Protein AF-0000000072436513 (afdb_homodimer)

Nearest PDB structures (foldseek):
  5olk-assembly1_D  TM=9.685E-01  e=1.931E-20  Leeuwenhoekiella blandensis MED217
  8dq4-assembly1_A  TM=9.607E-01  e=7.319E-20  Flavobacterium johnsoniae
  6cwo-assembly1_B  TM=9.598E-01  e=5.401E-19  Flavobacterium johnsoniae UW101
  6cwp-assembly1_A  TM=9.615E-01  e=1.096E-18  Flavobacterium johnsoniae UW101
  6sf4-assembly1_B  TM=9.256E-01  e=1.407E-18  Leeuwenhoekiella blandensis MED217

Sequence (646 aa):
MMFEEQIARKPNLYPWTQEFIDAIWSTHWTPNEFNFLSDKKQFHQDLTDEQRAVITRTLSAIGQIEIAVKTFWANLGDNLPHPGLKDLGYVMANNEVIHNQAYEKLLDVLRLTDAFEANLKEDVVAGRVNYLRKYNKRTYEDDRKQYIYAITLFTLFVENVSLFSQFLIVNHFNRFHNVLKDTAQQVEYTRVEEQLHANVGIRIINTLRQEYPELFDDELVARVKHEAQEALIAESNVIRWIMGGYSEKGLSDDILIAYITNRINVSMQDIGFDVKLPLDRGLLEYTYWMDEESTGTGNYDFFHKRDIAYGKSTQSFADDDLFMMFEEQIARKPNLYPWTQEFIDAIWSTHWTPNEFNFLSDKKQFHQDLTDEQRAVITRTLSAIGQIEIAVKTFWANLGDNLPHPGLKDLGYVMANNEVIHNQAYEKLLDVLRLTDAFEANLKEDVVAGRVNYLRKYNKRTYEDDRKQYIYAITLFTLFVENVSLFSQFLIVNHFNRFHNVLKDTAQQVEYTRVEEQLHANVGIRIINTLRQEYPELFDDELVARVKHEAQEALIAESNVIRWIMGGYSEKGLSDDILIAYITNRINVSMQDIGFDVKLPLDRGLLEYTYWMDEESTGTGNYDFFHKRDIAYGKSTQSFADDDLF

Solvent-accessible surface area (backbone atoms only — not comparable to full-atom values): 34724 Å² total; per-residue (Å²): 106,68,74,50,73,42,85,60,64,74,74,59,90,54,59,68,36,54,58,50,44,51,54,54,64,72,63,67,78,59,52,84,82,56,81,47,60,70,28,35,50,35,53,74,65,67,44,51,71,68,55,37,51,29,52,52,41,32,52,32,56,47,36,66,59,36,56,50,65,59,56,68,41,50,45,36,22,78,66,29,30,30,53,50,44,30,42,37,10,24,46,49,22,29,50,32,42,39,46,16,52,34,44,53,49,50,32,53,70,58,67,34,54,65,58,33,60,56,50,55,67,35,65,54,50,45,53,39,50,57,67,67,48,45,47,77,54,87,84,48,88,51,66,67,48,30,48,53,53,21,50,48,46,40,22,52,40,60,41,51,36,69,50,50,53,47,46,48,51,48,42,45,43,22,72,77,66,72,39,37,61,54,59,29,50,52,42,48,56,47,49,55,49,31,48,49,52,20,50,50,36,39,52,50,52,44,52,45,41,72,75,41,51,83,65,64,40,70,66,54,54,52,50,50,53,51,49,51,53,51,49,50,53,40,51,43,49,39,43,43,60,29,39,66,82,52,70,54,96,76,43,36,51,68,40,43,43,28,46,46,41,49,45,51,28,51,51,32,46,70,58,70,40,93,52,78,71,88,62,60,68,80,45,42,68,61,52,51,67,66,60,57,61,54,47,70,69,66,60,60,62,58,63,66,56,48,58,60,54,62,66,56,66,72,68,65,81,80,69,66,73,79,113,107,67,75,49,74,41,85,60,63,74,73,59,90,54,58,65,37,55,57,51,45,52,53,53,62,74,63,69,77,58,52,83,81,53,82,46,61,70,28,33,49,36,53,73,66,67,44,52,73,67,53,37,49,28,50,51,42,34,53,31,56,47,36,66,60,36,56,49,65,59,54,67,41,52,44,36,23,78,66,28,31,30,52,52,44,30,43,38,10,23,46,48,22,28,52,32,43,39,48,16,51,32,44,52,48,50,33,52,70,59,67,33,55,67,59,34,61,56,50,56,66,35,66,55,50,46,52,39,50,58,66,67,50,46,46,77,52,86,82,49,88,51,63,67,48,31,48,53,52,21,49,48,46,40,23,52,41,59,41,52,36,68,50,50,54,46,47,49,52,48,42,46,43,24,71,78,64,70,38,37,61,55,58,29,50,53,42,49,58,48,48,55,49,31,48,49,52,20,49,51,36,38,53,50,52,44,52,44,42,72,74,41,48,83,65,64,40,70,65,55,54,51,50,51,53,51,49,51,53,52,48,49,53,39,52,42,49,39,43,44,61,29,38,66,83,52,70,55,95,76,43,37,52,69,40,43,45,30,49,43,42,48,45,51,28,51,52,32,46,69,57,69,40,96,53,78,71,87,63,60,68,78,44,43,69,59,54,50,67,65,60,56,61,53,48,68,70,65,60,59,61,59,65,65,57,46,57,59,53,60,65,55,64,72,68,63,80,79,71,63,74,82,111

Structure (mmCIF, N/CA/C/O backbone):
data_AF-0000000072436513-model_v1
#
loop_
_entity.id
_entity.type
_entity.pdbx_description
1 polymer 'ribonucleoside-diphosphate reductase'
#
loop_
_atom_site.group_PDB
_atom_site.id
_atom_site.type_symbol
_atom_site.label_atom_id
_atom_site.label_alt_id
_atom_site.label_comp_id
_atom_site.label_asym_id
_atom_site.label_entity_id
_atom_site.label_seq_id
_atom_site.pdbx_PDB_ins_code
_atom_site.Cartn_x
_atom_site.Cartn_y
_atom_site.Cartn_z
_atom_site.occupancy
_atom_site.B_iso_or_equiv
_atom_site.auth_seq_id
_atom_site.auth_comp_id
_atom_site.auth_asym_id
_atom_site.auth_atom_id
_atom_site.pdbx_PDB_model_num
ATOM 1 N N . MET A 1 1 ? -23.219 0.268 -9.906 1 95.5 1 MET A N 1
ATOM 2 C CA . MET A 1 1 ? -22.531 -0.711 -10.75 1 95.5 1 MET A CA 1
ATOM 3 C C . MET A 1 1 ? -21.031 -0.486 -10.742 1 95.5 1 MET A C 1
ATOM 5 O O . MET A 1 1 ? -20.562 0.654 -10.664 1 95.5 1 MET A O 1
ATOM 9 N N . MET A 1 2 ? -20.312 -1.51 -10.891 1 97.81 2 MET A N 1
ATOM 10 C CA . MET A 1 2 ? -18.906 -1.514 -10.5 1 97.81 2 MET A CA 1
ATOM 11 C C . MET A 1 2 ? -18.062 -0.681 -11.469 1 97.81 2 MET A C 1
ATOM 13 O O . MET A 1 2 ? -17.047 -0.111 -11.078 1 97.81 2 MET A O 1
ATOM 17 N N . PHE A 1 3 ? -18.469 -0.573 -12.719 1 98.06 3 PHE A N 1
ATOM 18 C CA . PHE A 1 3 ? -17.703 0.22 -13.68 1 98.06 3 PHE A CA 1
ATOM 19 C C . PHE A 1 3 ? -18.078 1.695 -13.57 1 98.06 3 PHE A C 1
ATOM 21 O O . PHE A 1 3 ? -17.406 2.549 -14.156 1 98.06 3 PHE A O 1
ATOM 28 N N . GLU A 1 4 ? -19.172 2.004 -12.875 1 97.56 4 GLU A N 1
ATOM 29 C CA . GLU A 1 4 ? -19.609 3.387 -12.68 1 97.56 4 GLU A CA 1
ATOM 30 C C . GLU A 1 4 ? -18.906 4.02 -11.484 1 97.56 4 GLU A C 1
ATOM 32 O O . GLU A 1 4 ? -18.75 3.379 -10.438 1 97.56 4 GLU A O 1
ATOM 37 N N . GLU A 1 5 ? -18.547 5.227 -11.656 1 96.25 5 GLU A N 1
ATOM 38 C CA . GLU A 1 5 ? -17.75 5.902 -10.641 1 96.25 5 GLU A CA 1
ATOM 39 C C . GLU A 1 5 ? -18.594 6.246 -9.414 1 96.25 5 GLU A C 1
ATOM 41 O O . GLU A 1 5 ? -19.75 6.684 -9.555 1 96.25 5 GLU A O 1
ATOM 46 N N . GLN A 1 6 ? -18.062 5.949 -8.305 1 94.88 6 GLN A N 1
ATOM 47 C CA . GLN A 1 6 ? -18.578 6.512 -7.059 1 94.88 6 GLN A CA 1
ATOM 48 C C . GLN A 1 6 ? -17.609 7.551 -6.492 1 94.88 6 GLN A C 1
ATOM 50 O O . GLN A 1 6 ? -16.484 7.223 -6.117 1 94.88 6 GLN A O 1
ATOM 55 N N . ILE A 1 7 ? -18.078 8.727 -6.367 1 87.38 7 ILE A N 1
ATOM 56 C CA . ILE A 1 7 ? -17.219 9.812 -5.895 1 87.38 7 ILE A CA 1
ATOM 57 C C . ILE A 1 7 ? -17.203 9.828 -4.367 1 87.38 7 ILE A C 1
ATOM 59 O O . ILE A 1 7 ? -16.125 9.875 -3.762 1 87.38 7 ILE A O 1
ATOM 63 N N . ALA A 1 8 ? -18.422 9.719 -3.842 1 85.62 8 ALA A N 1
ATOM 64 C CA . ALA A 1 8 ? -18.531 9.742 -2.385 1 85.62 8 ALA A CA 1
ATOM 65 C C . ALA A 1 8 ? -17.984 8.461 -1.771 1 85.62 8 ALA A C 1
ATOM 67 O O . ALA A 1 8 ? -18.203 7.371 -2.301 1 85.62 8 ALA A O 1
ATOM 68 N N . ARG A 1 9 ? -17.406 8.562 -0.679 1 87.69 9 ARG A N 1
ATOM 69 C CA . ARG A 1 9 ? -16.781 7.402 -0.031 1 87.69 9 ARG A CA 1
ATOM 70 C C . ARG A 1 9 ? -17.844 6.543 0.664 1 87.69 9 ARG A C 1
ATOM 72 O O . ARG A 1 9 ? -17.672 5.328 0.786 1 87.69 9 ARG A O 1
ATOM 79 N N . LYS A 1 10 ? -18.812 7.223 1.225 1 86.88 10 LYS A N 1
ATOM 80 C CA . LYS A 1 10 ? -19.859 6.48 1.924 1 86.88 10 LYS A CA 1
ATOM 81 C C . LYS A 1 10 ? -21.188 6.574 1.18 1 86.88 10 LYS A C 1
ATOM 83 O O . LYS A 1 10 ? -21.516 7.617 0.612 1 86.88 10 LYS A O 1
ATOM 88 N N . PRO A 1 11 ? -21.953 5.52 1.107 1 92.81 11 PRO A N 1
ATOM 89 C CA . PRO A 1 11 ? -21.641 4.191 1.645 1 92.81 11 PRO A CA 1
ATOM 90 C C . PRO A 1 11 ? -20.688 3.402 0.745 1 92.81 11 PRO A C 1
ATOM 92 O O . PRO A 1 11 ? -20.578 3.703 -0.446 1 92.81 11 PRO A O 1
ATOM 95 N N . ASN A 1 12 ? -20.016 2.477 1.376 1 94.44 12 ASN A N 1
ATOM 96 C CA . ASN A 1 12 ? -19.25 1.524 0.575 1 94.44 12 ASN A CA 1
ATOM 97 C C . ASN A 1 12 ? -20.172 0.561 -0.172 1 94.44 12 ASN A C 1
ATOM 99 O O . ASN A 1 12 ? -20.75 -0.346 0.43 1 94.44 12 ASN A O 1
ATOM 103 N N . LEU A 1 13 ? -20.25 0.7 -1.421 1 97.06 13 LEU A N 1
ATOM 104 C CA . LEU A 1 13 ? -21.188 -0.082 -2.227 1 97.06 13 LEU A CA 1
ATOM 105 C C . LEU A 1 13 ? -20.688 -1.517 -2.389 1 97.06 13 LEU A C 1
ATOM 107 O O . LEU A 1 13 ? -21.453 -2.396 -2.799 1 97.06 13 LEU A O 1
ATOM 111 N N . TYR A 1 14 ? -19.469 -1.766 -2.053 1 98.06 14 TYR A N 1
ATOM 112 C CA . TYR A 1 14 ? -18.875 -3.096 -2.076 1 98.06 14 TYR A CA 1
ATOM 113 C C . TYR A 1 14 ? -18.156 -3.396 -0.767 1 98.06 14 TYR A C 1
ATOM 115 O O . TYR A 1 14 ? -16.938 -3.555 -0.744 1 98.06 14 TYR A O 1
ATOM 123 N N . PRO A 1 15 ? -18.906 -3.613 0.215 1 97.25 15 PRO A N 1
ATOM 124 C CA . PRO A 1 15 ? -18.359 -3.678 1.576 1 97.25 15 PRO A CA 1
ATOM 125 C C . PRO A 1 15 ? -17.422 -4.863 1.782 1 97.25 15 PRO A C 1
ATOM 127 O O . PRO A 1 15 ? -16.609 -4.855 2.711 1 97.25 15 PRO A O 1
ATOM 130 N N . TRP A 1 16 ? -17.547 -5.902 0.925 1 97.69 16 TRP A N 1
ATOM 131 C CA . TRP A 1 16 ? -16.641 -7.043 1.034 1 97.69 16 TRP A CA 1
ATOM 132 C C . TRP A 1 16 ? -15.188 -6.617 0.827 1 97.69 16 TRP A C 1
ATOM 134 O O . TRP A 1 16 ? -14.266 -7.34 1.203 1 97.69 16 TRP A O 1
ATOM 144 N N . THR A 1 17 ? -14.977 -5.418 0.197 1 98.31 17 THR A N 1
ATOM 145 C CA . THR A 1 17 ? -13.617 -4.91 0.043 1 98.31 17 THR A CA 1
ATOM 146 C C . THR A 1 17 ? -12.945 -4.742 1.402 1 98.31 17 THR A C 1
ATOM 148 O O . THR A 1 17 ? -11.758 -5.039 1.558 1 98.31 17 THR A O 1
ATOM 151 N N . GLN A 1 18 ? -13.688 -4.289 2.361 1 97.5 18 GLN A N 1
ATOM 152 C CA . GLN A 1 18 ? -13.125 -4.051 3.686 1 97.5 18 GLN A CA 1
ATOM 153 C C . GLN A 1 18 ? -12.742 -5.363 4.363 1 97.5 18 GLN A C 1
ATOM 155 O O . GLN A 1 18 ? -11.758 -5.418 5.105 1 97.5 18 GLN A O 1
ATOM 160 N N . GLU A 1 19 ? -13.516 -6.41 4.172 1 97.5 19 GLU A N 1
ATOM 161 C CA . GLU A 1 19 ? -13.172 -7.719 4.723 1 97.5 19 GLU A CA 1
ATOM 162 C C . GLU A 1 19 ? -11.812 -8.195 4.223 1 97.5 19 GLU A C 1
ATOM 164 O O . GLU A 1 19 ? -11.008 -8.711 4.996 1 97.5 19 GLU A O 1
ATOM 169 N N . PHE A 1 20 ? -11.578 -7.977 2.973 1 98.06 20 PHE A N 1
ATOM 170 C CA . PHE A 1 20 ? -10.305 -8.367 2.385 1 98.06 20 PHE A CA 1
ATOM 171 C C . PHE A 1 20 ? -9.172 -7.477 2.896 1 98.06 20 PHE A C 1
ATOM 173 O O . PHE A 1 20 ? -8.078 -7.957 3.178 1 98.06 20 PHE A O 1
ATOM 180 N N . ILE A 1 21 ? -9.453 -6.16 2.979 1 98.12 21 ILE A N 1
ATOM 181 C CA . ILE A 1 21 ? -8.445 -5.238 3.494 1 98.12 21 ILE A CA 1
ATOM 182 C C . ILE A 1 21 ? -8.047 -5.652 4.906 1 98.12 21 ILE A C 1
ATOM 184 O O . ILE A 1 21 ? -6.852 -5.754 5.215 1 98.12 21 ILE A O 1
ATOM 188 N N . ASP A 1 22 ? -9.016 -5.992 5.738 1 97.31 22 ASP A N 1
ATOM 189 C CA . ASP A 1 22 ? -8.758 -6.414 7.113 1 97.31 22 ASP A CA 1
ATOM 190 C C . ASP A 1 22 ? -7.938 -7.699 7.145 1 97.31 22 ASP A C 1
ATOM 192 O O . ASP A 1 22 ? -7.02 -7.84 7.957 1 97.31 22 ASP A O 1
ATOM 196 N N . ALA A 1 23 ? -8.273 -8.609 6.289 1 96.69 23 ALA A N 1
ATOM 197 C CA . ALA A 1 23 ? -7.543 -9.875 6.23 1 96.69 23 ALA A CA 1
ATOM 198 C C . ALA A 1 23 ? -6.086 -9.648 5.84 1 96.69 23 ALA A C 1
ATOM 200 O O . ALA A 1 23 ? -5.18 -10.227 6.445 1 96.69 23 ALA A O 1
ATOM 201 N N . ILE A 1 24 ? -5.848 -8.789 4.863 1 97.12 24 ILE A N 1
ATOM 202 C CA . ILE A 1 24 ? -4.5 -8.508 4.391 1 97.12 24 ILE A CA 1
ATOM 203 C C . ILE A 1 24 ? -3.703 -7.805 5.488 1 97.12 24 ILE A C 1
ATOM 205 O O . ILE A 1 24 ? -2.553 -8.164 5.754 1 97.12 24 ILE A O 1
ATOM 209 N N . TRP A 1 25 ? -4.332 -6.812 6.133 1 96.38 25 TRP A N 1
ATOM 210 C CA . TRP A 1 25 ? -3.66 -6.086 7.207 1 96.38 25 TRP A CA 1
ATOM 211 C C . TRP A 1 25 ? -3.324 -7.02 8.367 1 96.38 25 TRP A C 1
ATOM 213 O O . TRP A 1 25 ? -2.305 -6.844 9.039 1 96.38 25 TRP A O 1
ATOM 223 N N . SER A 1 26 ? -4.102 -8.07 8.609 1 94.5 26 SER A N 1
ATOM 224 C CA . SER A 1 26 ? -3.92 -8.961 9.742 1 94.5 26 SER A CA 1
ATOM 225 C C . SER A 1 26 ? -2.775 -9.945 9.5 1 94.5 26 SER A C 1
ATOM 227 O O . SER A 1 26 ? -2.268 -10.555 10.445 1 94.5 26 SER A O 1
ATOM 229 N N . THR A 1 27 ? -2.355 -10.047 8.273 1 92.88 27 THR A N 1
ATOM 230 C CA . THR A 1 27 ? -1.29 -10.984 7.934 1 92.88 27 THR A CA 1
ATOM 231 C C . THR A 1 27 ? -0.012 -10.242 7.559 1 92.88 27 THR A C 1
ATOM 233 O O . THR A 1 27 ? 0.845 -10.789 6.859 1 92.88 27 THR A O 1
ATOM 236 N N . HIS A 1 28 ? 0.085 -9.062 8.039 1 95.12 28 HIS A N 1
ATOM 237 C CA . HIS A 1 28 ? 1.219 -8.211 7.684 1 95.12 28 HIS A CA 1
ATOM 238 C C . HIS A 1 28 ? 2.539 -8.875 8.062 1 95.12 28 HIS A C 1
ATOM 240 O O . HIS A 1 28 ? 2.662 -9.453 9.141 1 95.12 28 HIS A O 1
ATOM 246 N N . TRP A 1 29 ? 3.463 -8.875 7.199 1 97.25 29 TRP A N 1
ATOM 247 C CA . TRP A 1 29 ? 4.852 -9.289 7.375 1 97.25 29 TRP A CA 1
ATOM 248 C C . TRP A 1 29 ? 5.777 -8.484 6.465 1 97.25 29 TRP A C 1
ATOM 250 O O . TRP A 1 29 ? 5.316 -7.742 5.598 1 97.25 29 TRP A O 1
ATOM 260 N N . THR A 1 30 ? 7.055 -8.477 6.734 1 97.56 30 THR A N 1
ATOM 261 C CA . THR A 1 30 ? 8.031 -7.836 5.863 1 97.56 30 THR A CA 1
ATOM 262 C C . THR A 1 30 ? 9.25 -8.734 5.664 1 97.56 30 THR A C 1
ATOM 264 O O . THR A 1 30 ? 9.477 -9.664 6.441 1 97.56 30 THR A O 1
ATOM 267 N N . PRO A 1 31 ? 10.031 -8.477 4.641 1 96.81 31 PRO A N 1
ATOM 268 C CA . PRO A 1 31 ? 11.258 -9.242 4.398 1 96.81 31 PRO A CA 1
ATOM 269 C C . PRO A 1 31 ? 12.234 -9.18 5.57 1 96.81 31 PRO A C 1
ATOM 271 O O . PRO A 1 31 ? 13.109 -10.039 5.695 1 96.81 31 PRO A O 1
ATOM 274 N N . ASN A 1 32 ? 12.07 -8.234 6.414 1 96.19 32 ASN A N 1
ATOM 275 C CA . ASN A 1 32 ? 13.031 -7.984 7.488 1 96.19 32 ASN A CA 1
ATOM 276 C C . ASN A 1 32 ? 12.891 -9.008 8.609 1 96.19 32 ASN A C 1
ATOM 278 O O . ASN A 1 32 ? 13.758 -9.109 9.477 1 96.19 32 ASN A O 1
ATOM 282 N N . GLU A 1 33 ? 11.906 -9.828 8.508 1 96.25 33 GLU A N 1
ATOM 283 C CA . GLU A 1 33 ? 11.664 -10.852 9.523 1 96.25 33 GLU A CA 1
ATOM 284 C C . GLU A 1 33 ? 12.602 -12.039 9.344 1 96.25 33 GLU A C 1
ATOM 286 O O . GLU A 1 33 ? 12.734 -12.883 10.234 1 96.25 33 GLU A O 1
ATOM 291 N N . PHE A 1 34 ? 13.266 -12.094 8.188 1 96.94 34 PHE A N 1
ATOM 292 C CA . PHE A 1 34 ? 14.078 -13.266 7.855 1 96.94 34 PHE A CA 1
ATOM 293 C C . PHE A 1 34 ? 15.508 -12.852 7.512 1 96.94 34 PHE A C 1
ATOM 295 O O . PHE A 1 34 ? 15.719 -11.859 6.809 1 96.94 34 PHE A O 1
ATOM 302 N N . ASN A 1 35 ? 16.438 -13.617 8.031 1 96.88 35 ASN A N 1
ATOM 303 C CA . ASN A 1 35 ? 17.812 -13.375 7.629 1 96.88 35 ASN A CA 1
ATOM 304 C C . ASN A 1 35 ? 18.359 -14.516 6.766 1 96.88 35 ASN A C 1
ATOM 306 O O . ASN A 1 35 ? 19.406 -14.375 6.129 1 96.88 35 ASN A O 1
ATOM 310 N N . PHE A 1 36 ? 17.766 -15.727 6.734 1 98.06 36 PHE A N 1
ATOM 311 C CA . PHE A 1 36 ? 17.969 -16.875 5.863 1 98.06 36 PHE A CA 1
ATOM 312 C C . PHE A 1 36 ? 19.344 -17.5 6.113 1 98.06 36 PHE A C 1
ATOM 314 O O . PHE A 1 36 ? 19.875 -18.219 5.266 1 98.06 36 PHE A O 1
ATOM 321 N N . LEU A 1 37 ? 19.984 -17.203 7.25 1 97.31 37 LEU A N 1
ATOM 322 C CA . LEU A 1 37 ? 21.359 -17.656 7.461 1 97.31 37 LEU A CA 1
ATOM 323 C C . LEU A 1 37 ? 21.406 -19.172 7.578 1 97.31 37 LEU A C 1
ATOM 325 O O . LEU A 1 37 ? 22.25 -19.828 6.965 1 97.31 37 LEU A O 1
ATOM 329 N N . SER A 1 38 ? 20.547 -19.734 8.383 1 98.06 38 SER A N 1
ATOM 330 C CA . SER A 1 38 ? 20.469 -21.188 8.484 1 98.06 38 SER A CA 1
ATOM 331 C C . SER A 1 38 ? 20.094 -21.812 7.141 1 98.06 38 SER A C 1
ATOM 333 O O . SER A 1 38 ? 20.641 -22.859 6.773 1 98.06 38 SER A O 1
ATOM 335 N N . ASP A 1 39 ? 19.188 -21.203 6.414 1 98.62 39 ASP A N 1
ATOM 336 C CA . ASP A 1 39 ? 18.781 -21.688 5.098 1 98.62 39 ASP A CA 1
ATOM 337 C C . ASP A 1 39 ? 19.969 -21.703 4.125 1 98.62 39 ASP A C 1
ATOM 339 O O . ASP A 1 39 ? 20.109 -22.625 3.322 1 98.62 39 ASP A O 1
ATOM 343 N N . LYS A 1 40 ? 20.672 -20.594 4.188 1 98.5 40 LYS A N 1
ATOM 344 C CA . LYS A 1 40 ? 21.859 -20.516 3.34 1 98.5 40 LYS A CA 1
ATOM 345 C C . LYS A 1 40 ? 22.797 -21.688 3.596 1 98.5 40 LYS A C 1
ATOM 347 O O . LYS A 1 40 ? 23.281 -22.328 2.652 1 98.5 40 LYS A O 1
ATOM 352 N N . LYS A 1 41 ? 23.062 -21.953 4.836 1 98.19 41 LYS A N 1
ATOM 353 C CA . LYS A 1 41 ? 23.922 -23.078 5.199 1 98.19 41 LYS A CA 1
ATOM 354 C C . LYS A 1 41 ? 23.344 -24.391 4.695 1 98.19 41 LYS A C 1
ATOM 356 O O . LYS A 1 41 ? 24.047 -25.188 4.074 1 98.19 41 LYS A O 1
ATOM 361 N N . GLN A 1 42 ? 22.078 -24.641 4.918 1 98.38 42 GLN A N 1
ATOM 362 C CA . GLN A 1 42 ? 21.438 -25.891 4.516 1 98.38 42 GLN A CA 1
ATOM 363 C C . GLN A 1 42 ? 21.422 -26.047 2.996 1 98.38 42 GLN A C 1
ATOM 365 O O . GLN A 1 42 ? 21.609 -27.141 2.473 1 98.38 42 GLN A O 1
ATOM 370 N N . PHE A 1 43 ? 21.219 -24.984 2.32 1 98.31 43 PHE A N 1
ATOM 371 C CA . PHE A 1 43 ? 21.172 -24.984 0.863 1 98.31 43 PHE A CA 1
ATOM 372 C C . PHE A 1 43 ? 22.516 -25.422 0.28 1 98.31 43 PHE A C 1
ATOM 374 O O . PHE A 1 43 ? 22.547 -26.25 -0.634 1 98.31 43 PHE A O 1
ATOM 381 N N . HIS A 1 44 ? 23.562 -24.969 0.855 1 97.12 44 HIS A N 1
ATOM 382 C CA . HIS A 1 44 ? 24.891 -25.188 0.268 1 97.12 44 HIS A CA 1
ATOM 383 C C . HIS A 1 44 ? 25.531 -26.453 0.833 1 97.12 44 HIS A C 1
ATOM 385 O O . HIS A 1 44 ? 26.375 -27.078 0.179 1 97.12 44 HIS A O 1
ATOM 391 N N . GLN A 1 45 ? 25.031 -26.891 1.983 1 97.12 45 GLN A N 1
ATOM 392 C CA . GLN A 1 45 ? 25.781 -27.969 2.627 1 97.12 45 GLN A CA 1
ATOM 393 C C . GLN A 1 45 ? 24.922 -29.219 2.793 1 97.12 45 GLN A C 1
ATOM 395 O O . GLN A 1 45 ? 25.406 -30.344 2.707 1 97.12 45 GLN A O 1
ATOM 400 N N . ASP A 1 46 ? 23.672 -29.062 3.018 1 96.94 46 ASP A N 1
ATOM 401 C CA . ASP A 1 46 ? 22.844 -30.219 3.412 1 96.94 46 ASP A CA 1
ATOM 402 C C . ASP A 1 46 ? 22.125 -30.812 2.207 1 96.94 46 ASP A C 1
ATOM 404 O O . ASP A 1 46 ? 21.859 -32 2.174 1 96.94 46 ASP A O 1
ATOM 408 N N . LEU A 1 47 ? 21.75 -30.016 1.234 1 97.94 47 LEU A N 1
ATOM 409 C CA . LEU A 1 47 ? 21.031 -30.5 0.057 1 97.94 47 LEU A CA 1
ATOM 410 C C . LEU A 1 47 ? 21.984 -31.219 -0.894 1 97.94 47 LEU A C 1
ATOM 412 O O . LEU A 1 47 ? 23.125 -30.797 -1.072 1 97.94 47 LEU A O 1
ATOM 416 N N . THR A 1 48 ? 21.5 -32.344 -1.446 1 97.81 48 THR A N 1
ATOM 417 C CA . THR A 1 48 ? 22.25 -32.969 -2.525 1 97.81 48 THR A CA 1
ATOM 418 C C . THR A 1 48 ? 22.312 -32.062 -3.75 1 97.81 48 THR A C 1
ATOM 420 O O . THR A 1 48 ? 21.547 -31.094 -3.848 1 97.81 48 THR A O 1
ATOM 423 N N . ASP A 1 49 ? 23.109 -32.406 -4.684 1 97.69 49 ASP A N 1
ATOM 424 C CA . ASP A 1 49 ? 23.234 -31.594 -5.902 1 97.69 49 ASP A CA 1
ATOM 425 C C . ASP A 1 49 ? 21.906 -31.547 -6.656 1 97.69 49 ASP A C 1
ATOM 427 O O . ASP A 1 49 ? 21.516 -30.5 -7.188 1 97.69 49 ASP A O 1
ATOM 431 N N . GLU A 1 50 ? 21.219 -32.656 -6.699 1 97.94 50 GLU A N 1
ATOM 432 C CA . GLU A 1 50 ? 19.938 -32.719 -7.395 1 97.94 50 GLU A CA 1
ATOM 433 C C . GLU A 1 50 ? 18.891 -31.875 -6.691 1 97.94 50 GLU A C 1
ATOM 435 O O . GLU A 1 50 ? 18.125 -31.141 -7.344 1 97.94 50 GLU A O 1
ATOM 440 N N . GLN A 1 51 ? 18.859 -31.969 -5.371 1 98.31 51 GLN A N 1
ATOM 441 C CA . GLN A 1 51 ? 17.906 -31.188 -4.586 1 98.31 51 GLN A CA 1
ATOM 442 C C . GLN A 1 51 ? 18.188 -29.688 -4.727 1 98.31 51 GLN A C 1
ATOM 444 O O . GLN A 1 51 ? 17.266 -28.891 -4.879 1 98.31 51 GLN A O 1
ATOM 449 N N . ARG A 1 52 ? 19.453 -29.344 -4.707 1 98.44 52 ARG A N 1
ATOM 450 C CA . ARG A 1 52 ? 19.859 -27.938 -4.848 1 98.44 52 ARG A CA 1
ATOM 451 C C . ARG A 1 52 ? 19.438 -27.391 -6.207 1 98.44 52 ARG A C 1
ATOM 453 O O . ARG A 1 52 ? 19.016 -26.234 -6.309 1 98.44 52 ARG A O 1
ATOM 460 N N . ALA A 1 53 ? 19.609 -28.203 -7.211 1 98.38 53 ALA A N 1
ATOM 461 C CA . ALA A 1 53 ? 19.203 -27.781 -8.547 1 98.38 53 ALA A CA 1
ATOM 462 C C . ALA A 1 53 ? 17.703 -27.531 -8.609 1 98.38 53 ALA A C 1
ATOM 464 O O . ALA A 1 53 ? 17.25 -26.547 -9.203 1 98.38 53 ALA A O 1
ATOM 465 N N . VAL A 1 54 ? 16.891 -28.391 -7.973 1 98.81 54 VAL A N 1
ATOM 466 C CA . VAL A 1 54 ? 15.43 -28.234 -7.938 1 98.81 54 VAL A CA 1
ATOM 467 C C . VAL A 1 54 ? 15.062 -26.938 -7.223 1 98.81 54 VAL A C 1
ATOM 469 O O . VAL A 1 54 ? 14.273 -26.141 -7.73 1 98.81 54 VAL A O 1
ATOM 472 N N . ILE A 1 55 ? 15.688 -26.719 -6.062 1 98.81 55 ILE A N 1
ATOM 473 C CA . ILE A 1 55 ? 15.375 -25.531 -5.273 1 98.81 55 ILE A CA 1
ATOM 474 C C . ILE A 1 55 ? 15.812 -24.281 -6.027 1 98.81 55 ILE A C 1
ATOM 476 O O . ILE A 1 55 ? 15.094 -23.266 -6.039 1 98.81 55 ILE A O 1
ATOM 480 N N . THR A 1 56 ? 16.969 -24.328 -6.68 1 98.75 56 THR A N 1
ATOM 481 C CA . THR A 1 56 ? 17.469 -23.203 -7.453 1 98.75 56 THR A CA 1
ATOM 482 C C . THR A 1 56 ? 16.484 -22.828 -8.562 1 98.75 56 THR A C 1
ATOM 484 O O . THR A 1 56 ? 16.141 -21.656 -8.727 1 98.75 56 THR A O 1
ATOM 487 N N . ARG A 1 57 ? 16.016 -23.797 -9.32 1 98.69 57 ARG A N 1
ATOM 488 C CA . ARG A 1 57 ? 15.078 -23.547 -10.406 1 98.69 57 ARG A CA 1
ATOM 489 C C . ARG A 1 57 ? 13.727 -23.109 -9.867 1 98.69 57 ARG A C 1
ATOM 491 O O . ARG A 1 57 ? 13.055 -22.266 -10.461 1 98.69 57 ARG A O 1
ATOM 498 N N . THR A 1 58 ? 13.32 -23.688 -8.719 1 98.75 58 THR A N 1
ATOM 499 C CA . THR A 1 58 ? 12.062 -23.328 -8.07 1 98.75 58 THR A CA 1
ATOM 500 C C . THR A 1 58 ? 12.078 -21.859 -7.672 1 98.75 58 THR A C 1
ATOM 502 O O . THR A 1 58 ? 11.164 -21.094 -8.031 1 98.75 58 THR A O 1
ATOM 505 N N . LEU A 1 59 ? 13.133 -21.484 -6.977 1 98.5 59 LEU A N 1
ATOM 506 C CA . LEU A 1 59 ? 13.227 -20.109 -6.496 1 98.5 59 LEU A CA 1
ATOM 507 C C . LEU A 1 59 ? 13.398 -19.141 -7.66 1 98.5 59 LEU A C 1
ATOM 509 O O . LEU A 1 59 ? 12.906 -18.016 -7.609 1 98.5 59 LEU A O 1
ATOM 513 N N . SER A 1 60 ? 14.047 -19.578 -8.719 1 97.06 60 SER A N 1
ATOM 514 C CA . SER A 1 60 ? 14.156 -18.75 -9.914 1 97.06 60 SER A CA 1
ATOM 515 C C . SER A 1 60 ? 12.789 -18.531 -10.555 1 97.06 60 SER A C 1
ATOM 517 O O . SER A 1 60 ? 12.469 -17.406 -10.953 1 97.06 60 SER A O 1
ATOM 519 N N . ALA A 1 61 ? 12.016 -19.578 -10.602 1 96.62 61 ALA A N 1
ATOM 520 C CA . ALA A 1 61 ? 10.688 -19.469 -11.188 1 96.62 61 ALA A CA 1
ATOM 521 C C . ALA A 1 61 ? 9.781 -18.578 -10.344 1 96.62 61 ALA A C 1
ATOM 523 O O . ALA A 1 61 ? 9 -17.797 -10.883 1 96.62 61 ALA A O 1
ATOM 524 N N . ILE A 1 62 ? 9.883 -18.703 -9.008 1 97 62 ILE A N 1
ATOM 525 C CA . ILE A 1 62 ? 9.133 -17.812 -8.125 1 97 62 ILE A CA 1
ATOM 526 C C . ILE A 1 62 ? 9.594 -16.375 -8.336 1 97 62 ILE A C 1
ATOM 528 O O . ILE A 1 62 ? 8.766 -15.477 -8.492 1 97 62 ILE A O 1
ATOM 532 N N . GLY A 1 63 ? 10.883 -16.203 -8.359 1 94.25 63 GLY A N 1
ATOM 533 C CA . GLY A 1 63 ? 11.445 -14.875 -8.531 1 94.25 63 GLY A CA 1
ATOM 534 C C . GLY A 1 63 ? 11.023 -14.211 -9.828 1 94.25 63 GLY A C 1
ATOM 535 O O . GLY A 1 63 ? 10.805 -12.992 -9.867 1 94.25 63 GLY A O 1
ATOM 536 N N . GLN A 1 64 ? 10.922 -14.945 -10.922 1 89.5 64 GLN A N 1
ATOM 537 C CA . GLN A 1 64 ? 10.484 -14.438 -12.219 1 89.5 64 GLN A CA 1
ATOM 538 C C . GLN A 1 64 ? 9.156 -13.695 -12.102 1 89.5 64 GLN A C 1
ATOM 540 O O . GLN A 1 64 ? 8.953 -12.664 -12.734 1 89.5 64 GLN A O 1
ATOM 545 N N . ILE A 1 65 ? 8.289 -14.266 -11.297 1 89.5 65 ILE A N 1
ATOM 546 C CA . ILE A 1 65 ? 6.938 -13.727 -11.164 1 89.5 65 ILE A CA 1
ATOM 547 C C . ILE A 1 65 ? 6.926 -12.633 -10.102 1 89.5 65 ILE A C 1
ATOM 549 O O . ILE A 1 65 ? 6.348 -11.562 -10.305 1 89.5 65 ILE A O 1
ATOM 553 N N . GLU A 1 66 ? 7.629 -12.797 -9.047 1 87.38 66 GLU A N 1
ATOM 554 C CA . GLU A 1 66 ? 7.484 -11.945 -7.871 1 87.38 66 GLU A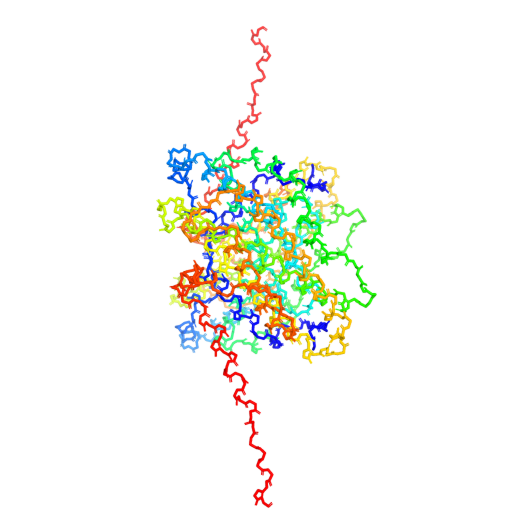 CA 1
ATOM 555 C C . GLU A 1 66 ? 8.383 -10.711 -7.973 1 87.38 66 GLU A C 1
ATOM 557 O O . GLU A 1 66 ? 8.125 -9.695 -7.324 1 87.38 66 GLU A O 1
ATOM 562 N N . ILE A 1 67 ? 9.477 -10.75 -8.734 1 79 67 ILE A N 1
ATOM 563 C CA . ILE A 1 67 ? 10.43 -9.641 -8.742 1 79 67 ILE A CA 1
ATOM 564 C C . ILE A 1 67 ? 9.938 -8.547 -9.688 1 79 67 ILE A C 1
ATOM 566 O O . ILE A 1 67 ? 10.273 -7.375 -9.523 1 79 67 ILE A O 1
ATOM 570 N N . ALA A 1 68 ? 9.031 -8.875 -10.555 1 72.19 68 ALA A N 1
ATOM 571 C CA . ALA A 1 68 ? 8.352 -7.77 -11.242 1 72.19 68 ALA A CA 1
ATOM 572 C C . ALA A 1 68 ? 7.09 -7.355 -10.492 1 72.19 68 ALA A C 1
ATOM 574 O O . ALA A 1 68 ? 6.168 -8.156 -10.32 1 72.19 68 ALA A O 1
ATOM 575 N N . VAL A 1 69 ? 7.18 -6.203 -9.875 1 70.94 69 VAL A N 1
ATOM 576 C CA . VAL A 1 69 ? 6.016 -5.77 -9.109 1 70.94 69 VAL A CA 1
ATOM 577 C C . VAL A 1 69 ? 4.793 -5.699 -10.016 1 70.94 69 VAL A C 1
ATOM 579 O O . VAL A 1 69 ? 4.797 -4.973 -11.016 1 70.94 69 VAL A O 1
ATOM 582 N N . LYS A 1 70 ? 3.906 -6.48 -9.555 1 78.81 70 LYS A N 1
ATOM 583 C CA . LYS A 1 70 ? 2.631 -6.496 -10.266 1 78.81 70 LYS A CA 1
ATOM 584 C C . LYS A 1 70 ? 1.828 -5.23 -9.984 1 78.81 70 LYS A C 1
ATOM 586 O O . LYS A 1 70 ? 1.45 -4.969 -8.836 1 78.81 70 LYS A O 1
ATOM 591 N N . THR A 1 71 ? 1.614 -4.5 -11.031 1 87.75 71 THR A N 1
ATOM 592 C CA . THR A 1 71 ? 0.954 -3.213 -10.844 1 87.75 71 THR A CA 1
ATOM 593 C C . THR A 1 71 ? -0.548 -3.336 -11.086 1 87.75 71 THR A C 1
ATOM 595 O O . THR A 1 71 ? -1.287 -2.361 -10.938 1 87.75 71 THR A O 1
ATOM 598 N N . PHE A 1 72 ? -0.957 -4.527 -11.43 1 92.56 72 PHE A N 1
ATOM 599 C CA . PHE A 1 72 ? -2.359 -4.723 -11.781 1 92.56 72 PHE A CA 1
ATOM 600 C C . PHE A 1 72 ? -3.268 -4.258 -10.648 1 92.56 72 PHE A C 1
ATOM 602 O O . PHE A 1 72 ? -4.203 -3.49 -10.867 1 92.56 72 PHE A O 1
ATOM 609 N N . TRP A 1 73 ? -2.934 -4.637 -9.453 1 95.56 73 TRP A N 1
ATOM 610 C CA . TRP A 1 73 ? -3.777 -4.328 -8.305 1 95.56 73 TRP A CA 1
ATOM 611 C C . TRP A 1 73 ? -3.695 -2.848 -7.949 1 95.56 73 TRP A C 1
ATOM 613 O O . TRP A 1 73 ? -4.695 -2.24 -7.559 1 95.56 73 TRP A O 1
ATOM 623 N N . ALA A 1 74 ? -2.494 -2.283 -8.094 1 94.94 74 ALA A N 1
ATOM 624 C CA . ALA A 1 74 ? -2.338 -0.858 -7.809 1 94.94 74 ALA A CA 1
ATOM 625 C C . ALA A 1 74 ? -3.299 -0.024 -8.648 1 94.94 74 ALA A C 1
ATOM 627 O O . ALA A 1 74 ? -3.748 1.04 -8.219 1 94.94 74 ALA A O 1
ATOM 628 N N . AS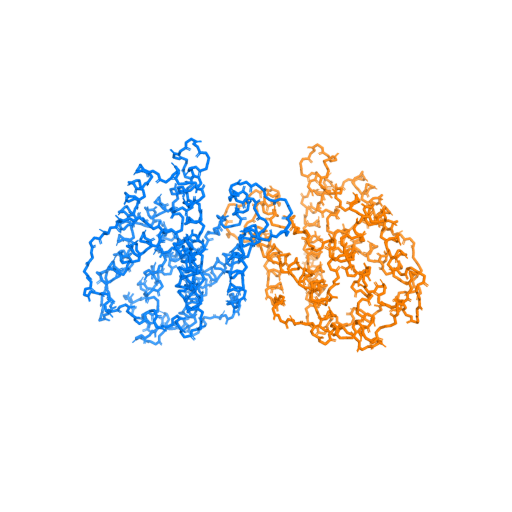N A 1 75 ? -3.684 -0.538 -9.844 1 94.94 75 ASN A N 1
ATOM 629 C CA . ASN A 1 75 ? -4.52 0.203 -10.781 1 94.94 75 ASN A CA 1
ATOM 630 C C . ASN A 1 75 ? -5.984 -0.22 -10.68 1 94.94 75 ASN A C 1
ATOM 632 O O . ASN A 1 75 ? -6.801 0.158 -11.523 1 94.94 75 ASN A O 1
ATOM 636 N N . LEU A 1 76 ? -6.305 -0.98 -9.703 1 97.19 76 LEU A N 1
ATOM 637 C CA . LEU A 1 76 ? -7.652 -1.519 -9.562 1 97.19 76 LEU A CA 1
ATOM 638 C C . LEU A 1 76 ? -8.688 -0.4 -9.586 1 97.19 76 LEU A C 1
ATOM 640 O O . LEU A 1 76 ? -9.664 -0.469 -10.336 1 97.19 76 LEU A O 1
ATOM 644 N N . GLY A 1 77 ? -8.477 0.665 -8.891 1 95.69 77 GLY A N 1
ATOM 645 C CA . GLY A 1 77 ? -9.414 1.769 -8.781 1 95.69 77 GLY A CA 1
ATOM 646 C C . GLY A 1 77 ? -9.539 2.586 -10.047 1 95.69 77 GLY A C 1
ATOM 647 O O . GLY A 1 77 ? -10.484 3.352 -10.211 1 95.69 77 GLY A O 1
ATOM 648 N N . ASP A 1 78 ? -8.57 2.49 -10.93 1 94.44 78 ASP A N 1
ATOM 649 C CA . ASP A 1 78 ? -8.641 3.191 -12.211 1 94.44 78 ASP A CA 1
ATOM 650 C C . ASP A 1 78 ? -9.695 2.564 -13.125 1 94.44 78 ASP A C 1
ATOM 652 O O . ASP A 1 78 ? -10.352 3.266 -13.891 1 94.44 78 ASP A O 1
ATOM 656 N N . ASN A 1 79 ? -9.828 1.289 -12.969 1 95.44 79 ASN A N 1
ATOM 657 C CA . ASN A 1 79 ? -10.766 0.559 -13.812 1 95.44 79 ASN A CA 1
ATOM 658 C C . ASN A 1 79 ? -12.117 0.37 -13.125 1 95.44 79 ASN A C 1
ATOM 660 O O . ASN A 1 79 ? -13.148 0.294 -13.789 1 95.44 79 ASN A O 1
ATOM 664 N N . LEU A 1 80 ? -12.039 0.231 -11.867 1 98.31 80 LEU A N 1
ATOM 665 C CA . LEU A 1 80 ? -13.227 0.12 -11.023 1 98.31 80 LEU A CA 1
ATOM 666 C C . LEU A 1 80 ? -13.266 1.24 -9.992 1 98.31 80 LEU A C 1
ATOM 668 O O . LEU A 1 80 ? -12.883 1.038 -8.836 1 98.31 80 LEU A O 1
ATOM 672 N N . PRO A 1 81 ? -13.859 2.391 -10.469 1 96.94 81 PRO A N 1
ATOM 673 C CA . PRO A 1 81 ? -13.625 3.637 -9.734 1 96.94 81 PRO A CA 1
ATOM 674 C C . PRO A 1 81 ? -14.547 3.787 -8.523 1 96.94 81 PRO A C 1
ATOM 676 O O . PRO A 1 81 ? -15.375 4.703 -8.484 1 96.94 81 PRO A O 1
ATOM 679 N N . HIS A 1 82 ? -14.391 2.949 -7.59 1 96.81 82 HIS A N 1
ATOM 680 C CA . HIS A 1 82 ? -15.016 3.004 -6.273 1 96.81 82 HIS A CA 1
ATOM 681 C C . HIS A 1 82 ? -13.977 3.176 -5.172 1 96.81 82 HIS A C 1
ATOM 683 O O . HIS A 1 82 ? -12.914 2.541 -5.211 1 96.81 82 HIS A O 1
ATOM 689 N N . PRO A 1 83 ? -14.258 4.027 -4.164 1 94.88 83 PRO A N 1
ATOM 690 C CA . PRO A 1 83 ? -13.273 4.262 -3.104 1 94.88 83 PRO A CA 1
ATOM 691 C C . PRO A 1 83 ? -12.812 2.973 -2.428 1 94.88 83 PRO A C 1
ATOM 693 O O . PRO A 1 83 ? -11.617 2.791 -2.18 1 94.88 83 PRO A O 1
ATOM 696 N N . GLY A 1 84 ? -13.758 2.094 -2.139 1 96.06 84 GLY A N 1
ATOM 697 C CA . GLY A 1 84 ? -13.398 0.837 -1.5 1 96.06 84 GLY A CA 1
ATOM 698 C C . GLY A 1 84 ? -12.477 -0.02 -2.346 1 96.06 84 GLY A C 1
ATOM 699 O O . GLY A 1 84 ? -11.57 -0.673 -1.819 1 96.06 84 GLY A O 1
ATOM 700 N N . LEU A 1 85 ? -12.711 -0.023 -3.633 1 98.06 85 LEU A N 1
ATOM 701 C CA . LEU A 1 85 ? -11.883 -0.801 -4.547 1 98.06 85 LEU A CA 1
ATOM 702 C C . LEU A 1 85 ? -10.516 -0.144 -4.738 1 98.06 85 LEU A C 1
ATOM 704 O O . LEU A 1 85 ? -9.508 -0.834 -4.863 1 98.06 85 LEU A O 1
ATOM 708 N N . LYS A 1 86 ? -10.539 1.167 -4.777 1 96.62 86 LYS A N 1
ATOM 709 C CA . LYS A 1 86 ? -9.266 1.891 -4.844 1 96.62 86 LYS A CA 1
ATOM 710 C C . LYS A 1 86 ? -8.406 1.601 -3.617 1 96.62 86 LYS A C 1
ATOM 712 O O . LYS A 1 86 ? -7.215 1.309 -3.744 1 96.62 86 LYS A O 1
ATOM 717 N N . ASP A 1 87 ? -9.008 1.646 -2.459 1 97.31 87 ASP A N 1
ATOM 718 C CA . ASP A 1 87 ? -8.305 1.328 -1.219 1 97.31 87 ASP A CA 1
ATOM 719 C C . ASP A 1 87 ? -7.715 -0.079 -1.268 1 97.31 87 ASP A C 1
ATOM 721 O O . ASP A 1 87 ? -6.539 -0.275 -0.957 1 97.31 87 ASP A O 1
ATOM 725 N N . LEU A 1 88 ? -8.555 -0.997 -1.617 1 98.31 88 LEU A N 1
ATOM 726 C CA . LEU A 1 88 ? -8.133 -2.391 -1.69 1 98.31 88 LEU A CA 1
ATOM 727 C C . LEU A 1 88 ? -6.953 -2.551 -2.643 1 98.31 88 LEU A C 1
ATOM 729 O O . LEU A 1 88 ? -6 -3.271 -2.34 1 98.31 88 LEU A O 1
ATOM 733 N N . GLY A 1 89 ? -7.027 -1.85 -3.773 1 98.06 89 GLY A N 1
ATOM 734 C CA . GLY A 1 89 ? -5.922 -1.88 -4.723 1 98.06 89 GLY A CA 1
ATOM 735 C C . GLY A 1 89 ? -4.609 -1.411 -4.121 1 98.06 89 GLY A C 1
ATOM 736 O O . GLY A 1 89 ? -3.57 -2.041 -4.324 1 98.06 89 GLY A O 1
ATOM 737 N N . TYR A 1 90 ? -4.66 -0.369 -3.393 1 97.62 90 TYR A N 1
ATOM 738 C CA . TYR A 1 90 ? -3.457 0.184 -2.777 1 97.62 90 TYR A CA 1
ATOM 739 C C . TYR A 1 90 ? -2.912 -0.752 -1.706 1 97.62 90 TYR A C 1
ATOM 741 O O . TYR A 1 90 ? -1.697 -0.911 -1.571 1 97.62 90 TYR A O 1
ATOM 749 N N . VAL A 1 91 ? -3.768 -1.35 -0.953 1 98.25 91 VAL A N 1
ATOM 750 C CA . VAL A 1 91 ? -3.363 -2.293 0.084 1 98.25 91 VAL A CA 1
ATOM 751 C C . VAL A 1 91 ? -2.664 -3.492 -0.552 1 98.25 91 VAL A C 1
ATOM 753 O O . VAL A 1 91 ? -1.604 -3.918 -0.089 1 98.25 91 VAL A O 1
ATOM 756 N N . MET A 1 92 ? -3.205 -3.986 -1.609 1 98.12 92 MET A N 1
ATOM 757 C CA . MET A 1 92 ? -2.617 -5.137 -2.289 1 98.12 92 MET A CA 1
ATOM 758 C C . MET A 1 92 ? -1.317 -4.75 -2.986 1 98.12 92 MET A C 1
ATOM 760 O O . MET A 1 92 ? -0.396 -5.562 -3.086 1 98.12 92 MET A O 1
ATOM 764 N N . ALA A 1 93 ? -1.234 -3.506 -3.461 1 97.31 93 ALA A N 1
ATOM 765 C CA . ALA A 1 93 ? 0.008 -3.023 -4.059 1 97.31 93 ALA A CA 1
ATOM 766 C C . ALA A 1 93 ? 1.157 -3.078 -3.055 1 97.31 93 ALA A C 1
ATOM 768 O O . ALA A 1 93 ? 2.285 -3.426 -3.412 1 97.31 93 ALA A O 1
ATOM 769 N N . ASN A 1 94 ? 0.891 -2.695 -1.856 1 97.81 94 ASN A N 1
ATOM 770 C CA . ASN A 1 94 ? 1.907 -2.809 -0.816 1 97.81 94 ASN A CA 1
ATOM 771 C C . ASN A 1 94 ? 2.361 -4.254 -0.63 1 97.81 94 ASN A C 1
ATOM 773 O O . ASN A 1 94 ? 3.549 -4.52 -0.443 1 97.81 94 ASN A O 1
ATOM 777 N N . ASN A 1 95 ? 1.432 -5.254 -0.646 1 97.44 95 ASN A N 1
ATOM 778 C CA . ASN A 1 95 ? 1.808 -6.66 -0.576 1 97.44 95 ASN A CA 1
ATOM 779 C C . ASN A 1 95 ? 2.785 -7.035 -1.687 1 97.44 95 ASN A C 1
ATOM 781 O O . ASN A 1 95 ? 3.752 -7.762 -1.448 1 97.44 95 ASN A O 1
ATOM 785 N N . GLU A 1 96 ? 2.434 -6.527 -2.854 1 97.19 96 GLU A N 1
ATOM 786 C CA . GLU A 1 96 ? 3.27 -6.879 -3.996 1 97.19 96 GLU A CA 1
ATOM 787 C C . GLU A 1 96 ? 4.691 -6.352 -3.82 1 97.19 96 GLU A C 1
ATOM 789 O O . GLU A 1 96 ? 5.652 -6.992 -4.254 1 97.19 96 GLU A O 1
ATOM 794 N N . VAL A 1 97 ? 4.82 -5.176 -3.209 1 97.38 97 VAL A N 1
ATOM 795 C CA . VAL A 1 97 ? 6.148 -4.637 -2.928 1 97.38 97 VAL A CA 1
ATOM 796 C C . VAL A 1 97 ? 6.875 -5.555 -1.945 1 97.38 97 VAL A C 1
ATOM 798 O O . VAL A 1 97 ? 8.062 -5.852 -2.125 1 97.38 97 VAL A O 1
ATOM 801 N N . ILE A 1 98 ? 6.18 -6 -0.974 1 97.69 98 ILE A N 1
ATOM 802 C CA . ILE A 1 98 ? 6.762 -6.895 0.021 1 97.69 98 ILE A CA 1
ATOM 803 C C . ILE A 1 98 ? 7.238 -8.18 -0.654 1 97.69 98 ILE A C 1
ATOM 805 O O . ILE A 1 98 ? 8.375 -8.609 -0.443 1 97.69 98 ILE A O 1
ATOM 809 N N . HIS A 1 99 ? 6.371 -8.766 -1.497 1 97.31 99 HIS A N 1
ATOM 810 C CA . HIS A 1 99 ? 6.746 -9.977 -2.215 1 97.31 99 HIS A CA 1
ATOM 811 C C . HIS A 1 99 ? 8.008 -9.766 -3.041 1 97.31 99 HIS A C 1
ATOM 813 O O . HIS A 1 99 ? 8.93 -10.578 -2.996 1 97.31 99 HIS A O 1
ATOM 819 N N . ASN A 1 100 ? 7.941 -8.695 -3.76 1 96.62 100 ASN A N 1
ATOM 820 C CA . ASN A 1 100 ? 9.062 -8.359 -4.629 1 96.62 100 ASN A CA 1
ATOM 821 C C . ASN A 1 100 ? 10.375 -8.289 -3.854 1 96.62 100 ASN A C 1
ATOM 823 O O . ASN A 1 100 ? 11.336 -8.992 -4.184 1 96.62 100 ASN A O 1
ATOM 827 N N . GLN A 1 101 ? 10.406 -7.594 -2.826 1 95.69 101 GLN A N 1
ATOM 828 C CA . GLN A 1 101 ? 11.633 -7.391 -2.059 1 95.69 101 GLN A CA 1
ATOM 829 C C . GLN A 1 101 ? 12.023 -8.656 -1.302 1 95.69 101 GLN A C 1
ATOM 831 O O . GLN A 1 101 ? 13.211 -8.938 -1.125 1 95.69 101 GLN A O 1
ATOM 836 N N . ALA A 1 102 ? 11.07 -9.422 -0.858 1 97.31 102 ALA A N 1
ATOM 837 C CA . ALA A 1 102 ? 11.328 -10.656 -0.127 1 97.31 102 ALA A CA 1
ATOM 838 C C . ALA A 1 102 ? 12.109 -11.648 -0.987 1 97.31 102 ALA A C 1
ATOM 840 O O . ALA A 1 102 ? 13.102 -12.227 -0.531 1 97.31 102 ALA A O 1
ATOM 841 N N . TYR A 1 103 ? 11.703 -11.766 -2.207 1 97.06 103 TYR A N 1
ATOM 842 C CA . TYR A 1 103 ? 12.336 -12.781 -3.035 1 97.06 103 TYR A CA 1
ATOM 843 C C . TYR A 1 103 ? 13.641 -12.273 -3.633 1 97.06 103 TYR A C 1
ATOM 845 O O . TYR A 1 103 ? 14.57 -13.047 -3.867 1 97.06 103 TYR A O 1
ATOM 853 N N . GLU A 1 104 ? 13.727 -10.945 -3.811 1 95.19 104 GLU A N 1
ATOM 854 C CA . GLU A 1 104 ? 15.031 -10.383 -4.141 1 95.19 104 GLU A CA 1
ATOM 855 C C . GLU A 1 104 ? 16.047 -10.664 -3.041 1 95.19 104 GLU A C 1
ATOM 857 O O . GLU A 1 104 ? 17.172 -11.086 -3.32 1 95.19 104 GLU A O 1
ATOM 862 N N . LYS A 1 105 ? 15.672 -10.438 -1.862 1 96.25 105 LYS A N 1
ATOM 863 C CA . LYS A 1 105 ? 16.547 -10.672 -0.713 1 96.25 105 LYS A CA 1
ATOM 864 C C . LYS A 1 105 ? 16.922 -12.141 -0.601 1 96.25 105 LYS A C 1
ATOM 866 O O . LYS A 1 105 ? 18.094 -12.469 -0.396 1 96.25 105 LYS A O 1
ATOM 871 N N . LEU A 1 106 ? 15.969 -12.984 -0.73 1 98.06 106 LEU A N 1
ATOM 872 C CA . LEU A 1 106 ? 16.203 -14.422 -0.609 1 98.06 106 LEU A CA 1
ATOM 873 C C . LEU A 1 106 ? 17.219 -14.898 -1.635 1 98.06 106 LEU A C 1
ATOM 875 O O . LEU A 1 106 ? 18.188 -15.586 -1.284 1 98.06 106 LEU A O 1
ATOM 879 N N . LEU A 1 107 ? 17.047 -14.484 -2.891 1 97.38 107 LEU A N 1
ATOM 880 C CA . LEU A 1 107 ? 17.969 -14.875 -3.951 1 97.38 107 LEU A CA 1
ATOM 881 C C . LEU A 1 107 ? 19.359 -14.344 -3.68 1 97.38 107 LEU A C 1
ATOM 883 O O . LEU A 1 107 ? 20.359 -15.039 -3.912 1 97.38 107 LEU A O 1
ATOM 887 N N . ASP A 1 108 ? 19.453 -13.18 -3.145 1 96.31 108 ASP A N 1
ATOM 888 C CA . ASP A 1 108 ? 20.75 -12.57 -2.836 1 96.31 108 ASP A CA 1
ATOM 889 C C . ASP A 1 108 ? 21.453 -13.32 -1.714 1 96.31 108 ASP A C 1
ATOM 891 O O . ASP A 1 108 ? 22.625 -13.688 -1.85 1 96.31 108 ASP A O 1
ATOM 895 N N . VAL A 1 109 ? 20.766 -13.586 -0.652 1 97.88 109 VAL A N 1
ATOM 896 C CA . VAL A 1 109 ? 21.359 -14.195 0.528 1 97.88 109 VAL A CA 1
ATOM 897 C C . VAL A 1 109 ? 21.828 -15.617 0.2 1 97.88 109 VAL A C 1
ATOM 899 O O . VAL A 1 109 ? 22.891 -16.047 0.639 1 97.88 109 VAL A O 1
ATOM 902 N N . LEU A 1 110 ? 21.078 -16.344 -0.621 1 98.19 110 LEU A N 1
ATOM 903 C CA . LEU A 1 110 ? 21.422 -17.719 -0.977 1 98.19 110 LEU A CA 1
ATOM 904 C C . LEU A 1 110 ? 22.453 -17.75 -2.113 1 98.19 110 LEU A C 1
ATOM 906 O O . LEU A 1 110 ? 22.859 -18.828 -2.555 1 98.19 110 LEU A O 1
ATOM 910 N N . ARG A 1 111 ? 22.844 -16.547 -2.641 1 97.62 111 ARG A N 1
ATOM 911 C CA . ARG A 1 111 ? 23.828 -16.391 -3.713 1 97.62 111 ARG A CA 1
ATOM 912 C C . ARG A 1 111 ? 23.328 -17.047 -5 1 97.62 111 ARG A C 1
ATOM 914 O O . ARG A 1 111 ? 24.094 -17.75 -5.668 1 97.62 111 ARG A O 1
ATOM 921 N N . LEU A 1 112 ? 22.062 -16.75 -5.312 1 97.81 112 LEU A N 1
ATOM 922 C CA . LEU A 1 112 ? 21.438 -17.391 -6.465 1 97.81 112 LEU A CA 1
ATOM 923 C C . LEU A 1 112 ? 21.156 -16.375 -7.562 1 97.81 112 LEU A C 1
ATOM 925 O O . LEU A 1 112 ? 20.516 -16.688 -8.562 1 97.81 112 LEU A O 1
ATOM 929 N N . THR A 1 113 ? 21.641 -15.133 -7.426 1 95.56 113 THR A N 1
ATOM 930 C CA . THR A 1 113 ? 21.312 -14.062 -8.359 1 95.56 113 THR A CA 1
ATOM 931 C C . THR A 1 113 ? 21.797 -14.406 -9.766 1 95.56 113 THR A C 1
ATOM 933 O O . THR A 1 113 ? 21.062 -14.203 -10.742 1 95.56 113 THR A O 1
ATOM 936 N N . ASP A 1 114 ? 22.953 -14.977 -9.891 1 96.75 114 ASP A N 1
ATOM 937 C CA . ASP A 1 114 ? 23.484 -15.352 -11.203 1 96.75 114 ASP A CA 1
ATOM 938 C C . ASP A 1 114 ? 22.672 -16.5 -11.805 1 96.75 114 ASP A C 1
ATOM 940 O O . ASP A 1 114 ? 22.344 -16.469 -12.992 1 96.75 114 ASP A O 1
ATOM 944 N N . ALA A 1 115 ? 22.438 -17.469 -11.008 1 97.38 115 ALA A N 1
ATOM 945 C CA . ALA A 1 115 ? 21.625 -18.594 -11.477 1 97.38 115 ALA A CA 1
ATOM 946 C C . ALA A 1 115 ? 20.234 -18.141 -11.891 1 97.38 115 ALA A C 1
ATOM 948 O O . ALA A 1 115 ? 19.688 -18.625 -12.883 1 97.38 115 ALA A O 1
ATOM 949 N N . PHE A 1 116 ? 19.688 -17.25 -11.125 1 96.81 116 PHE A N 1
ATOM 950 C CA . PHE A 1 116 ? 18.391 -16.656 -11.43 1 96.81 116 PHE A CA 1
ATOM 951 C C . PHE A 1 116 ? 18.406 -16.016 -12.812 1 96.81 116 PHE A C 1
ATOM 953 O O . PHE A 1 116 ? 17.547 -16.297 -13.648 1 96.81 116 PHE A O 1
ATOM 960 N N . GLU A 1 117 ? 19.328 -15.188 -13.109 1 94.12 117 GLU A N 1
ATOM 961 C CA . GLU A 1 117 ? 19.438 -14.5 -14.391 1 94.12 117 GLU A CA 1
ATOM 962 C C . GLU A 1 117 ? 19.609 -15.492 -15.539 1 94.12 117 GLU A C 1
ATOM 964 O O . GLU A 1 117 ? 19.016 -15.32 -16.609 1 94.12 117 GLU A O 1
ATOM 969 N N . ALA A 1 118 ? 20.422 -16.469 -15.328 1 96.69 118 ALA A N 1
ATOM 970 C CA . ALA A 1 118 ? 20.625 -17.5 -16.344 1 96.69 118 ALA A CA 1
ATOM 971 C C . ALA A 1 118 ? 19.359 -18.297 -16.609 1 96.69 118 ALA A C 1
ATOM 973 O O . ALA A 1 118 ? 19.016 -18.578 -17.766 1 96.69 118 ALA A O 1
ATOM 974 N N . ASN A 1 119 ? 18.625 -18.641 -15.562 1 96.19 119 ASN A N 1
ATOM 975 C CA . ASN A 1 119 ? 17.422 -19.453 -15.672 1 96.19 119 ASN A CA 1
ATOM 976 C C . ASN A 1 119 ? 16.297 -18.688 -16.391 1 96.19 119 ASN A C 1
ATOM 978 O O . ASN A 1 119 ? 15.477 -19.297 -17.078 1 96.19 119 ASN A O 1
ATOM 982 N N . LEU A 1 120 ? 16.25 -17.391 -16.25 1 92.19 120 LEU A N 1
ATOM 983 C CA . LEU A 1 120 ? 15.234 -16.578 -16.906 1 92.19 120 LEU A CA 1
ATOM 984 C C . LEU A 1 120 ? 15.375 -16.641 -18.422 1 92.19 120 LEU A C 1
ATOM 986 O O . LEU A 1 120 ? 14.422 -16.359 -19.141 1 92.19 120 LEU A O 1
ATOM 990 N N . LYS A 1 121 ? 16.531 -17.031 -18.891 1 93.38 121 LYS A N 1
ATOM 991 C CA . LYS A 1 121 ? 16.797 -17.062 -20.328 1 93.38 121 LYS A CA 1
ATOM 992 C C . LYS A 1 121 ? 16.422 -18.406 -20.922 1 93.38 121 LYS A C 1
ATOM 994 O O . LYS A 1 121 ? 16.391 -18.562 -22.156 1 93.38 121 LYS A O 1
ATOM 999 N N . GLU A 1 122 ? 16.141 -19.344 -20.031 1 95.5 122 GLU A N 1
ATOM 1000 C CA . GLU A 1 122 ? 15.695 -20.641 -20.516 1 95.5 122 GLU A CA 1
ATOM 1001 C C . GLU A 1 122 ? 14.383 -20.531 -21.297 1 95.5 122 GLU A C 1
ATOM 1003 O O . GLU A 1 122 ? 13.492 -19.781 -20.906 1 95.5 122 GLU A O 1
ATOM 1008 N N . ASP A 1 123 ? 14.234 -21.25 -22.391 1 94.25 123 ASP A N 1
ATOM 1009 C CA . ASP A 1 123 ? 13.086 -21.188 -23.281 1 94.25 123 ASP A CA 1
ATOM 1010 C C . ASP A 1 123 ? 11.789 -21.453 -22.531 1 94.25 123 ASP A C 1
ATOM 1012 O O . ASP A 1 123 ? 10.781 -20.766 -22.75 1 94.25 123 ASP A O 1
ATOM 1016 N N . VAL A 1 124 ? 11.805 -22.406 -21.688 1 95 124 VAL A N 1
ATOM 1017 C CA . VAL A 1 124 ? 10.602 -22.797 -20.953 1 95 124 VAL A CA 1
ATOM 1018 C C . VAL A 1 124 ? 10.156 -21.672 -20.047 1 95 124 VAL A C 1
ATOM 1020 O O . VAL A 1 124 ? 8.953 -21.422 -19.891 1 95 124 VAL A O 1
ATOM 1023 N N . VAL A 1 125 ? 11.078 -20.969 -19.438 1 92.38 125 VAL A N 1
ATOM 1024 C CA . VAL A 1 125 ? 10.789 -19.859 -18.531 1 92.38 125 VAL A CA 1
ATOM 1025 C C . VAL A 1 125 ? 10.328 -18.641 -19.328 1 92.38 125 VAL A C 1
ATOM 1027 O O . VAL A 1 125 ? 9.367 -17.969 -18.922 1 92.38 125 VAL A O 1
ATOM 1030 N N . ALA A 1 126 ? 10.953 -18.422 -20.391 1 85.69 126 ALA A N 1
ATOM 1031 C CA . ALA A 1 126 ? 10.539 -17.344 -21.281 1 85.69 126 ALA A CA 1
ATOM 1032 C C . ALA A 1 126 ? 9.141 -17.594 -21.844 1 85.69 126 ALA A C 1
ATOM 1034 O O . ALA A 1 126 ? 8.352 -16.656 -21.984 1 85.69 126 ALA A O 1
ATOM 1035 N N . GLY A 1 127 ? 8.891 -18.828 -22.203 1 86.62 127 GLY A N 1
ATOM 1036 C CA . GLY A 1 127 ? 7.574 -19.188 -22.703 1 86.62 127 GLY A CA 1
ATOM 1037 C C . GLY A 1 127 ? 6.465 -18.969 -21.688 1 86.62 127 GLY A C 1
ATOM 1038 O O . GLY A 1 127 ? 5.359 -18.562 -22.062 1 86.62 127 GLY A O 1
ATOM 1039 N N . ARG A 1 128 ? 6.758 -19.141 -20.484 1 91.12 128 ARG A N 1
ATOM 1040 C CA . ARG A 1 128 ? 5.816 -18.906 -19.391 1 91.12 128 ARG A CA 1
ATOM 1041 C C . ARG A 1 128 ? 5.383 -17.438 -19.344 1 91.12 128 ARG A C 1
ATOM 1043 O O . ARG A 1 128 ? 4.215 -17.141 -19.094 1 91.12 128 ARG A O 1
ATOM 1050 N N . VAL A 1 129 ? 6.277 -16.547 -19.625 1 83.56 129 VAL A N 1
ATOM 1051 C CA . VAL A 1 129 ? 6.023 -15.109 -19.594 1 83.56 129 VAL A CA 1
ATOM 1052 C C . VAL A 1 129 ? 5 -14.742 -20.672 1 83.56 129 VAL A C 1
ATOM 1054 O O . VAL A 1 129 ? 4.16 -13.867 -20.453 1 83.56 129 VAL A O 1
ATOM 1057 N N . ASN A 1 130 ? 5.027 -15.477 -21.75 1 82.62 130 ASN A N 1
ATOM 1058 C CA . ASN A 1 130 ? 4.141 -15.172 -22.859 1 82.62 130 ASN A CA 1
ATOM 1059 C C . ASN A 1 130 ? 2.674 -15.367 -22.484 1 82.62 130 ASN A C 1
ATOM 1061 O O . ASN A 1 130 ? 1.83 -14.531 -22.797 1 82.62 130 ASN A O 1
ATOM 1065 N N . TYR A 1 131 ? 2.43 -16.453 -21.812 1 84 131 TYR A N 1
ATOM 1066 C CA . TYR A 1 131 ? 1.018 -16.641 -21.5 1 84 131 TYR A CA 1
ATOM 1067 C C . TYR A 1 131 ? 0.605 -15.75 -20.328 1 84 131 TYR A C 1
ATOM 1069 O O . TYR A 1 131 ? -0.539 -15.297 -20.25 1 84 131 TYR A O 1
ATOM 1077 N N . LEU A 1 132 ? 1.567 -15.422 -19.469 1 84.94 132 LEU A N 1
ATOM 1078 C CA . LEU A 1 132 ? 1.274 -14.633 -18.281 1 84.94 132 LEU A CA 1
ATOM 1079 C C . LEU A 1 132 ? 1.026 -13.172 -18.625 1 84.94 132 LEU A C 1
ATOM 1081 O O . LEU A 1 132 ? 0.39 -12.445 -17.875 1 84.94 132 LEU A O 1
ATOM 1085 N N . ARG A 1 133 ? 1.473 -12.727 -19.734 1 84.44 133 ARG A N 1
ATOM 1086 C CA . ARG A 1 133 ? 1.339 -11.32 -20.109 1 84.44 133 ARG A CA 1
ATOM 1087 C C . ARG A 1 133 ? 0.131 -11.117 -21.016 1 84.44 133 ARG A C 1
ATOM 1089 O O . ARG A 1 133 ? -0.142 -9.992 -21.453 1 84.44 133 ARG A O 1
ATOM 1096 N N . LYS A 1 134 ? -0.586 -12.141 -21.266 1 85.19 134 LYS A N 1
ATOM 1097 C CA . LYS A 1 134 ? -1.717 -12.062 -22.188 1 85.19 134 LYS A CA 1
ATOM 1098 C C . LYS A 1 134 ? -2.773 -11.086 -21.688 1 85.19 134 LYS A C 1
ATOM 1100 O O . LYS A 1 134 ? -3.465 -10.445 -22.484 1 85.19 134 LYS A O 1
ATOM 1105 N N . TYR A 1 135 ? -2.891 -11 -20.391 1 83.94 135 TYR A N 1
ATOM 1106 C CA . TYR A 1 135 ? -3.898 -10.109 -19.844 1 83.94 135 TYR A CA 1
ATOM 1107 C C . TYR A 1 135 ? -3.617 -8.664 -20.219 1 83.94 135 TYR A C 1
ATOM 1109 O O . TYR A 1 135 ? -4.508 -7.812 -20.156 1 83.94 135 TYR A O 1
ATOM 1117 N N . ASN A 1 136 ? -2.41 -8.352 -20.641 1 84.94 136 ASN A N 1
ATOM 1118 C CA . ASN A 1 136 ? -2.021 -7 -21.031 1 84.94 136 ASN A CA 1
ATOM 1119 C C . ASN A 1 136 ? -2.365 -6.715 -22.484 1 84.94 136 ASN A C 1
ATOM 1121 O O . ASN A 1 136 ? -2.316 -5.562 -22.922 1 84.94 136 ASN A O 1
ATOM 1125 N N . LYS A 1 137 ? -2.699 -7.758 -23.266 1 88.5 137 LYS A N 1
ATOM 1126 C CA . LYS A 1 137 ? -2.965 -7.586 -24.688 1 88.5 137 LYS A CA 1
ATOM 1127 C C . LYS A 1 137 ? -4.434 -7.27 -24.938 1 88.5 137 LYS A C 1
ATOM 1129 O O . LYS A 1 137 ? -5.32 -7.949 -24.406 1 88.5 137 LYS A O 1
ATOM 1134 N N . ARG A 1 138 ? -4.672 -6.301 -25.688 1 92.31 138 ARG A N 1
ATOM 1135 C CA . ARG A 1 138 ? -6.051 -5.953 -26.031 1 92.31 138 ARG A CA 1
ATOM 1136 C C . ARG A 1 138 ? -6.668 -7.004 -26.953 1 92.31 138 ARG A C 1
ATOM 1138 O O . ARG A 1 138 ? -6.141 -7.277 -28.031 1 92.31 138 ARG A O 1
ATOM 1145 N N . THR A 1 139 ? -7.715 -7.5 -26.547 1 94.06 139 THR A N 1
ATOM 1146 C CA . THR A 1 139 ? -8.422 -8.562 -27.25 1 94.06 139 THR A CA 1
ATOM 1147 C C . THR A 1 139 ? -9.812 -8.102 -27.672 1 94.06 139 THR A C 1
ATOM 1149 O O . THR A 1 139 ? -10.328 -8.531 -28.703 1 94.06 139 THR A O 1
ATOM 1152 N N . TYR A 1 140 ? -10.359 -7.23 -26.859 1 96 140 TYR A N 1
ATOM 1153 C CA . TYR A 1 140 ? -11.719 -6.758 -27.109 1 96 140 TYR A CA 1
ATOM 1154 C C . TYR A 1 140 ? -11.734 -5.25 -27.344 1 96 140 TYR A C 1
ATOM 1156 O O . TYR A 1 140 ? -10.977 -4.512 -26.703 1 96 140 TYR A O 1
ATOM 1164 N N . GLU A 1 141 ? -12.664 -4.785 -28.172 1 95.12 141 GLU A N 1
ATOM 1165 C CA . GLU A 1 141 ? -12.844 -3.355 -28.406 1 95.12 141 GLU A CA 1
ATOM 1166 C C . GLU A 1 141 ? -13.562 -2.689 -27.234 1 95.12 141 GLU A C 1
ATOM 1168 O O . GLU A 1 141 ? -13.227 -1.562 -26.859 1 95.12 141 GLU A O 1
ATOM 1173 N N . ASP A 1 142 ? -14.508 -3.436 -26.734 1 96.56 142 ASP A N 1
ATOM 1174 C CA . ASP A 1 142 ? -15.219 -2.936 -25.562 1 96.56 142 ASP A CA 1
ATOM 1175 C C . ASP A 1 142 ? -14.312 -2.93 -24.328 1 96.56 142 ASP A C 1
ATOM 1177 O O . ASP A 1 142 ? -13.828 -3.98 -23.906 1 96.56 142 ASP A O 1
ATOM 1181 N N . ASP A 1 143 ? -14.125 -1.716 -23.75 1 96.62 143 ASP A N 1
ATOM 1182 C CA . ASP A 1 143 ? -13.195 -1.543 -22.641 1 96.62 143 ASP A CA 1
ATOM 1183 C C . ASP A 1 143 ? -13.625 -2.375 -21.422 1 96.62 143 ASP A C 1
ATOM 1185 O O . ASP A 1 143 ? -12.773 -2.902 -20.703 1 96.62 143 ASP A O 1
ATOM 1189 N N . ARG A 1 144 ? -14.906 -2.439 -21.203 1 97.38 144 ARG A N 1
ATOM 1190 C CA . ARG A 1 144 ? -15.398 -3.201 -20.062 1 97.38 144 ARG A CA 1
ATOM 1191 C C . ARG A 1 144 ? -15.156 -4.695 -20.25 1 97.38 144 ARG A C 1
ATOM 1193 O O . ARG A 1 144 ? -14.672 -5.371 -19.344 1 97.38 144 ARG A O 1
ATOM 1200 N N . LYS A 1 145 ? -15.43 -5.18 -21.406 1 97.62 145 LYS A N 1
ATOM 1201 C CA . LYS A 1 145 ? -15.188 -6.59 -21.719 1 97.62 145 LYS A CA 1
ATOM 1202 C C . LYS A 1 145 ? -13.703 -6.918 -21.656 1 97.62 145 LYS A C 1
ATOM 1204 O O . LYS A 1 145 ? -13.305 -7.969 -21.156 1 97.62 145 LYS A O 1
ATOM 1209 N N . GLN A 1 146 ? -12.969 -5.977 -22.203 1 97.88 146 GLN A N 1
ATOM 1210 C CA . GLN A 1 146 ? -11.523 -6.152 -22.156 1 97.88 146 GLN A CA 1
ATOM 1211 C C . GLN A 1 146 ? -11.023 -6.262 -20.719 1 97.88 146 GLN A C 1
ATOM 1213 O O . GLN A 1 146 ? -10.164 -7.094 -20.406 1 97.88 146 GLN A O 1
ATOM 1218 N N . TYR A 1 147 ? -11.5 -5.395 -19.859 1 98 147 TYR A N 1
ATOM 1219 C CA . TYR A 1 147 ? -11.047 -5.438 -18.469 1 98 147 TYR A CA 1
ATOM 1220 C C . TYR A 1 147 ? -11.477 -6.738 -17.797 1 98 147 TYR A C 1
ATOM 1222 O O . TYR A 1 147 ? -10.711 -7.328 -17.031 1 98 147 TYR A O 1
ATOM 1230 N N . ILE A 1 148 ? -12.68 -7.184 -18.047 1 98.19 148 ILE A N 1
ATOM 1231 C CA . ILE A 1 148 ? -13.18 -8.438 -17.5 1 98.19 148 ILE A CA 1
ATOM 1232 C C . ILE A 1 148 ? -12.273 -9.586 -17.938 1 98.19 148 ILE A C 1
ATOM 1234 O O . ILE A 1 148 ? -11.891 -10.43 -17.109 1 98.19 148 ILE A O 1
ATOM 1238 N N . TYR A 1 149 ? -11.93 -9.594 -19.219 1 97.88 149 TYR A N 1
ATOM 1239 C CA . TYR A 1 149 ? -11.023 -10.609 -19.75 1 97.88 149 TYR A CA 1
ATOM 1240 C C . TYR A 1 149 ? -9.672 -10.547 -19.047 1 97.88 149 TYR A C 1
ATOM 1242 O O . TYR A 1 149 ? -9.156 -11.562 -18.594 1 97.88 149 TYR A O 1
ATOM 1250 N N . ALA A 1 150 ? -9.164 -9.352 -18.906 1 97.12 150 ALA A N 1
ATOM 1251 C CA . ALA A 1 150 ? -7.844 -9.148 -18.328 1 97.12 150 ALA A CA 1
ATOM 1252 C C . ALA A 1 150 ? -7.812 -9.578 -16.859 1 97.12 150 ALA A C 1
ATOM 1254 O O . ALA A 1 150 ? -6.922 -10.312 -16.438 1 97.12 150 ALA A O 1
ATOM 1255 N N . ILE A 1 151 ? -8.797 -9.133 -16.094 1 97.69 151 ILE A N 1
ATOM 1256 C CA . ILE A 1 151 ? -8.797 -9.445 -14.672 1 97.69 151 ILE A CA 1
ATOM 1257 C C . ILE A 1 151 ? -9.031 -10.945 -14.469 1 97.69 151 ILE A C 1
ATOM 1259 O O . ILE A 1 151 ? -8.516 -11.539 -13.516 1 97.69 151 ILE A O 1
ATOM 1263 N N . THR A 1 152 ? -9.758 -11.562 -15.344 1 97.88 152 THR A N 1
ATOM 1264 C CA . THR A 1 152 ? -9.992 -13 -15.258 1 97.88 152 THR A CA 1
ATOM 1265 C C . THR A 1 152 ? -8.688 -13.773 -15.461 1 97.88 152 THR A C 1
ATOM 1267 O O . THR A 1 152 ? -8.336 -14.625 -14.641 1 97.88 152 THR A O 1
ATOM 1270 N N . LEU A 1 153 ? -7.961 -13.414 -16.484 1 96.75 153 LEU A N 1
ATOM 1271 C CA . LEU A 1 153 ? -6.695 -14.094 -16.75 1 96.75 153 LEU A CA 1
ATOM 1272 C C . LEU A 1 153 ? -5.699 -13.828 -15.617 1 96.75 153 LEU A C 1
ATOM 1274 O O . LEU A 1 153 ? -5.035 -14.758 -15.148 1 96.75 153 LEU A O 1
ATOM 1278 N N . PHE A 1 154 ? -5.629 -12.594 -15.219 1 96.88 154 PHE A N 1
ATOM 1279 C CA . PHE A 1 154 ? -4.699 -12.227 -14.156 1 96.88 154 PHE A CA 1
ATOM 1280 C C . PHE A 1 154 ? -5.004 -12.992 -12.875 1 96.88 154 PHE A C 1
ATOM 1282 O O . PHE A 1 154 ? -4.098 -13.523 -12.234 1 96.88 154 PHE A O 1
ATOM 1289 N N . THR A 1 155 ? -6.223 -13.07 -12.477 1 97.06 155 THR A N 1
ATOM 1290 C CA . THR A 1 155 ? -6.676 -13.727 -11.258 1 97.06 155 THR A CA 1
ATOM 1291 C C . THR A 1 155 ? -6.402 -15.227 -11.32 1 97.06 155 THR A C 1
ATOM 1293 O O . THR A 1 155 ? -5.793 -15.789 -10.406 1 97.06 155 THR A O 1
ATOM 1296 N N . LEU A 1 156 ? -6.812 -15.836 -12.375 1 95.81 156 LEU A N 1
ATOM 1297 C CA . LEU A 1 156 ? -6.777 -17.297 -12.453 1 95.81 156 LEU A CA 1
ATOM 1298 C C . LEU A 1 156 ? -5.348 -17.797 -12.633 1 95.81 156 LEU A C 1
ATOM 1300 O O . LEU A 1 156 ? -4.934 -18.75 -11.984 1 95.81 156 LEU A O 1
ATOM 1304 N N . PHE A 1 157 ? -4.586 -17.062 -13.383 1 93.94 157 PHE A N 1
ATOM 1305 C CA . PHE A 1 157 ? -3.344 -17.703 -13.805 1 93.94 157 PHE A CA 1
ATOM 1306 C C . PHE A 1 157 ? -2.141 -17.047 -13.133 1 93.94 157 PHE A C 1
ATOM 1308 O O . PHE A 1 157 ? -1.205 -17.734 -12.719 1 93.94 157 PHE A O 1
ATOM 1315 N N . VAL A 1 158 ? -2.127 -15.727 -13 1 92.81 158 VAL A N 1
ATOM 1316 C CA . VAL A 1 158 ? -1.002 -15.055 -12.359 1 92.81 158 VAL A CA 1
ATOM 1317 C C . VAL A 1 158 ? -1.094 -15.219 -10.844 1 92.81 158 VAL A C 1
ATOM 1319 O O . VAL A 1 158 ? -0.139 -15.664 -10.203 1 92.81 158 VAL A O 1
ATOM 1322 N N . GLU A 1 159 ? -2.26 -15.031 -10.273 1 94 159 GLU A N 1
ATOM 1323 C CA . GLU A 1 159 ? -2.412 -15.031 -8.82 1 94 159 GLU A CA 1
ATOM 1324 C C . GLU A 1 159 ? -2.637 -16.438 -8.289 1 94 159 GLU A C 1
ATOM 1326 O O . GLU A 1 159 ? -2.236 -16.766 -7.168 1 94 159 GLU A O 1
ATOM 1331 N N . ASN A 1 160 ? -3.285 -17.297 -9.047 1 94.38 160 ASN A N 1
ATOM 1332 C CA . ASN A 1 160 ? -3.838 -18.5 -8.438 1 94.38 160 ASN A CA 1
ATOM 1333 C C . ASN A 1 160 ? -3.092 -19.75 -8.898 1 94.38 160 ASN A C 1
ATOM 1335 O O . ASN A 1 160 ? -3.121 -20.781 -8.219 1 94.38 160 ASN A O 1
ATOM 1339 N N . VAL A 1 161 ? -2.428 -19.719 -10.008 1 93.62 161 VAL A N 1
ATOM 1340 C CA . VAL A 1 161 ? -1.919 -20.969 -10.547 1 93.62 161 VAL A CA 1
ATOM 1341 C C . VAL A 1 161 ? -0.397 -20.906 -10.656 1 93.62 161 VAL A C 1
ATOM 1343 O O . VAL A 1 161 ? 0.303 -21.797 -10.156 1 93.62 161 VAL A O 1
ATOM 1346 N N . SER A 1 162 ? 0.138 -19.844 -11.109 1 93.44 162 SER A N 1
ATOM 1347 C CA . SER A 1 162 ? 1.506 -19.766 -11.617 1 93.44 162 SER A CA 1
ATOM 1348 C C . SER A 1 162 ? 2.518 -20.078 -10.516 1 93.44 162 SER A C 1
ATOM 1350 O O . SER A 1 162 ? 3.527 -20.734 -10.758 1 93.44 162 SER A O 1
ATOM 1352 N N . LEU A 1 163 ? 2.178 -19.75 -9.281 1 96.75 163 LEU A N 1
ATOM 1353 C CA . LEU A 1 163 ? 3.199 -19.812 -8.242 1 96.75 163 LEU A CA 1
ATOM 1354 C C . LEU A 1 163 ? 3.02 -21.047 -7.371 1 96.75 163 LEU A C 1
ATOM 1356 O O . LEU A 1 163 ? 3.951 -21.469 -6.68 1 96.75 163 LEU A O 1
ATOM 1360 N N . PHE A 1 164 ? 1.955 -21.688 -7.359 1 97.56 164 PHE A N 1
ATOM 1361 C CA . PHE A 1 164 ? 1.551 -22.562 -6.262 1 97.56 164 PHE A CA 1
ATOM 1362 C C . PHE A 1 164 ? 2.273 -23.891 -6.344 1 97.56 164 PHE A C 1
ATOM 1364 O O . PHE A 1 164 ? 2.525 -24.531 -5.316 1 97.56 164 PHE A O 1
ATOM 1371 N N . SER A 1 165 ? 2.623 -24.391 -7.555 1 98.19 165 SER A N 1
ATOM 1372 C CA . SER A 1 165 ? 3.441 -25.609 -7.609 1 98.19 165 SER A CA 1
ATOM 1373 C C . SER A 1 165 ? 4.812 -25.375 -6.988 1 98.19 165 SER A C 1
ATOM 1375 O O . SER A 1 165 ? 5.367 -26.25 -6.336 1 98.19 165 SER A O 1
ATOM 1377 N N . GLN A 1 166 ? 5.344 -24.203 -7.211 1 98.5 166 GLN A N 1
ATOM 1378 C CA . GLN A 1 166 ? 6.645 -23.859 -6.652 1 98.5 166 GLN A CA 1
ATOM 1379 C C . GLN A 1 166 ? 6.574 -23.719 -5.133 1 98.5 166 GLN A C 1
ATOM 1381 O O . GLN A 1 166 ? 7.484 -24.172 -4.426 1 98.5 166 GLN A O 1
ATOM 1386 N N . PHE A 1 167 ? 5.492 -23.109 -4.633 1 98.5 167 PHE A N 1
ATOM 1387 C CA . PHE A 1 167 ? 5.281 -23.047 -3.189 1 98.5 167 PHE A CA 1
ATOM 1388 C C . PHE A 1 167 ? 5.25 -24.453 -2.592 1 98.5 167 PHE A C 1
ATOM 1390 O O . PHE A 1 167 ? 5.844 -24.703 -1.54 1 98.5 167 PHE A O 1
ATOM 1397 N N . LEU A 1 168 ? 4.57 -25.328 -3.268 1 98.5 168 LEU A N 1
ATOM 1398 C CA . LEU A 1 168 ? 4.457 -26.703 -2.793 1 98.5 168 LEU A CA 1
ATOM 1399 C C . LEU A 1 168 ? 5.828 -27.375 -2.711 1 98.5 168 LEU A C 1
ATOM 1401 O O . LEU A 1 168 ? 6.129 -28.078 -1.745 1 98.5 168 LEU A O 1
ATOM 1405 N N . ILE A 1 169 ? 6.684 -27.156 -3.68 1 98.81 169 ILE A N 1
ATOM 1406 C CA . ILE A 1 169 ? 8.016 -27.75 -3.705 1 98.81 169 ILE A CA 1
ATOM 1407 C C . ILE A 1 169 ? 8.812 -27.281 -2.49 1 98.81 169 ILE A C 1
ATOM 1409 O O . ILE A 1 169 ? 9.383 -28.109 -1.76 1 98.81 169 ILE A O 1
ATOM 1413 N N . VAL A 1 170 ? 8.836 -25.969 -2.262 1 98.81 170 VAL A N 1
ATOM 1414 C CA . VAL A 1 170 ? 9.594 -25.422 -1.139 1 98.81 170 VAL A CA 1
ATOM 1415 C C . VAL A 1 170 ? 9.055 -25.984 0.172 1 98.81 170 VAL A C 1
ATOM 1417 O O . VAL A 1 170 ? 9.82 -26.453 1.021 1 98.81 170 VAL A O 1
ATOM 1420 N N . ASN A 1 171 ? 7.773 -26 0.306 1 98.19 171 ASN A N 1
ATOM 1421 C CA . ASN A 1 171 ? 7.156 -26.469 1.542 1 98.19 171 ASN A CA 1
ATOM 1422 C C . ASN A 1 171 ? 7.355 -27.969 1.734 1 98.19 171 ASN A C 1
ATOM 1424 O O . ASN A 1 171 ? 7.48 -28.453 2.863 1 98.19 171 ASN A O 1
ATOM 1428 N N . HIS A 1 172 ? 7.379 -28.703 0.644 1 98.31 172 HIS A N 1
ATOM 1429 C CA . HIS A 1 172 ? 7.68 -30.125 0.718 1 98.31 172 HIS A CA 1
ATOM 1430 C C . HIS A 1 172 ? 9.07 -30.375 1.298 1 98.31 172 HIS A C 1
ATOM 1432 O O . HIS A 1 172 ? 9.234 -31.188 2.209 1 98.31 172 HIS A O 1
ATOM 1438 N N . PHE A 1 173 ? 10.055 -29.672 0.776 1 98.56 173 PHE A N 1
ATOM 1439 C CA . PHE A 1 173 ? 11.414 -29.828 1.265 1 98.56 173 PHE A CA 1
ATOM 1440 C C . PHE A 1 173 ? 11.516 -29.453 2.738 1 98.56 173 PHE A C 1
ATOM 1442 O O . PHE A 1 173 ? 12.219 -30.109 3.508 1 98.56 173 PHE A O 1
ATOM 1449 N N . ASN A 1 174 ? 10.844 -28.375 3.09 1 98.38 174 ASN A N 1
ATOM 1450 C CA . ASN A 1 174 ? 10.852 -28.016 4.5 1 98.38 174 ASN A CA 1
ATOM 1451 C C . ASN A 1 174 ? 10.188 -29.094 5.363 1 98.38 174 ASN A C 1
ATOM 1453 O O . ASN A 1 174 ? 10.75 -29.516 6.371 1 98.38 174 ASN A O 1
ATOM 1457 N N . ARG A 1 175 ? 9.078 -29.562 4.957 1 96.75 175 ARG A N 1
ATOM 1458 C CA . ARG A 1 175 ? 8.266 -30.484 5.754 1 96.75 175 ARG A CA 1
ATOM 1459 C C . ARG A 1 175 ? 8.938 -31.844 5.867 1 96.75 175 ARG A C 1
ATOM 1461 O O . ARG A 1 175 ? 8.945 -32.438 6.945 1 96.75 175 ARG A O 1
ATOM 1468 N N . PHE A 1 176 ? 9.516 -32.344 4.82 1 97.12 176 PHE A N 1
ATOM 1469 C CA . PHE A 1 176 ? 9.906 -33.75 4.805 1 97.12 176 PHE A CA 1
ATOM 1470 C C . PHE A 1 176 ? 11.422 -33.906 4.883 1 97.12 176 PHE A C 1
ATOM 1472 O O . PHE A 1 176 ? 11.93 -35 5.145 1 97.12 176 PHE A O 1
ATOM 1479 N N . HIS A 1 177 ? 12.188 -32.812 4.684 1 97.25 177 HIS A N 1
ATOM 1480 C CA . HIS A 1 177 ? 13.641 -32.844 4.816 1 97.25 177 HIS A CA 1
ATOM 1481 C C . HIS A 1 177 ? 14.125 -31.922 5.91 1 97.25 177 HIS A C 1
ATOM 1483 O O . HIS A 1 177 ? 15.328 -31.859 6.199 1 97.25 177 HIS A O 1
ATOM 1489 N N . ASN A 1 178 ? 13.219 -31.109 6.512 1 97.56 178 ASN A N 1
ATOM 1490 C CA . ASN A 1 178 ? 13.523 -30.219 7.617 1 97.56 178 ASN A CA 1
ATOM 1491 C C . ASN A 1 178 ? 14.617 -29.219 7.234 1 97.56 178 ASN A C 1
ATOM 1493 O O . ASN A 1 178 ? 15.57 -29.016 7.984 1 97.56 178 ASN A O 1
ATOM 1497 N N . VAL A 1 179 ? 14.516 -28.672 6.027 1 98.38 179 VAL A N 1
ATOM 1498 C CA . VAL A 1 179 ? 15.469 -27.672 5.559 1 98.38 179 VAL A CA 1
ATOM 1499 C C . VAL A 1 179 ? 14.734 -26.406 5.125 1 98.38 179 VAL A C 1
ATOM 1501 O O . VAL A 1 179 ? 13.523 -26.422 4.93 1 98.38 179 VAL A O 1
ATOM 1504 N N . LEU A 1 180 ? 15.422 -25.25 5.078 1 98.62 180 LEU A N 1
ATOM 1505 C CA . LEU A 1 180 ? 14.945 -24 4.488 1 98.62 180 LEU A CA 1
ATOM 1506 C C . LEU A 1 180 ? 13.727 -23.469 5.238 1 98.62 180 LEU A C 1
ATOM 1508 O O . LEU A 1 180 ? 12.711 -23.141 4.629 1 98.62 180 LEU A O 1
ATOM 1512 N N . LYS A 1 181 ? 13.867 -23.438 6.516 1 98.38 181 LYS A N 1
ATOM 1513 C CA . LYS A 1 181 ? 12.742 -23.062 7.371 1 98.38 181 LYS A CA 1
ATOM 1514 C C . LYS A 1 181 ? 12.305 -21.625 7.102 1 98.38 181 LYS A C 1
ATOM 1516 O O . LYS A 1 181 ? 11.109 -21.359 6.98 1 98.38 181 LYS A O 1
ATOM 1521 N N . ASP A 1 182 ? 13.234 -20.641 7.062 1 98.56 182 ASP A N 1
ATOM 1522 C CA . ASP A 1 182 ? 12.891 -19.25 6.797 1 98.56 182 ASP A CA 1
ATOM 1523 C C . ASP A 1 182 ? 12.297 -19.078 5.402 1 98.56 182 ASP A C 1
ATOM 1525 O O . ASP A 1 182 ? 11.312 -18.359 5.219 1 98.56 182 ASP A O 1
ATOM 1529 N N . THR A 1 183 ? 12.859 -19.766 4.406 1 98.75 183 THR A N 1
ATOM 1530 C CA . THR A 1 183 ? 12.344 -19.734 3.041 1 98.75 183 THR A CA 1
ATOM 1531 C C . THR A 1 183 ? 10.914 -20.266 2.99 1 98.75 183 THR A C 1
ATOM 1533 O O . THR A 1 183 ? 10.039 -19.656 2.373 1 98.75 183 THR A O 1
ATOM 1536 N N . ALA A 1 184 ? 10.719 -21.359 3.695 1 98.44 184 ALA A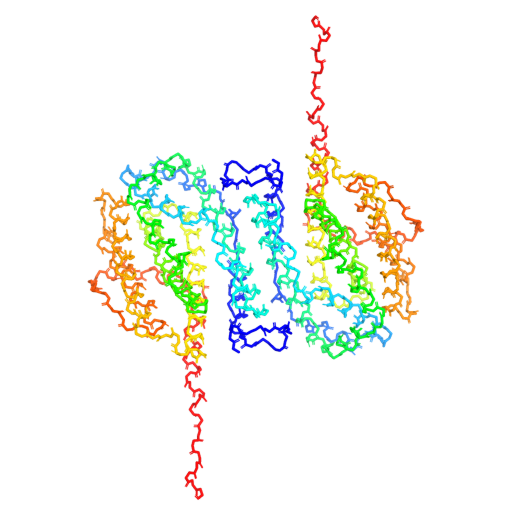 N 1
ATOM 1537 C CA . ALA A 1 184 ? 9.391 -21.984 3.719 1 98.44 184 ALA A CA 1
ATOM 1538 C C . ALA A 1 184 ? 8.375 -21.062 4.387 1 98.44 184 ALA A C 1
ATOM 1540 O O . ALA A 1 184 ? 7.227 -20.969 3.939 1 98.44 184 ALA A O 1
ATOM 1541 N N . GLN A 1 185 ? 8.773 -20.391 5.445 1 97.94 185 GLN A N 1
ATOM 1542 C CA . GLN A 1 185 ? 7.871 -19.469 6.125 1 97.94 185 GLN A CA 1
ATOM 1543 C C . GLN A 1 185 ? 7.527 -18.281 5.238 1 97.94 185 GLN A C 1
ATOM 1545 O O . GLN A 1 185 ? 6.375 -17.859 5.18 1 97.94 185 GLN A O 1
ATOM 1550 N N . GLN A 1 186 ? 8.516 -17.703 4.562 1 98.19 186 GLN A N 1
ATOM 1551 C CA . GLN A 1 186 ? 8.258 -16.641 3.613 1 98.19 186 GLN A CA 1
ATOM 1552 C C . GLN A 1 186 ? 7.305 -17.094 2.514 1 98.19 186 GLN A C 1
ATOM 1554 O O . GLN A 1 186 ? 6.395 -16.344 2.133 1 98.19 186 GLN A O 1
ATOM 1559 N N . VAL A 1 187 ? 7.52 -18.25 2.018 1 98.06 187 VAL A N 1
ATOM 1560 C CA . VAL A 1 187 ? 6.664 -18.828 0.986 1 98.06 187 VAL A CA 1
ATOM 1561 C C . VAL A 1 187 ? 5.242 -18.984 1.52 1 98.06 187 VAL A C 1
ATOM 1563 O O . VAL A 1 187 ? 4.273 -18.688 0.818 1 98.06 187 VAL A O 1
ATOM 1566 N N . GLU A 1 188 ? 5.141 -19.422 2.699 1 97 188 GLU A N 1
ATOM 1567 C CA . GLU A 1 188 ? 3.82 -19.578 3.297 1 97 188 GLU A CA 1
ATOM 1568 C C . GLU A 1 188 ? 3.098 -18.25 3.416 1 97 188 GLU A C 1
ATOM 1570 O O . GLU A 1 188 ? 1.918 -18.141 3.074 1 97 188 GLU A O 1
ATOM 1575 N N . TYR A 1 189 ? 3.777 -17.234 3.969 1 97 189 TYR A N 1
ATOM 1576 C CA . TYR A 1 189 ? 3.184 -15.906 4.059 1 97 189 TYR A CA 1
ATOM 1577 C C . TYR A 1 189 ? 2.746 -15.414 2.684 1 97 189 TYR A C 1
ATOM 1579 O O . TYR A 1 189 ? 1.646 -14.875 2.533 1 97 189 TYR A O 1
ATOM 1587 N N . THR A 1 190 ? 3.574 -15.617 1.671 1 97.31 190 THR A N 1
ATOM 1588 C CA . THR A 1 190 ? 3.273 -15.195 0.307 1 97.31 190 THR A CA 1
ATOM 1589 C C . THR A 1 190 ? 2.082 -15.969 -0.249 1 97.31 190 THR A C 1
ATOM 1591 O O . THR A 1 190 ? 1.191 -15.383 -0.869 1 97.31 190 THR A O 1
ATOM 1594 N N . ARG A 1 191 ? 2.104 -17.219 -0.025 1 96.5 191 ARG A N 1
ATOM 1595 C CA . ARG A 1 191 ? 1.036 -18.094 -0.514 1 96.5 191 ARG A CA 1
ATOM 1596 C C . ARG A 1 191 ? -0.322 -17.641 0.009 1 96.5 191 ARG A C 1
ATOM 1598 O O . ARG A 1 191 ? -1.295 -17.578 -0.746 1 96.5 191 ARG A O 1
ATOM 1605 N N . VAL A 1 192 ? -0.389 -17.359 1.277 1 95.69 192 VAL A N 1
ATOM 1606 C CA . VAL A 1 192 ? -1.625 -16.906 1.907 1 95.69 192 VAL A CA 1
ATOM 1607 C C . VAL A 1 192 ? -2.107 -15.617 1.233 1 95.69 192 VAL A C 1
ATOM 1609 O O . VAL A 1 192 ? -3.287 -15.492 0.897 1 95.69 192 VAL A O 1
ATOM 1612 N N . GLU A 1 193 ? -1.24 -14.727 0.995 1 96.44 193 GLU A N 1
ATOM 1613 C CA . GLU A 1 193 ? -1.604 -13.445 0.398 1 96.44 193 GLU A CA 1
ATOM 1614 C C . GLU A 1 193 ? -1.976 -13.602 -1.073 1 96.44 193 GLU A C 1
ATOM 1616 O O . GLU A 1 193 ? -2.896 -12.945 -1.563 1 96.44 193 GLU A O 1
ATOM 1621 N N . GLU A 1 194 ? -1.237 -14.461 -1.781 1 95.88 194 GLU A N 1
ATOM 1622 C CA . GLU A 1 194 ? -1.604 -14.734 -3.168 1 95.88 194 GLU A CA 1
ATOM 1623 C C . GLU A 1 194 ? -3.004 -15.336 -3.26 1 95.88 194 GLU A C 1
ATOM 1625 O O . GLU A 1 194 ? -3.756 -15.031 -4.188 1 95.88 194 GLU A O 1
ATOM 1630 N N . GLN A 1 195 ? -3.266 -16.203 -2.336 1 95.69 195 GLN A N 1
ATOM 1631 C CA . GLN A 1 195 ? -4.613 -16.766 -2.307 1 95.69 195 GLN A CA 1
ATOM 1632 C C . GLN A 1 195 ? -5.656 -15.68 -2.043 1 95.69 195 GLN A C 1
ATOM 1634 O O . GLN A 1 195 ? -6.723 -15.672 -2.658 1 95.69 195 GLN A O 1
ATOM 1639 N N . LEU A 1 196 ? -5.379 -14.781 -1.131 1 96.44 196 LEU A N 1
ATOM 1640 C CA . LEU A 1 196 ? -6.273 -13.656 -0.869 1 96.44 196 LEU A CA 1
ATOM 1641 C C . LEU A 1 196 ? -6.461 -12.805 -2.121 1 96.44 196 LEU A C 1
ATOM 1643 O O . LEU A 1 196 ? -7.582 -12.398 -2.439 1 96.44 196 LEU A O 1
ATOM 1647 N N . HIS A 1 197 ? -5.348 -12.508 -2.824 1 97.56 197 HIS A N 1
ATOM 1648 C CA . HIS A 1 197 ? -5.434 -11.773 -4.082 1 97.56 197 HIS A CA 1
ATOM 1649 C C . HIS A 1 197 ? -6.355 -12.477 -5.07 1 97.56 197 HIS A C 1
ATOM 1651 O O . HIS A 1 197 ? -7.191 -11.836 -5.711 1 97.56 197 HIS A O 1
ATOM 1657 N N . ALA A 1 198 ? -6.164 -13.766 -5.148 1 97.25 198 ALA A N 1
ATOM 1658 C CA . ALA A 1 198 ? -7.012 -14.547 -6.039 1 97.25 198 ALA A CA 1
ATOM 1659 C C . ALA A 1 198 ? -8.477 -14.453 -5.629 1 97.25 198 ALA A C 1
ATOM 1661 O O . ALA A 1 198 ? -9.359 -14.305 -6.48 1 97.25 198 ALA A O 1
ATOM 1662 N N . ASN A 1 199 ? -8.719 -14.555 -4.336 1 97.75 199 ASN A N 1
ATOM 1663 C CA . ASN A 1 199 ? -10.086 -14.453 -3.838 1 97.75 199 ASN A CA 1
ATOM 1664 C C . ASN A 1 199 ? -10.695 -13.094 -4.141 1 97.75 199 ASN A C 1
ATOM 1666 O O . ASN A 1 199 ? -11.891 -12.992 -4.43 1 97.75 199 ASN A O 1
ATOM 1670 N N . VAL A 1 200 ? -9.938 -12.078 -4.016 1 98.44 200 VAL A N 1
ATOM 1671 C CA . VAL A 1 200 ? -10.391 -10.742 -4.391 1 98.44 200 VAL A CA 1
ATOM 1672 C C . VAL A 1 200 ? -10.797 -10.727 -5.863 1 98.44 200 VAL A C 1
ATOM 1674 O O . VAL A 1 200 ? -11.883 -10.258 -6.211 1 98.44 200 VAL A O 1
ATOM 1677 N N . GLY A 1 201 ? -9.898 -11.25 -6.691 1 98.44 201 GLY A N 1
ATOM 1678 C CA . GLY A 1 201 ? -10.211 -11.305 -8.109 1 98.44 201 GLY A CA 1
ATOM 1679 C C . GLY A 1 201 ? -11.484 -12.086 -8.406 1 98.44 201 GLY A C 1
ATOM 1680 O O . GLY A 1 201 ? -12.312 -11.641 -9.203 1 98.44 201 GLY A O 1
ATOM 1681 N N . ILE A 1 202 ? -11.648 -13.164 -7.789 1 98.38 202 ILE A N 1
ATOM 1682 C CA . ILE A 1 202 ? -12.82 -14.008 -7.977 1 98.38 202 ILE A CA 1
ATOM 1683 C C . ILE A 1 202 ? -14.078 -13.242 -7.559 1 98.38 202 ILE A C 1
ATOM 1685 O O . ILE A 1 202 ? -15.086 -13.258 -8.266 1 98.38 202 ILE A O 1
ATOM 1689 N N . ARG A 1 203 ? -14.008 -12.578 -6.406 1 98.44 203 ARG A N 1
ATOM 1690 C CA . ARG A 1 203 ? -15.141 -11.773 -5.934 1 98.44 203 ARG A CA 1
ATOM 1691 C C . ARG A 1 203 ? -15.492 -10.68 -6.938 1 98.44 203 ARG A C 1
ATOM 1693 O O . ARG A 1 203 ? -16.672 -10.453 -7.23 1 98.44 203 ARG A O 1
ATOM 1700 N N . ILE A 1 204 ? -14.523 -10.039 -7.48 1 98.75 204 ILE A N 1
ATOM 1701 C CA . ILE A 1 204 ? -14.734 -8.977 -8.461 1 98.75 204 ILE A CA 1
ATOM 1702 C C . ILE A 1 204 ? -15.383 -9.555 -9.719 1 98.75 204 ILE A C 1
ATOM 1704 O O . ILE A 1 204 ? -16.375 -9.016 -10.211 1 98.75 204 ILE A O 1
ATOM 1708 N N . ILE A 1 205 ? -14.836 -10.648 -10.227 1 98.69 205 ILE A N 1
ATOM 1709 C CA . ILE A 1 205 ? -15.336 -11.281 -11.445 1 98.69 205 ILE A CA 1
ATOM 1710 C C . ILE A 1 205 ? -16.797 -11.672 -11.258 1 98.69 205 ILE A C 1
ATOM 1712 O O . ILE A 1 205 ? -17.641 -11.398 -12.125 1 98.69 205 ILE A O 1
ATOM 1716 N N . ASN A 1 206 ? -17.094 -12.25 -10.133 1 98.56 206 ASN A N 1
ATOM 1717 C CA . ASN A 1 206 ? -18.469 -12.672 -9.883 1 98.56 206 ASN A CA 1
ATOM 1718 C C . ASN A 1 206 ? -19.406 -11.484 -9.727 1 98.56 206 ASN A C 1
ATOM 1720 O O . ASN A 1 206 ? -20.547 -11.531 -10.164 1 98.56 206 ASN A O 1
ATOM 1724 N N . THR A 1 207 ? -18.969 -10.43 -9.055 1 98.69 207 THR A N 1
ATOM 1725 C CA . THR A 1 207 ? -19.766 -9.219 -8.945 1 98.69 207 THR A CA 1
ATOM 1726 C C . THR A 1 207 ? -20.031 -8.609 -10.32 1 98.69 207 THR A C 1
ATOM 1728 O O . THR A 1 207 ? -21.156 -8.211 -10.625 1 98.69 207 THR A O 1
ATOM 1731 N N . LEU A 1 208 ? -18.984 -8.594 -11.172 1 98.62 208 LEU A N 1
ATOM 1732 C CA . LEU A 1 208 ? -19.141 -8.086 -12.523 1 98.62 208 LEU A CA 1
ATOM 1733 C C . LEU A 1 208 ? -20.109 -8.945 -13.336 1 98.62 208 LEU A C 1
ATOM 1735 O O . LEU A 1 208 ? -20.891 -8.43 -14.133 1 98.62 208 LEU A O 1
ATOM 1739 N N . ARG A 1 209 ? -20.016 -10.219 -13.164 1 98 209 ARG A N 1
ATOM 1740 C CA . ARG A 1 209 ? -20.922 -11.125 -13.859 1 98 209 ARG A CA 1
ATOM 1741 C C . ARG A 1 209 ? -22.375 -10.859 -13.461 1 98 209 ARG A C 1
ATOM 1743 O O . ARG A 1 209 ? -23.281 -10.898 -14.305 1 98 209 ARG A O 1
ATOM 1750 N N . GLN A 1 210 ? -22.641 -10.578 -12.219 1 98.06 210 GLN A N 1
ATOM 1751 C CA . GLN A 1 210 ? -23.969 -10.266 -11.719 1 98.06 210 GLN A CA 1
ATOM 1752 C C . GLN A 1 210 ? -24.469 -8.93 -12.281 1 98.06 210 GLN A C 1
ATOM 1754 O O . GLN A 1 210 ? -25.625 -8.812 -12.68 1 98.06 210 GLN A O 1
ATOM 1759 N N . GLU A 1 211 ? -23.578 -7.977 -12.359 1 98.38 211 GLU A N 1
ATOM 1760 C CA . GLU A 1 211 ? -23.969 -6.621 -12.719 1 98.38 211 GLU A CA 1
ATOM 1761 C C . GLU A 1 211 ? -24 -6.441 -14.234 1 98.38 211 GLU A C 1
ATOM 1763 O O . GLU A 1 211 ? -24.75 -5.609 -14.758 1 98.38 211 GLU A O 1
ATOM 1768 N N . TYR A 1 212 ? -23.172 -7.191 -14.93 1 97.94 212 TYR A N 1
ATOM 1769 C CA . TYR A 1 212 ? -23.047 -7.082 -16.375 1 97.94 212 TYR A CA 1
ATOM 1770 C C . TYR A 1 212 ? -23.078 -8.461 -17.031 1 97.94 212 TYR A C 1
ATOM 1772 O O . TYR A 1 212 ? -22.156 -8.82 -17.766 1 97.94 212 TYR A O 1
ATOM 1780 N N . PRO A 1 213 ? -24.125 -9.172 -16.875 1 97.62 213 PRO A N 1
ATOM 1781 C CA . PRO A 1 213 ? -24.188 -10.547 -17.391 1 97.62 213 PRO A CA 1
ATOM 1782 C C . PRO A 1 213 ? -24.016 -10.625 -18.906 1 97.62 213 PRO A C 1
ATOM 1784 O O . PRO A 1 213 ? -23.516 -11.625 -19.422 1 97.62 213 PRO A O 1
ATOM 1787 N N . GLU A 1 214 ? -24.328 -9.57 -19.625 1 97.25 214 GLU A N 1
ATOM 1788 C CA . GLU A 1 214 ? -24.234 -9.555 -21.078 1 97.25 214 GLU A CA 1
ATOM 1789 C C . GLU A 1 214 ? -22.797 -9.602 -21.547 1 97.25 214 GLU A C 1
ATOM 1791 O O . GLU A 1 214 ? -22.516 -9.977 -22.688 1 97.25 214 GLU A O 1
ATOM 1796 N N . LEU A 1 215 ? -21.844 -9.258 -20.688 1 97.5 215 LEU A N 1
ATOM 1797 C CA . LEU A 1 215 ? -20.438 -9.227 -21.062 1 97.5 215 LEU A CA 1
ATOM 1798 C C . LEU A 1 215 ? -19.781 -10.586 -20.844 1 97.5 215 LEU A C 1
ATOM 1800 O O . LEU A 1 215 ? -18.641 -10.812 -21.25 1 97.5 215 LEU A O 1
ATOM 1804 N N . PHE A 1 216 ? -20.453 -11.469 -20.172 1 97.31 216 PHE A N 1
ATOM 1805 C CA . PHE A 1 216 ? -19.984 -12.828 -19.922 1 97.31 216 PHE A CA 1
ATOM 1806 C C . PHE A 1 216 ? -20.641 -13.812 -20.875 1 97.31 216 PHE A C 1
ATOM 1808 O O . PHE A 1 216 ? -21.312 -14.75 -20.438 1 97.31 216 PHE A O 1
ATOM 1815 N N . ASP A 1 217 ? -20.359 -13.633 -22.156 1 96.56 217 ASP A N 1
ATOM 1816 C CA . ASP A 1 217 ? -21 -14.445 -23.188 1 96.56 217 ASP A CA 1
ATOM 1817 C C . ASP A 1 217 ? -20.188 -15.719 -23.469 1 96.56 217 ASP A C 1
ATOM 1819 O O . ASP A 1 217 ? -19.141 -15.93 -22.875 1 96.56 217 ASP A O 1
ATOM 1823 N N . ASP A 1 218 ? -20.641 -16.5 -24.359 1 95.5 218 ASP A N 1
ATOM 1824 C CA . ASP A 1 218 ? -20.047 -17.797 -24.672 1 95.5 218 ASP A CA 1
ATOM 1825 C C . ASP A 1 218 ? -18.656 -17.641 -25.25 1 95.5 218 ASP A C 1
ATOM 1827 O O . ASP A 1 218 ? -17.781 -18.484 -25.031 1 95.5 218 ASP A O 1
ATOM 1831 N N . GLU A 1 219 ? -18.516 -16.625 -25.938 1 96.56 219 GLU A N 1
ATOM 1832 C CA . GLU A 1 219 ? -17.219 -16.375 -26.547 1 96.56 219 GLU A CA 1
ATOM 1833 C C . GLU A 1 219 ? -16.156 -16.125 -25.484 1 96.56 219 GLU A C 1
ATOM 1835 O O . GLU A 1 219 ? -15.039 -16.656 -25.594 1 96.56 219 GLU A O 1
ATOM 1840 N N . LEU A 1 220 ? -16.453 -15.312 -24.5 1 96.44 220 LEU A N 1
ATOM 1841 C CA . LEU A 1 220 ? -15.531 -15.07 -23.406 1 96.44 220 LEU A CA 1
ATOM 1842 C C . LEU A 1 220 ? -15.195 -16.375 -22.672 1 96.44 220 LEU A C 1
ATOM 1844 O O . LEU A 1 220 ? -14.023 -16.656 -22.406 1 96.44 220 LEU A O 1
ATOM 1848 N N . VAL A 1 221 ? -16.203 -17.125 -22.406 1 95.62 221 VAL A N 1
ATOM 1849 C CA . VAL A 1 221 ? -16.031 -18.375 -21.672 1 95.62 221 VAL A CA 1
ATOM 1850 C C . VAL A 1 221 ? -15.125 -19.312 -22.469 1 95.62 221 VAL A C 1
ATOM 1852 O O . VAL A 1 221 ? -14.203 -19.922 -21.922 1 95.62 221 VAL A O 1
ATOM 1855 N N . ALA A 1 222 ? -15.367 -19.422 -23.734 1 96.19 222 ALA A N 1
ATOM 1856 C CA . ALA A 1 222 ? -14.562 -20.281 -24.609 1 96.19 222 ALA A CA 1
ATOM 1857 C C . ALA A 1 222 ? -13.109 -19.812 -24.641 1 96.19 222 ALA A C 1
ATOM 1859 O O . ALA A 1 222 ? -12.188 -20.641 -24.641 1 96.19 222 ALA A O 1
ATOM 1860 N N . ARG A 1 223 ? -12.945 -18.531 -24.703 1 95.88 223 ARG A N 1
ATOM 1861 C CA . ARG A 1 223 ? -11.594 -17.969 -24.75 1 95.88 223 ARG A CA 1
ATOM 1862 C C . ARG A 1 223 ? -10.852 -18.266 -23.453 1 95.88 223 ARG A C 1
ATOM 1864 O O . ARG A 1 223 ? -9.672 -18.625 -23.469 1 95.88 223 ARG A O 1
ATOM 1871 N N . VAL A 1 224 ? -11.484 -18.078 -22.344 1 96.12 224 VAL A N 1
ATOM 1872 C CA . VAL A 1 224 ? -10.859 -18.328 -21.047 1 96.12 224 VAL A CA 1
ATOM 1873 C C . VAL A 1 224 ? -10.539 -19.812 -20.906 1 96.12 224 VAL A C 1
ATOM 1875 O O . VAL A 1 224 ? -9.492 -20.172 -20.359 1 96.12 224 VAL A O 1
ATOM 1878 N N . LYS A 1 225 ? -11.398 -20.672 -21.391 1 95.62 225 LYS A N 1
ATOM 1879 C CA . LYS A 1 225 ? -11.133 -22.109 -21.391 1 95.62 225 LYS A CA 1
ATOM 1880 C C . LYS A 1 225 ? -9.875 -22.438 -22.188 1 95.62 225 LYS A C 1
ATOM 1882 O O . LYS A 1 225 ? -9.055 -23.25 -21.75 1 95.62 225 LYS A O 1
ATOM 1887 N N . HIS A 1 226 ? -9.766 -21.844 -23.312 1 95.88 226 HIS A N 1
ATOM 1888 C CA . HIS A 1 226 ? -8.57 -22.016 -24.125 1 95.88 226 HIS A CA 1
ATOM 1889 C C . HIS A 1 226 ? -7.324 -21.547 -23.375 1 95.88 226 HIS A C 1
ATOM 1891 O O . HIS A 1 226 ? -6.301 -22.234 -23.375 1 95.88 226 HIS A O 1
ATOM 1897 N N . GLU A 1 227 ? -7.461 -20.391 -22.75 1 95.06 227 GLU A N 1
ATOM 1898 C CA . GLU A 1 227 ? -6.332 -19.859 -22 1 95.06 227 GLU A CA 1
ATOM 1899 C C . GLU A 1 227 ? -5.957 -20.781 -20.844 1 95.06 227 GLU A C 1
ATOM 1901 O O . GLU A 1 227 ? -4.781 -20.875 -20.484 1 95.06 227 GLU A O 1
ATOM 1906 N N . ALA A 1 228 ? -6.926 -21.422 -20.219 1 95.31 228 ALA A N 1
ATOM 1907 C CA . ALA A 1 228 ? -6.664 -22.375 -19.141 1 95.31 228 ALA A CA 1
ATOM 1908 C C . ALA A 1 228 ? -5.832 -23.547 -19.641 1 95.31 228 ALA A C 1
ATOM 1910 O O . ALA A 1 228 ? -4.914 -24 -18.953 1 95.31 228 ALA A O 1
ATOM 1911 N N . GLN A 1 229 ? -6.129 -24.016 -20.797 1 95.5 229 GLN A N 1
ATOM 1912 C CA . GLN A 1 229 ? -5.371 -25.109 -21.391 1 95.5 229 GLN A CA 1
ATOM 1913 C C . GLN A 1 229 ? -3.938 -24.688 -21.703 1 95.5 229 GLN A C 1
ATOM 1915 O O . GLN A 1 229 ? -2.994 -25.438 -21.438 1 95.5 229 GLN A O 1
ATOM 1920 N N . GLU A 1 230 ? -3.836 -23.484 -22.234 1 94.88 230 GLU A N 1
ATOM 1921 C CA . GLU A 1 230 ? -2.508 -22.953 -22.516 1 94.88 230 GLU A CA 1
ATOM 1922 C C . GLU A 1 230 ? -1.697 -22.781 -21.234 1 94.88 230 GLU A C 1
ATOM 1924 O O . GLU A 1 230 ? -0.498 -23.062 -21.219 1 94.88 230 GLU A O 1
ATOM 1929 N N . ALA A 1 231 ? -2.34 -22.297 -20.203 1 94.94 231 ALA A N 1
ATOM 1930 C CA . ALA A 1 231 ? -1.687 -22.141 -18.906 1 94.94 231 ALA A CA 1
ATOM 1931 C C . ALA A 1 231 ? -1.188 -23.469 -18.375 1 94.94 231 ALA A C 1
ATOM 1933 O O . ALA A 1 231 ? -0.065 -23.562 -17.875 1 94.94 231 ALA A O 1
ATOM 1934 N N . LEU A 1 232 ? -2.008 -24.484 -18.484 1 96.06 232 LEU A N 1
ATOM 1935 C CA . LEU A 1 232 ? -1.623 -25.812 -18 1 96.06 232 LEU A CA 1
ATOM 1936 C C . LEU A 1 232 ? -0.405 -26.344 -18.75 1 96.06 232 LEU A C 1
ATOM 1938 O O . LEU A 1 232 ? 0.516 -26.891 -18.141 1 96.06 232 LEU A O 1
ATOM 1942 N N . ILE A 1 233 ? -0.388 -26.188 -20.031 1 96.38 233 ILE A N 1
ATOM 1943 C CA . ILE A 1 233 ? 0.733 -26.641 -20.859 1 96.38 233 ILE A CA 1
ATOM 1944 C C . ILE A 1 233 ? 2.008 -25.906 -20.422 1 96.38 233 ILE A C 1
ATOM 1946 O O . ILE A 1 233 ? 3.035 -26.547 -20.188 1 96.38 233 ILE A O 1
ATOM 1950 N N . ALA A 1 234 ? 1.914 -24.594 -20.344 1 95.81 234 ALA A N 1
ATOM 1951 C CA . ALA A 1 234 ? 3.08 -23.797 -19.984 1 95.81 234 ALA A CA 1
ATOM 1952 C C . ALA A 1 234 ? 3.6 -24.156 -18.594 1 95.81 234 ALA A C 1
ATOM 1954 O O . ALA A 1 234 ? 4.801 -24.359 -18.422 1 95.81 234 ALA A O 1
ATOM 1955 N N . GLU A 1 235 ? 2.672 -24.219 -17.641 1 97.25 235 GLU A N 1
ATOM 1956 C CA . GLU A 1 235 ? 3.08 -24.516 -16.266 1 97.25 235 GLU A CA 1
ATOM 1957 C C . GLU A 1 235 ? 3.6 -25.938 -16.141 1 97.25 235 GLU A C 1
ATOM 1959 O O . GLU A 1 235 ? 4.5 -26.203 -15.336 1 97.25 235 GLU A O 1
ATOM 1964 N N . SER A 1 236 ? 3.057 -26.859 -16.906 1 97.5 236 SER A N 1
ATOM 1965 C CA . SER A 1 236 ? 3.574 -28.234 -16.922 1 97.5 236 SER A CA 1
ATOM 1966 C C . SER A 1 236 ? 5.02 -28.266 -17.406 1 97.5 236 SER A C 1
ATOM 1968 O O . SER A 1 236 ? 5.848 -28.984 -16.859 1 97.5 236 SER A O 1
ATOM 1970 N N . ASN A 1 237 ? 5.262 -27.531 -18.422 1 97.75 237 ASN A N 1
ATOM 1971 C CA . ASN A 1 237 ? 6.625 -27.453 -18.938 1 97.75 237 ASN A CA 1
ATOM 1972 C C . ASN A 1 237 ? 7.586 -26.875 -17.906 1 97.75 237 ASN A C 1
ATOM 1974 O O . ASN A 1 237 ? 8.703 -27.375 -17.75 1 97.75 237 ASN A O 1
ATOM 1978 N N . VAL A 1 238 ? 7.188 -25.859 -17.219 1 97.75 238 VAL A N 1
ATOM 1979 C CA . VAL A 1 238 ? 8.016 -25.234 -16.188 1 97.75 238 VAL A CA 1
ATOM 1980 C C . VAL A 1 238 ? 8.266 -26.234 -15.055 1 97.75 238 VAL A C 1
ATOM 1982 O O . VAL A 1 238 ? 9.383 -26.344 -14.555 1 97.75 238 VAL A O 1
ATOM 1985 N N . ILE A 1 239 ? 7.203 -26.938 -14.656 1 98.56 239 ILE A N 1
ATOM 1986 C CA . ILE A 1 239 ? 7.312 -27.922 -13.594 1 98.56 239 ILE A CA 1
ATOM 1987 C C . ILE A 1 239 ? 8.336 -29 -13.984 1 98.56 239 ILE A C 1
ATOM 1989 O O . ILE A 1 239 ? 9.211 -29.344 -13.188 1 98.56 239 ILE A O 1
ATOM 1993 N N . ARG A 1 240 ? 8.273 -29.531 -15.18 1 98.62 240 ARG A N 1
ATOM 1994 C CA . ARG A 1 240 ? 9.203 -30.547 -15.648 1 98.62 240 ARG A CA 1
ATOM 1995 C C . ARG A 1 240 ? 10.633 -30 -15.695 1 98.62 240 ARG A C 1
ATOM 1997 O O . ARG A 1 240 ? 11.578 -30.719 -15.375 1 98.62 240 ARG A O 1
ATOM 2004 N N . TRP A 1 241 ? 10.75 -28.766 -16.125 1 98.56 241 TRP A N 1
ATOM 2005 C CA . TRP A 1 241 ? 12.062 -28.125 -16.141 1 98.56 241 TRP A CA 1
ATOM 2006 C C . TRP A 1 241 ? 12.609 -28 -14.719 1 98.56 241 TRP A C 1
ATOM 2008 O O . TRP A 1 241 ? 13.781 -28.281 -14.469 1 98.56 241 TRP A O 1
ATOM 2018 N N . ILE A 1 242 ? 11.773 -27.562 -13.727 1 98.69 242 ILE A N 1
ATOM 2019 C CA . ILE A 1 242 ? 12.172 -27.391 -12.336 1 98.69 242 ILE A CA 1
ATOM 2020 C C . ILE A 1 242 ? 12.648 -28.734 -11.766 1 98.69 242 ILE A C 1
ATOM 2022 O O . ILE A 1 242 ? 13.727 -28.812 -11.164 1 98.69 242 ILE A O 1
ATOM 2026 N N . MET A 1 243 ? 11.898 -29.766 -12.047 1 98.75 243 MET A N 1
ATOM 2027 C CA . MET A 1 243 ? 12.172 -31.062 -11.438 1 98.75 243 MET A CA 1
ATOM 2028 C C . MET A 1 243 ? 13.383 -31.719 -12.102 1 98.75 243 MET A C 1
ATOM 2030 O O . MET A 1 243 ? 14.117 -32.469 -11.453 1 98.75 243 MET A O 1
ATOM 2034 N N . GLY A 1 244 ? 13.562 -31.484 -13.398 1 97.75 244 GLY A N 1
ATOM 2035 C CA . GLY A 1 244 ? 14.734 -32 -14.102 1 97.75 244 GLY A CA 1
ATOM 2036 C C . GLY A 1 244 ? 14.93 -33.5 -13.93 1 97.75 244 GLY A C 1
ATOM 2037 O O . GLY A 1 244 ? 16.062 -33.969 -13.789 1 97.75 244 GLY A O 1
ATOM 2038 N N . GLY A 1 245 ? 13.906 -34.188 -13.766 1 97.44 245 GLY A N 1
ATOM 2039 C CA . GLY A 1 245 ? 13.984 -35.625 -13.594 1 97.44 245 GLY A CA 1
ATOM 2040 C C . GLY A 1 245 ? 13.984 -36.062 -12.141 1 97.44 245 GLY A C 1
ATOM 2041 O O . GLY A 1 245 ? 13.836 -37.25 -11.836 1 97.44 245 GLY A O 1
ATOM 2042 N N . TYR A 1 246 ? 14.133 -35.156 -11.195 1 98.31 246 TYR A N 1
ATOM 2043 C CA . TYR A 1 246 ? 14.102 -35.469 -9.766 1 98.31 246 TYR A CA 1
ATOM 2044 C C . TYR A 1 246 ? 12.719 -35.938 -9.336 1 98.31 246 TYR A C 1
ATOM 2046 O O . TYR A 1 246 ? 11.703 -35.438 -9.812 1 98.31 246 TYR A O 1
ATOM 2054 N N . SER A 1 247 ? 12.688 -36.938 -8.477 1 98.25 247 SER A N 1
ATOM 2055 C CA . SER A 1 247 ? 11.453 -37.375 -7.852 1 98.25 247 SER A CA 1
ATOM 2056 C C . SER A 1 247 ? 11.727 -38.031 -6.504 1 98.25 247 SER A C 1
ATOM 2058 O O . SER A 1 247 ? 12.805 -38.625 -6.293 1 98.25 247 SER A O 1
ATOM 2060 N N . GLU A 1 248 ? 10.844 -37.938 -5.59 1 98.19 248 GLU A N 1
ATOM 2061 C CA . GLU A 1 248 ? 10.812 -38.656 -4.32 1 98.19 248 GLU A CA 1
ATOM 2062 C C . GLU A 1 248 ? 9.375 -38.906 -3.865 1 98.19 248 GLU A C 1
ATOM 2064 O O . GLU A 1 248 ? 8.43 -38.5 -4.547 1 98.19 248 GLU A O 1
ATOM 2069 N N . LYS A 1 249 ? 9.234 -39.625 -2.848 1 97.12 249 LYS A N 1
ATOM 2070 C CA . LYS A 1 249 ? 7.891 -39.906 -2.334 1 97.12 249 LYS A CA 1
ATOM 2071 C C . LYS A 1 249 ? 7.156 -38.594 -2.029 1 97.12 249 LYS A C 1
ATOM 2073 O O . LYS A 1 249 ? 7.648 -37.75 -1.269 1 97.12 249 LYS A O 1
ATOM 2078 N N . GLY A 1 250 ? 6.043 -38.406 -2.723 1 97.62 250 GLY A N 1
ATOM 2079 C CA . GLY A 1 250 ? 5.199 -37.25 -2.453 1 97.62 250 GLY A CA 1
ATOM 2080 C C . GLY A 1 250 ? 5.555 -36.031 -3.291 1 97.62 250 GLY A C 1
ATOM 2081 O O . GLY A 1 250 ? 4.938 -34.969 -3.16 1 97.62 250 GLY A O 1
ATOM 2082 N N . LEU A 1 251 ? 6.574 -36.188 -4.133 1 98.5 251 LEU A N 1
ATOM 2083 C CA . LEU A 1 251 ? 6.969 -35.062 -4.973 1 98.5 251 LEU A CA 1
ATOM 2084 C C . LEU A 1 251 ? 7.457 -35.562 -6.332 1 98.5 251 LEU A C 1
ATOM 2086 O O . LEU A 1 251 ? 8.477 -36.25 -6.426 1 98.5 251 LEU A O 1
ATOM 2090 N N . SER A 1 252 ? 6.777 -35.219 -7.328 1 98.31 252 SER A N 1
ATOM 2091 C CA . SER A 1 252 ? 7.109 -35.5 -8.719 1 98.31 252 SER A CA 1
ATOM 2092 C C . SER A 1 252 ? 6.43 -34.531 -9.672 1 98.31 252 SER A C 1
ATOM 2094 O O . SER A 1 252 ? 5.547 -33.781 -9.266 1 98.31 252 SER A O 1
ATOM 2096 N N . ASP A 1 253 ? 6.895 -34.531 -10.883 1 97.75 253 ASP A N 1
ATOM 2097 C CA . ASP A 1 253 ? 6.262 -33.688 -11.883 1 97.75 253 ASP A CA 1
ATOM 2098 C C . ASP A 1 253 ? 4.773 -34 -12.016 1 97.75 253 ASP A C 1
ATOM 2100 O O . ASP A 1 253 ? 3.947 -33.062 -12.086 1 97.75 253 ASP A O 1
ATOM 2104 N N . ASP A 1 254 ? 4.426 -35.312 -11.992 1 97.94 254 ASP A N 1
ATOM 2105 C CA . ASP A 1 254 ? 3.031 -35.719 -12.148 1 97.94 254 ASP A CA 1
ATOM 2106 C C . ASP A 1 254 ? 2.172 -35.219 -11 1 97.94 254 ASP A C 1
ATOM 2108 O O . ASP A 1 254 ? 1.052 -34.75 -11.219 1 97.94 254 ASP A O 1
ATOM 2112 N N . ILE A 1 255 ? 2.664 -35.312 -9.812 1 98.31 255 ILE A N 1
ATOM 2113 C CA . ILE A 1 255 ? 1.944 -34.844 -8.633 1 98.31 255 ILE A CA 1
ATOM 2114 C C . ILE A 1 255 ? 1.729 -33.344 -8.727 1 98.31 255 ILE A C 1
ATOM 2116 O O . ILE A 1 255 ? 0.62 -32.844 -8.5 1 98.31 255 ILE A O 1
ATOM 2120 N N . LEU A 1 256 ? 2.756 -32.625 -9.078 1 98.56 256 LEU A N 1
ATOM 2121 C CA . LEU A 1 256 ? 2.689 -31.156 -9.172 1 98.56 256 LEU A CA 1
ATOM 2122 C C . LEU A 1 256 ? 1.725 -30.734 -10.273 1 98.56 256 LEU A C 1
ATOM 2124 O O . LEU A 1 256 ? 0.964 -29.781 -10.102 1 98.56 256 LEU A O 1
ATOM 2128 N N . ILE A 1 257 ? 1.735 -31.422 -11.438 1 98.19 257 ILE A N 1
ATOM 2129 C CA . ILE A 1 257 ? 0.855 -31.109 -12.555 1 98.19 257 ILE A CA 1
ATOM 2130 C C . ILE A 1 257 ? -0.595 -31.391 -12.164 1 98.19 257 ILE A C 1
ATOM 2132 O O . ILE A 1 257 ? -1.493 -30.609 -12.484 1 98.19 257 ILE A O 1
ATOM 2136 N N . ALA A 1 258 ? -0.823 -32.469 -11.453 1 97.88 258 ALA A N 1
ATOM 2137 C CA . ALA A 1 258 ? -2.166 -32.75 -10.945 1 97.88 258 ALA A CA 1
ATOM 2138 C C . ALA A 1 258 ? -2.633 -31.625 -10.008 1 97.88 258 ALA A C 1
ATOM 2140 O O . ALA A 1 258 ? -3.789 -31.203 -10.062 1 97.88 258 ALA A O 1
ATOM 2141 N N . TYR A 1 259 ? -1.771 -31.219 -9.148 1 97.69 259 TYR A N 1
ATOM 2142 C CA . TYR A 1 259 ? -2.066 -30.156 -8.188 1 97.69 259 TYR A CA 1
ATOM 2143 C C . TYR A 1 259 ? -2.486 -28.875 -8.898 1 97.69 259 TYR A C 1
ATOM 2145 O O . TYR A 1 259 ? -3.514 -28.281 -8.57 1 97.69 259 TYR A O 1
ATOM 2153 N N . ILE A 1 260 ? -1.742 -28.422 -9.898 1 97.31 260 ILE A N 1
ATOM 2154 C CA . ILE A 1 260 ? -2.043 -27.172 -10.578 1 97.31 260 ILE A CA 1
ATOM 2155 C C . ILE A 1 260 ? -3.283 -27.344 -11.453 1 97.31 260 ILE A C 1
ATOM 2157 O O . ILE A 1 260 ? -4.074 -26.406 -11.602 1 97.31 260 ILE A O 1
ATOM 2161 N N . THR A 1 261 ? -3.467 -28.562 -12.023 1 97.5 261 THR A N 1
ATOM 2162 C CA . THR A 1 261 ? -4.684 -28.828 -12.789 1 97.5 261 THR A CA 1
ATOM 2163 C C . THR A 1 261 ? -5.918 -28.656 -11.906 1 97.5 261 THR A C 1
ATOM 2165 O O . THR A 1 261 ? -6.902 -28.047 -12.32 1 97.5 261 THR A O 1
ATOM 2168 N N . ASN A 1 262 ? -5.855 -29.219 -10.766 1 96.62 262 ASN A N 1
ATOM 2169 C CA . ASN A 1 262 ? -6.961 -29.062 -9.828 1 96.62 262 ASN A CA 1
ATOM 2170 C C . ASN A 1 262 ? -7.203 -27.594 -9.469 1 96.62 262 ASN A C 1
ATOM 2172 O O . ASN A 1 262 ? -8.352 -27.156 -9.359 1 96.62 262 ASN A O 1
ATOM 2176 N N . ARG A 1 263 ? -6.18 -26.891 -9.25 1 95.88 263 ARG A N 1
ATOM 2177 C CA . ARG A 1 263 ? -6.312 -25.469 -8.93 1 95.88 263 ARG A CA 1
ATOM 2178 C C . ARG A 1 263 ? -6.984 -24.703 -10.062 1 95.88 263 ARG A C 1
ATOM 2180 O O . ARG A 1 263 ? -7.828 -23.844 -9.828 1 95.88 263 ARG A O 1
ATOM 2187 N N . ILE A 1 264 ? -6.586 -25.016 -11.328 1 96.94 264 ILE A N 1
ATOM 2188 C CA . ILE A 1 264 ? -7.223 -24.391 -12.477 1 96.94 264 ILE A CA 1
ATOM 2189 C C . ILE A 1 264 ? -8.711 -24.734 -12.492 1 96.94 264 ILE A C 1
ATOM 2191 O O . ILE A 1 264 ? -9.555 -23.844 -12.641 1 96.94 264 ILE A O 1
ATOM 2195 N N . ASN A 1 265 ? -9.016 -26.047 -12.266 1 96.5 265 ASN A N 1
ATOM 2196 C CA . ASN A 1 265 ? -10.406 -26.5 -12.281 1 96.5 265 ASN A CA 1
ATOM 2197 C C . ASN A 1 265 ? -11.234 -25.797 -11.203 1 96.5 265 ASN A C 1
ATOM 2199 O O . ASN A 1 265 ? -12.336 -25.312 -11.477 1 96.5 265 ASN A O 1
ATOM 2203 N N . VAL A 1 266 ? -10.711 -25.75 -10.031 1 95 266 VAL A N 1
ATOM 2204 C CA . VAL A 1 266 ? -11.422 -25.141 -8.914 1 95 266 VAL A CA 1
ATOM 2205 C C . VAL A 1 266 ? -11.617 -23.656 -9.164 1 95 266 VAL A C 1
ATOM 2207 O O . VAL A 1 266 ? -12.695 -23.109 -8.922 1 95 266 VAL A O 1
ATOM 2210 N N . SER A 1 267 ? -10.594 -22.984 -9.648 1 95 267 SER A N 1
ATOM 2211 C CA . SER A 1 267 ? -10.688 -21.547 -9.906 1 95 267 SER A CA 1
ATOM 2212 C C . SER A 1 267 ? -11.734 -21.25 -10.977 1 95 267 SER A C 1
ATOM 2214 O O . SER A 1 267 ? -12.469 -20.266 -10.875 1 95 267 SER A O 1
ATOM 2216 N N . MET A 1 268 ? -11.758 -22.078 -12.016 1 95.94 268 MET A N 1
ATOM 2217 C CA . MET A 1 268 ? -12.766 -21.922 -13.055 1 95.94 268 MET A CA 1
ATOM 2218 C C . MET A 1 268 ? -14.164 -22.094 -12.484 1 95.94 268 MET A C 1
ATOM 2220 O O . MET A 1 268 ? -15.07 -21.312 -12.812 1 95.94 268 MET A O 1
ATOM 2224 N N . GLN A 1 269 ? -14.312 -23.016 -11.656 1 95.44 269 GLN A N 1
ATOM 2225 C CA . GLN A 1 269 ? -15.594 -23.25 -11 1 95.44 269 GLN A CA 1
ATOM 2226 C C . GLN A 1 269 ? -15.977 -22.078 -10.109 1 95.44 269 GLN A C 1
ATOM 2228 O O . GLN A 1 269 ? -17.141 -21.672 -10.055 1 95.44 269 GLN A O 1
ATOM 2233 N N . ASP A 1 270 ? -15.008 -21.531 -9.414 1 96 270 ASP A N 1
ATOM 2234 C CA . ASP A 1 270 ? -15.227 -20.438 -8.469 1 96 270 ASP A CA 1
ATOM 2235 C C . ASP A 1 270 ? -15.758 -19.203 -9.18 1 96 270 ASP A C 1
ATOM 2237 O O . ASP A 1 270 ? -16.422 -18.359 -8.562 1 96 270 ASP A O 1
ATOM 2241 N N . ILE A 1 271 ? -15.492 -19.047 -10.484 1 96.69 271 ILE A N 1
ATOM 2242 C CA . ILE A 1 271 ? -15.992 -17.875 -11.203 1 96.69 271 ILE A CA 1
ATOM 2243 C C . ILE A 1 271 ? -17.172 -18.281 -12.086 1 96.69 271 ILE A C 1
ATOM 2245 O O . ILE A 1 271 ? -17.578 -17.516 -12.969 1 96.69 271 ILE A O 1
ATOM 2249 N N . GLY A 1 272 ? -17.641 -19.5 -11.93 1 94 272 GLY A N 1
ATOM 2250 C CA . GLY A 1 272 ? -18.859 -19.953 -12.57 1 94 272 GLY A CA 1
ATOM 2251 C C . GLY A 1 272 ? -18.641 -20.5 -13.961 1 94 272 GLY A C 1
ATOM 2252 O O . GLY A 1 272 ? -19.578 -20.594 -14.758 1 94 272 GLY A O 1
ATOM 2253 N N . PHE A 1 273 ? -17.438 -20.703 -14.367 1 93.81 273 PHE A N 1
ATOM 2254 C CA . PHE A 1 273 ? -17.156 -21.312 -15.664 1 93.81 273 PHE A CA 1
ATOM 2255 C C . PHE A 1 273 ? -17.094 -22.828 -15.562 1 93.81 273 PHE A C 1
ATOM 2257 O O . PHE A 1 273 ? -16.406 -23.359 -14.688 1 93.81 273 PHE A O 1
ATOM 2264 N N . ASP A 1 274 ? -17.875 -23.453 -16.297 1 87.31 274 ASP A N 1
ATOM 2265 C CA . ASP A 1 274 ? -17.953 -24.906 -16.281 1 87.31 274 ASP A CA 1
ATOM 2266 C C . ASP A 1 274 ? -16.875 -25.516 -17.156 1 87.31 274 ASP A C 1
ATOM 2268 O O . ASP A 1 274 ? -17.156 -25.938 -18.281 1 87.31 274 ASP A O 1
ATOM 2272 N N . VAL A 1 275 ? -15.711 -25.516 -16.797 1 83.75 275 VAL A N 1
ATOM 2273 C CA . VAL A 1 275 ? -14.555 -26.062 -17.484 1 83.75 275 VAL A CA 1
ATOM 2274 C C . VAL A 1 275 ? -13.781 -26.984 -16.547 1 83.75 275 VAL A C 1
ATOM 2276 O O . VAL A 1 275 ? -13.469 -26.594 -15.406 1 83.75 275 VAL A O 1
ATOM 2279 N N . LYS A 1 276 ? -13.586 -28.219 -17 1 89.81 276 LYS A N 1
ATOM 2280 C CA . LYS A 1 276 ? -12.828 -29.172 -16.203 1 89.81 276 LYS A CA 1
ATOM 2281 C C . LYS A 1 276 ? -11.75 -29.859 -17.047 1 89.81 276 LYS A C 1
ATOM 2283 O O . LYS A 1 276 ? -12.062 -30.594 -17.984 1 89.81 276 LYS A O 1
ATOM 2288 N N . LEU A 1 277 ? -10.539 -29.531 -16.719 1 95.06 277 LEU A N 1
ATOM 2289 C CA . LEU A 1 277 ? -9.398 -30.219 -17.328 1 95.06 277 LEU A CA 1
ATOM 2290 C C . LEU A 1 277 ? -9.156 -31.578 -16.672 1 95.06 277 LEU A C 1
ATOM 2292 O O . LEU A 1 277 ? -9.344 -31.719 -15.461 1 95.06 277 LEU A O 1
ATOM 2296 N N . PRO A 1 278 ? -8.797 -32.562 -17.438 1 93.88 278 PRO A N 1
ATOM 2297 C CA . PRO A 1 278 ? -8.562 -33.906 -16.875 1 93.88 278 PRO A CA 1
ATOM 2298 C C . PRO A 1 278 ? -7.371 -33.938 -15.914 1 93.88 278 PRO A C 1
ATOM 2300 O O . PRO A 1 278 ? -6.367 -33.25 -16.141 1 93.88 278 PRO A O 1
ATOM 2303 N N . LEU A 1 279 ? -7.578 -34.625 -14.828 1 92 279 LEU A N 1
ATOM 2304 C CA . LEU A 1 279 ? -6.473 -34.844 -13.898 1 92 279 LEU A CA 1
ATOM 2305 C C . LEU A 1 279 ? -6.641 -36.156 -13.156 1 92 279 LEU A C 1
ATOM 2307 O O . LEU A 1 279 ? -7.75 -36.688 -13.055 1 92 279 LEU A O 1
ATOM 2311 N N . ASP A 1 280 ? -5.52 -36.719 -12.82 1 92.5 280 ASP A N 1
ATOM 2312 C CA . ASP A 1 280 ? -5.527 -37.906 -11.945 1 92.5 280 ASP A CA 1
ATOM 2313 C C . ASP A 1 280 ? -5.77 -37.5 -10.492 1 92.5 280 ASP A C 1
ATOM 2315 O O . ASP A 1 280 ? -4.832 -37.125 -9.781 1 92.5 280 ASP A O 1
ATOM 2319 N N . ARG A 1 281 ? -6.926 -37.75 -10.031 1 93.12 281 ARG A N 1
ATOM 2320 C CA . ARG A 1 281 ? -7.336 -37.312 -8.703 1 93.12 281 ARG A CA 1
ATOM 2321 C C . ARG A 1 281 ? -6.594 -38.062 -7.609 1 93.12 281 ARG A C 1
ATOM 2323 O O . ARG A 1 281 ? -6.43 -37.562 -6.496 1 93.12 281 ARG A O 1
ATOM 2330 N N . GLY A 1 282 ? -6.164 -39.219 -7.969 1 95.88 282 GLY A N 1
ATOM 2331 C CA . GLY A 1 282 ? -5.43 -40.031 -7 1 95.88 282 GLY A CA 1
ATOM 2332 C C . GLY A 1 282 ? -4.129 -39.375 -6.562 1 95.88 282 GLY A C 1
ATOM 2333 O O . GLY A 1 282 ? -3.678 -39.562 -5.43 1 95.88 282 GLY A O 1
ATOM 2334 N N . LEU A 1 283 ? -3.604 -38.562 -7.398 1 97.19 283 LEU A N 1
ATOM 2335 C CA . LEU A 1 283 ? -2.328 -37.906 -7.105 1 97.19 283 LEU A CA 1
ATOM 2336 C C . LEU A 1 283 ? -2.518 -36.75 -6.141 1 97.19 283 LEU A C 1
ATOM 2338 O O . LEU A 1 283 ? -1.553 -36.281 -5.539 1 97.19 283 LEU A O 1
ATOM 2342 N N . LEU A 1 284 ? -3.707 -36.25 -5.941 1 96.56 284 LEU A N 1
ATOM 2343 C CA . LEU A 1 284 ? -3.971 -35.094 -5.121 1 96.56 284 LEU A CA 1
ATOM 2344 C C . LEU A 1 284 ? -3.764 -35.406 -3.643 1 96.56 284 LEU A C 1
ATOM 2346 O O . LEU A 1 284 ? -3.547 -34.5 -2.836 1 96.56 284 LEU A O 1
ATOM 2350 N N . GLU A 1 285 ? -3.854 -36.688 -3.244 1 95.38 285 GLU A N 1
ATOM 2351 C CA . GLU A 1 285 ? -3.693 -37.062 -1.844 1 95.38 285 GLU A CA 1
ATOM 2352 C C . GLU A 1 285 ? -2.326 -36.625 -1.312 1 95.38 285 GLU A C 1
ATOM 2354 O O . GLU A 1 285 ? -2.186 -36.312 -0.129 1 95.38 285 GLU A O 1
ATOM 2359 N N . TYR A 1 286 ? -1.366 -36.562 -2.184 1 96.06 286 TYR A N 1
ATOM 2360 C CA . TYR A 1 286 ? -0.002 -36.219 -1.795 1 96.06 286 TYR A CA 1
ATOM 2361 C C . TYR A 1 286 ? 0.13 -34.719 -1.517 1 96.06 286 TYR A C 1
ATOM 2363 O O . TYR A 1 286 ? 1.14 -34.281 -0.968 1 96.06 286 TYR A O 1
ATOM 2371 N N . THR A 1 287 ? -0.868 -33.906 -1.839 1 96.19 287 THR A N 1
ATOM 2372 C CA . THR A 1 287 ? -0.75 -32.469 -1.754 1 96.19 287 THR A CA 1
ATOM 2373 C C . THR A 1 287 ? -1.669 -31.922 -0.669 1 96.19 287 THR A C 1
ATOM 2375 O O . THR A 1 287 ? -1.65 -30.719 -0.385 1 96.19 287 THR A O 1
ATOM 2378 N N . TYR A 1 288 ? -2.461 -32.719 0.075 1 93.5 288 TYR A N 1
ATOM 2379 C CA . TYR A 1 288 ? -3.498 -32.281 0.999 1 93.5 288 TYR A CA 1
ATOM 2380 C C . TYR A 1 288 ? -2.891 -31.578 2.205 1 93.5 288 TYR A C 1
ATOM 2382 O O . TYR A 1 288 ? -3.51 -30.688 2.789 1 93.5 288 TYR A O 1
ATOM 2390 N N . TRP A 1 289 ? -1.707 -31.938 2.514 1 93.69 289 TRP A N 1
ATOM 2391 C CA . TRP A 1 289 ? -1.044 -31.328 3.66 1 93.69 289 TRP A CA 1
ATOM 2392 C C . TRP A 1 289 ? -0.827 -29.844 3.434 1 93.69 289 TRP A C 1
ATOM 2394 O O . TRP A 1 289 ? -0.681 -29.078 4.391 1 93.69 289 TRP A O 1
ATOM 2404 N N . MET A 1 290 ? -0.776 -29.406 2.188 1 90.75 290 MET A N 1
ATOM 2405 C CA . MET A 1 290 ? -0.554 -28 1.846 1 90.75 290 MET A CA 1
ATOM 2406 C C . MET A 1 290 ? -1.707 -27.125 2.334 1 90.75 290 MET A C 1
ATOM 2408 O O . MET A 1 290 ? -1.506 -25.969 2.699 1 90.75 290 MET A O 1
ATOM 2412 N N . ASP A 1 291 ? -2.926 -27.656 2.293 1 78.31 291 ASP A N 1
ATOM 2413 C CA . ASP A 1 291 ? -4.117 -26.922 2.701 1 78.31 291 ASP A CA 1
ATOM 2414 C C . ASP A 1 291 ? -4.277 -26.922 4.219 1 78.31 291 ASP A C 1
ATOM 2416 O O . ASP A 1 291 ? -4.879 -26.016 4.793 1 78.31 291 ASP A O 1
ATOM 2420 N N . GLU A 1 292 ? -3.887 -27.938 4.902 1 65.88 292 GLU A N 1
ATOM 2421 C CA . GLU A 1 292 ? -3.943 -28.031 6.359 1 65.88 292 GLU A CA 1
ATOM 2422 C C . GLU A 1 292 ? -3.039 -26.984 7.012 1 65.88 292 GLU A C 1
ATOM 2424 O O . GLU A 1 292 ? -3.379 -26.438 8.062 1 65.88 292 GLU A O 1
ATOM 2429 N N . GLU A 1 293 ? -2.008 -26.719 6.469 1 54.12 293 GLU A N 1
ATOM 2430 C CA . GLU A 1 293 ? -1.017 -25.797 7.012 1 54.12 293 GLU A CA 1
ATOM 2431 C C . GLU A 1 293 ? -1.522 -24.359 6.969 1 54.12 293 GLU A C 1
ATOM 2433 O O . GLU A 1 293 ? -1.185 -23.547 7.836 1 54.12 293 GLU A O 1
ATOM 2438 N N . SER A 1 294 ? -2.309 -23.984 6.02 1 52.94 294 SER A N 1
ATOM 2439 C CA . SER A 1 294 ? -2.855 -22.625 5.867 1 52.94 294 SER A CA 1
ATOM 2440 C C . SER A 1 294 ? -3.953 -22.359 6.891 1 52.94 294 SER A C 1
ATOM 2442 O O . SER A 1 294 ? -4.164 -21.219 7.301 1 52.94 294 SER A O 1
ATOM 2444 N N . THR A 1 295 ? -4.766 -23.438 7.219 1 44.19 295 THR A N 1
ATOM 2445 C CA . THR A 1 295 ? -5.867 -23.312 8.164 1 44.19 295 THR A CA 1
ATOM 2446 C C . THR A 1 295 ? -5.344 -23.031 9.57 1 44.19 295 THR A C 1
ATOM 2448 O O . THR A 1 295 ? -6.078 -22.531 10.43 1 44.19 295 THR A O 1
ATOM 2451 N N . GLY A 1 296 ? -4.18 -23.422 9.773 1 40.94 296 GLY A N 1
ATOM 2452 C CA . GLY A 1 296 ? -3.684 -23.141 11.109 1 40.94 296 GLY A CA 1
ATOM 2453 C C . GLY A 1 296 ? -3.584 -21.641 11.398 1 40.94 296 GLY A C 1
ATOM 2454 O O . GLY A 1 296 ? -3.434 -21.25 12.555 1 40.94 296 GLY A O 1
ATOM 2455 N N . THR A 1 297 ? -3.332 -21 10.383 1 43.22 297 THR A N 1
ATOM 2456 C CA . THR A 1 297 ? -3.23 -19.578 10.695 1 43.22 297 THR A CA 1
ATOM 2457 C C . THR A 1 297 ? -4.602 -18.922 10.648 1 43.22 297 THR A C 1
ATOM 2459 O O . THR A 1 297 ? -4.715 -17.703 10.836 1 43.22 297 THR A O 1
ATOM 2462 N N . GLY A 1 298 ? -5.773 -19.453 11.047 1 41.22 298 GLY A N 1
ATOM 2463 C CA . GLY A 1 298 ? -7.129 -19.016 11.359 1 41.22 298 GLY A CA 1
ATOM 2464 C C . GLY A 1 298 ? -7.82 -18.359 10.18 1 41.22 298 GLY A C 1
ATOM 2465 O O . GLY A 1 298 ? -9.008 -18.016 10.266 1 41.22 298 GLY A O 1
ATOM 2466 N N . ASN A 1 299 ? -7.211 -17.969 9.102 1 42.09 299 ASN A N 1
ATOM 2467 C CA . ASN A 1 299 ? -7.832 -17.047 8.172 1 42.09 299 ASN A CA 1
ATOM 2468 C C . ASN A 1 299 ? -8.625 -17.781 7.09 1 42.09 299 ASN A C 1
ATOM 2470 O O . ASN A 1 299 ? -9.359 -17.156 6.32 1 42.09 299 ASN A O 1
ATOM 2474 N N . TYR A 1 300 ? -8.461 -18.984 6.754 1 41.56 300 TYR A N 1
ATOM 2475 C CA . TYR A 1 300 ? -9.125 -19.672 5.656 1 41.56 300 TYR A CA 1
ATOM 2476 C C . TYR A 1 300 ? -10.625 -19.766 5.906 1 41.56 300 TYR A C 1
ATOM 2478 O O . TYR A 1 300 ? -11.422 -19.688 4.969 1 41.56 300 TYR A O 1
ATOM 2486 N N . ASP A 1 301 ? -11.039 -19.906 7.078 1 42.84 301 ASP A N 1
ATOM 2487 C CA . ASP A 1 301 ? -12.445 -20.109 7.41 1 42.84 301 ASP A CA 1
ATOM 2488 C C . ASP A 1 301 ? -13.258 -18.844 7.16 1 42.84 301 ASP A C 1
ATOM 2490 O O . ASP A 1 301 ? -14.492 -18.891 7.125 1 42.84 301 ASP A O 1
ATOM 2494 N N . PHE A 1 302 ? -12.641 -17.906 6.992 1 41.09 302 PHE A N 1
ATOM 2495 C CA . PHE A 1 302 ? -13.414 -16.672 6.996 1 41.09 302 PHE A CA 1
ATOM 2496 C C . PHE A 1 302 ? -14.25 -16.547 5.727 1 41.09 302 PHE A C 1
ATOM 2498 O O . PHE A 1 302 ? -15.43 -16.188 5.785 1 41.09 302 PHE A O 1
ATOM 2505 N N . PHE A 1 303 ? -13.789 -16.844 4.516 1 43.41 303 PHE A N 1
ATOM 2506 C CA . PHE A 1 303 ? -14.523 -16.531 3.299 1 43.41 303 PHE A CA 1
ATOM 2507 C C . PHE A 1 303 ? -15.445 -17.688 2.908 1 43.41 303 PHE A C 1
ATOM 2509 O O . PHE A 1 303 ? -16.516 -17.453 2.346 1 43.41 303 PHE A O 1
ATOM 2516 N N . HIS A 1 304 ? -15.094 -18.875 3.166 1 42.47 304 HIS A N 1
ATOM 2517 C CA . HIS A 1 304 ? -16 -19.969 2.846 1 42.47 304 HIS A CA 1
ATOM 2518 C C . HIS A 1 304 ? -17.188 -20 3.795 1 42.47 304 HIS A C 1
ATOM 2520 O O . HIS A 1 304 ? -18.297 -20.375 3.398 1 42.47 304 HIS A O 1
ATOM 2526 N N . LYS A 1 305 ? -17.062 -19.594 4.891 1 37.16 305 LYS A N 1
ATOM 2527 C CA . LYS A 1 305 ? -18.188 -19.625 5.824 1 37.16 305 LYS A CA 1
ATOM 2528 C C . LYS A 1 305 ? -19.219 -18.562 5.469 1 37.16 305 LYS A C 1
ATOM 2530 O O . LYS A 1 305 ? -20.422 -18.781 5.602 1 37.16 305 LYS A O 1
ATOM 2535 N N . ARG A 1 306 ? -18.859 -17.5 4.863 1 39.09 306 ARG A N 1
ATOM 2536 C CA . ARG A 1 306 ? -19.859 -16.453 4.668 1 39.09 306 ARG A CA 1
ATOM 2537 C C . ARG A 1 306 ? -20.656 -16.688 3.385 1 39.09 306 ARG A C 1
ATOM 2539 O O . ARG A 1 306 ? -21.75 -16.156 3.229 1 39.09 306 ARG A O 1
ATOM 2546 N N . ASP A 1 307 ? -20.172 -17.203 2.42 1 36.28 307 ASP A N 1
ATOM 2547 C CA . ASP A 1 307 ? -20.953 -17.5 1.218 1 36.28 307 ASP A CA 1
ATOM 2548 C C . ASP A 1 307 ? -22.078 -18.484 1.513 1 36.28 307 ASP A C 1
ATOM 2550 O O . ASP A 1 307 ? -23.156 -18.406 0.924 1 36.28 307 ASP A O 1
ATOM 2554 N N . ILE A 1 308 ? -21.922 -19.266 2.42 1 34.72 308 ILE A N 1
ATOM 2555 C CA . ILE A 1 308 ? -23.062 -20.125 2.734 1 34.72 308 ILE A CA 1
ATOM 2556 C C . ILE A 1 308 ? -24.125 -19.297 3.457 1 34.72 308 ILE A C 1
ATOM 2558 O O . ILE A 1 308 ? -25.328 -19.484 3.215 1 34.72 308 ILE A O 1
ATOM 2562 N N . ALA A 1 309 ? -23.703 -18.281 4.102 1 35.56 309 ALA A N 1
ATOM 2563 C CA . ALA A 1 309 ? -24.719 -17.562 4.859 1 35.56 309 ALA A CA 1
ATOM 2564 C C . ALA A 1 309 ? -25.5 -16.609 3.963 1 35.56 309 ALA A C 1
ATOM 2566 O O . ALA A 1 309 ? -26.703 -16.406 4.16 1 35.56 309 ALA A O 1
ATOM 2567 N N . TYR A 1 310 ? -24.938 -15.992 2.885 1 35.47 310 TYR A N 1
ATOM 2568 C CA . TYR A 1 310 ? -25.672 -15.125 1.983 1 35.47 310 TYR A CA 1
ATOM 2569 C C . TYR A 1 310 ? -26.625 -15.93 1.104 1 35.47 310 TYR A C 1
ATOM 2571 O O . TYR A 1 310 ? -27.547 -15.375 0.506 1 35.47 310 TYR A O 1
ATOM 2579 N N . GLY A 1 311 ? -26.391 -17.125 0.788 1 33.5 311 GLY A N 1
ATOM 2580 C CA . GLY A 1 311 ? -27.406 -17.875 0.08 1 33.5 311 GLY A CA 1
ATOM 2581 C C . GLY A 1 311 ? -28.688 -18.047 0.884 1 33.5 311 GLY A C 1
ATOM 2582 O O . GLY A 1 311 ? -29.75 -18.359 0.328 1 33.5 311 GLY A O 1
ATOM 2583 N N . LYS A 1 312 ? -28.547 -17.984 2.158 1 34.28 312 LYS A N 1
ATOM 2584 C CA . LYS A 1 312 ? -29.734 -18.375 2.908 1 34.28 312 LYS A CA 1
ATOM 2585 C C . LYS A 1 312 ? -30.719 -17.203 3.031 1 34.28 312 LYS A C 1
ATOM 2587 O O . LYS A 1 312 ? -31.922 -17.406 3.199 1 34.28 312 LYS A O 1
ATOM 2592 N N . SER A 1 313 ? -30.25 -15.945 3.066 1 33.41 313 SER A N 1
ATOM 2593 C CA . SER A 1 313 ? -31.203 -14.93 3.49 1 33.41 313 SER A CA 1
ATOM 2594 C C . SER A 1 313 ? -32.125 -14.539 2.346 1 33.41 313 SER A C 1
ATOM 2596 O O . SER A 1 313 ? -33.094 -13.773 2.541 1 33.41 313 SER A O 1
ATOM 2598 N N . THR A 1 314 ? -31.672 -14.789 1.089 1 32.19 314 THR A N 1
ATOM 2599 C CA . THR A 1 314 ? -32.594 -14.242 0.101 1 32.19 314 THR A CA 1
ATOM 2600 C C . THR A 1 314 ? -33.844 -15.133 -0.041 1 32.19 314 THR A C 1
ATOM 2602 O O . THR A 1 314 ? -34.688 -14.898 -0.904 1 32.19 314 THR A O 1
ATOM 2605 N N . GLN A 1 315 ? -33.844 -16.234 0.674 1 31.36 315 GLN A N 1
ATOM 2606 C CA . GLN A 1 315 ? -35.094 -16.953 0.45 1 31.36 315 GLN A CA 1
ATOM 2607 C C . GLN A 1 315 ? -36.25 -16.281 1.194 1 31.36 315 GLN A C 1
ATOM 2609 O O . GLN A 1 315 ? -36.438 -16.5 2.393 1 31.36 315 GLN A O 1
ATOM 2614 N N . SER A 1 316 ? -36.406 -14.977 1.075 1 31.22 316 SER A N 1
ATOM 2615 C CA . SER A 1 316 ? -37.594 -14.352 1.653 1 31.22 316 SER A CA 1
ATOM 2616 C C . SER A 1 316 ? -38.875 -15.07 1.212 1 31.22 316 SER A C 1
ATOM 2618 O O . SER A 1 316 ? -38.938 -15.602 0.102 1 31.22 316 SER A O 1
ATOM 2620 N N . PHE A 1 317 ? -39.875 -15.141 2.17 1 31.7 317 PHE A N 1
ATOM 2621 C CA . PHE A 1 317 ? -41.219 -15.656 2.375 1 31.7 317 PHE A CA 1
ATOM 2622 C C . PHE A 1 317 ? -42.188 -15.094 1.33 1 31.7 317 PHE A C 1
ATOM 2624 O O . PHE A 1 317 ? -42.312 -13.875 1.196 1 31.7 317 PHE A O 1
ATOM 2631 N N . ALA A 1 318 ? -42.375 -15.703 0.151 1 32.38 318 ALA A N 1
ATOM 2632 C CA . ALA A 1 318 ? -43.531 -15.539 -0.735 1 32.38 318 ALA A CA 1
ATOM 2633 C C . ALA A 1 318 ? -44.844 -15.594 0.047 1 32.38 318 ALA A C 1
ATOM 2635 O O . ALA A 1 318 ? -45.312 -16.672 0.375 1 32.38 318 ALA A O 1
ATOM 2636 N N . ASP A 1 319 ? -45.031 -14.922 1.14 1 30.23 319 ASP A N 1
ATOM 2637 C CA . ASP A 1 319 ? -46.281 -14.898 1.895 1 30.23 319 ASP A CA 1
ATOM 2638 C C . ASP A 1 319 ? -47.469 -14.461 1.012 1 30.23 319 ASP A C 1
ATOM 2640 O O . ASP A 1 319 ? -48.5 -14.023 1.515 1 30.23 319 ASP A O 1
ATOM 2644 N N . ASP A 1 320 ? -47.438 -14.555 -0.366 1 30.84 320 ASP A N 1
ATOM 2645 C CA . ASP A 1 320 ? -48.688 -14.195 -0.983 1 30.84 320 ASP A CA 1
ATOM 2646 C C . ASP A 1 320 ? -49.844 -15.047 -0.425 1 30.84 320 ASP A C 1
ATOM 2648 O O . ASP A 1 320 ? -51 -14.641 -0.473 1 30.84 320 ASP A O 1
ATOM 2652 N N . ASP A 1 321 ? -49.719 -16.391 -0.371 1 28.22 321 ASP A N 1
ATOM 2653 C CA . ASP A 1 321 ? -50.938 -17.172 -0.572 1 28.22 321 ASP A CA 1
ATOM 2654 C C . ASP A 1 321 ? -51.844 -17.109 0.653 1 28.22 321 ASP A C 1
ATOM 2656 O O . ASP A 1 321 ? -52.844 -17.797 0.72 1 28.22 321 ASP A O 1
ATOM 2660 N N . LEU A 1 322 ? -51.438 -16.75 1.837 1 24.38 322 LEU A N 1
ATOM 2661 C CA . LEU A 1 322 ? -52.5 -17.062 2.793 1 24.38 322 LEU A CA 1
ATOM 2662 C C . LEU A 1 322 ? -53.625 -16.031 2.723 1 24.38 322 LEU A C 1
ATOM 2664 O O . LEU A 1 322 ? -54.719 -16.25 3.268 1 24.38 322 LEU A O 1
ATOM 2668 N N . PHE A 1 323 ? -53.438 -14.789 2.234 1 23.19 323 PHE A N 1
ATOM 2669 C CA . PHE A 1 323 ? -54.781 -14.266 2.246 1 23.19 323 PHE A CA 1
ATOM 2670 C C . PHE A 1 323 ? -55.562 -14.703 0.997 1 23.19 323 PHE A C 1
ATOM 2672 O O . PHE A 1 323 ? -54.938 -14.898 -0.061 1 23.19 323 PHE A O 1
ATOM 2679 N N . MET B 1 1 ? 19.188 9.922 -13.617 1 95.44 1 MET B N 1
ATOM 2680 C CA . MET B 1 1 ? 18.438 11.094 -13.188 1 95.44 1 MET B CA 1
ATOM 2681 C C . MET B 1 1 ? 16.984 10.734 -12.883 1 95.44 1 MET B C 1
ATOM 2683 O O . MET B 1 1 ? 16.406 9.852 -13.531 1 95.44 1 MET B O 1
ATOM 2687 N N . MET B 1 2 ? 16.406 11.43 -12.008 1 97.81 2 MET B N 1
ATOM 2688 C CA . MET B 1 2 ? 15.195 10.953 -11.336 1 97.81 2 MET B CA 1
ATOM 2689 C C . MET B 1 2 ? 14 10.992 -12.281 1 97.81 2 MET B C 1
ATOM 2691 O O . MET B 1 2 ? 13.078 10.188 -12.148 1 97.81 2 MET B O 1
ATOM 2695 N N . PHE B 1 3 ? 13.984 11.891 -13.25 1 98.06 3 PHE B N 1
ATOM 2696 C CA . PHE B 1 3 ? 12.867 11.961 -14.18 1 98.06 3 PHE B CA 1
ATOM 2697 C C . PHE B 1 3 ? 13.039 10.945 -15.305 1 98.06 3 PHE B C 1
ATOM 2699 O O . PHE B 1 3 ? 12.109 10.711 -16.094 1 98.06 3 PHE B O 1
ATOM 2706 N N . GLU B 1 4 ? 14.242 10.383 -15.43 1 97.56 4 GLU B N 1
ATOM 2707 C CA . GLU B 1 4 ? 14.516 9.375 -16.453 1 97.56 4 GLU B CA 1
ATOM 2708 C C . GLU B 1 4 ? 14.141 7.98 -15.969 1 97.56 4 GLU B C 1
ATOM 2710 O O . GLU B 1 4 ? 14.406 7.625 -14.82 1 97.56 4 GLU B O 1
ATOM 2715 N N . GLU B 1 5 ? 13.578 7.25 -16.844 1 96.31 5 GLU B N 1
ATOM 2716 C CA . GLU B 1 5 ? 13.047 5.941 -16.469 1 96.31 5 GLU B CA 1
ATOM 2717 C C . GLU B 1 5 ? 14.172 4.938 -16.234 1 96.31 5 GLU B C 1
ATOM 2719 O O . GLU B 1 5 ? 15.148 4.906 -17 1 96.31 5 GLU B O 1
ATOM 2724 N N . GLN B 1 6 ? 14.047 4.242 -15.172 1 95 6 GLN B N 1
ATOM 2725 C CA . GLN B 1 6 ? 14.828 3.025 -14.977 1 95 6 GLN B CA 1
ATOM 2726 C C . GLN B 1 6 ? 13.953 1.783 -15.102 1 95 6 GLN B C 1
ATOM 2728 O O . GLN B 1 6 ? 13.039 1.576 -14.297 1 95 6 GLN B O 1
ATOM 2733 N N . ILE B 1 7 ? 14.273 0.979 -16.016 1 87.62 7 ILE B N 1
ATOM 2734 C CA . ILE B 1 7 ? 13.469 -0.211 -16.266 1 87.62 7 ILE B CA 1
ATOM 2735 C C . ILE B 1 7 ? 13.906 -1.339 -15.336 1 87.62 7 ILE B C 1
ATOM 2737 O O . ILE B 1 7 ? 13.078 -1.965 -14.68 1 87.62 7 ILE B O 1
ATOM 2741 N N . ALA B 1 8 ? 15.242 -1.481 -15.32 1 85.81 8 ALA B N 1
ATOM 2742 C CA . ALA B 1 8 ? 15.781 -2.549 -14.484 1 85.81 8 ALA B CA 1
ATOM 2743 C C . ALA B 1 8 ? 15.625 -2.217 -13 1 85.81 8 ALA B C 1
ATOM 2745 O O . ALA B 1 8 ? 15.828 -1.07 -12.594 1 85.81 8 ALA B O 1
ATOM 2746 N N . ARG B 1 9 ? 15.398 -3.166 -12.227 1 87.81 9 ARG B N 1
ATOM 2747 C CA . ARG B 1 9 ? 15.172 -2.949 -10.805 1 87.81 9 ARG B CA 1
ATOM 2748 C C . ARG B 1 9 ? 16.5 -2.744 -10.07 1 87.81 9 ARG B C 1
ATOM 2750 O O . ARG B 1 9 ? 16.547 -2.047 -9.047 1 87.81 9 ARG B O 1
ATOM 2757 N N . LYS B 1 10 ? 17.5 -3.465 -10.523 1 86.94 10 LYS B N 1
ATOM 2758 C CA . LYS B 1 10 ? 18.797 -3.346 -9.875 1 86.94 10 LYS B CA 1
ATOM 2759 C C . LYS B 1 10 ? 19.812 -2.684 -10.805 1 86.94 10 LYS B C 1
ATOM 2761 O O . LYS B 1 10 ? 19.797 -2.92 -12.008 1 86.94 10 LYS B O 1
ATOM 2766 N N . PRO B 1 11 ? 20.656 -1.831 -10.305 1 92.94 11 PRO B N 1
ATOM 2767 C CA . PRO B 1 11 ? 20.703 -1.378 -8.906 1 92.94 11 PRO B CA 1
ATOM 2768 C C . PRO B 1 11 ? 19.641 -0.32 -8.602 1 92.94 11 PRO B C 1
ATOM 2770 O O . PRO B 1 11 ? 19.141 0.336 -9.516 1 92.94 11 PRO B O 1
ATOM 2773 N N . ASN B 1 12 ? 19.312 -0.253 -7.34 1 94.56 12 ASN B N 1
ATOM 2774 C CA . ASN B 1 12 ? 18.484 0.866 -6.906 1 94.56 12 ASN B CA 1
ATOM 2775 C C . ASN B 1 12 ? 19.266 2.184 -6.941 1 94.56 12 ASN B C 1
ATOM 2777 O O . ASN B 1 12 ? 20.109 2.43 -6.09 1 94.56 12 ASN B O 1
ATOM 2781 N N . LEU B 1 13 ? 18.938 3.014 -7.832 1 97.06 13 LEU B N 1
ATOM 2782 C CA . LEU B 1 13 ? 19.688 4.254 -8.039 1 97.06 13 LEU B CA 1
ATOM 2783 C C . LEU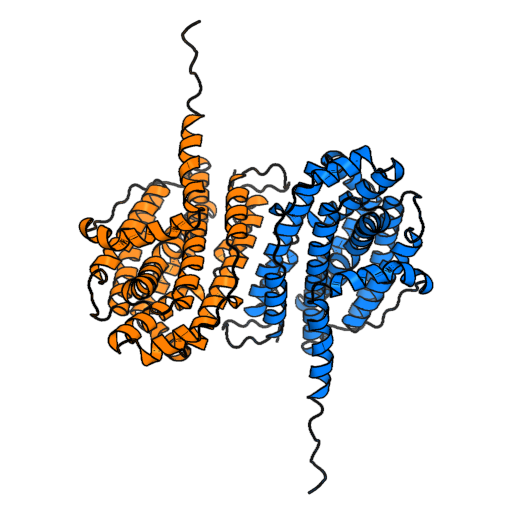 B 1 13 ? 19.375 5.262 -6.941 1 97.06 13 LEU B C 1
ATOM 2785 O O . LEU B 1 13 ? 20.094 6.254 -6.781 1 97.06 13 LEU B O 1
ATOM 2789 N N . TYR B 1 14 ? 18.359 5.012 -6.172 1 98.06 14 TYR B N 1
ATOM 2790 C CA . TYR B 1 14 ? 17.984 5.836 -5.031 1 98.06 14 TYR B CA 1
ATOM 2791 C C . TYR B 1 14 ? 17.75 4.98 -3.793 1 98.06 14 TYR B C 1
ATOM 2793 O O . TYR B 1 14 ? 16.625 4.898 -3.289 1 98.06 14 TYR B O 1
ATOM 2801 N N . PRO B 1 15 ? 18.781 4.512 -3.262 1 97.25 15 PRO B N 1
ATOM 2802 C CA . PRO B 1 15 ? 18.703 3.484 -2.219 1 97.25 15 PRO B CA 1
ATOM 2803 C C . PRO B 1 15 ? 18.031 3.994 -0.94 1 97.25 15 PRO B C 1
ATOM 2805 O O . PRO B 1 15 ? 17.562 3.197 -0.13 1 97.25 15 PRO B O 1
ATOM 2808 N N . TRP B 1 16 ? 18.031 5.336 -0.747 1 97.69 16 TRP B N 1
ATOM 2809 C CA . TRP B 1 16 ? 17.375 5.895 0.431 1 97.69 16 TRP B CA 1
ATOM 2810 C C . TRP B 1 16 ? 15.883 5.562 0.436 1 97.69 16 TRP B C 1
ATOM 2812 O O . TRP B 1 16 ? 15.227 5.637 1.478 1 97.69 16 TRP B O 1
ATOM 2822 N N . THR B 1 17 ? 15.32 5.188 -0.753 1 98.31 17 THR B N 1
ATOM 2823 C CA . THR B 1 17 ? 13.922 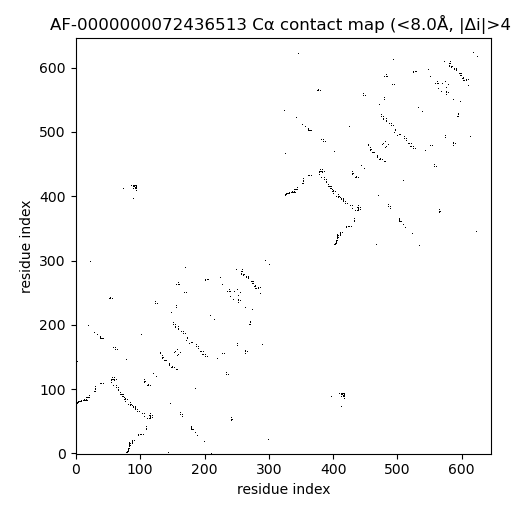4.773 -0.799 1 98.31 17 THR B CA 1
ATOM 2824 C C . THR B 1 17 ? 13.688 3.57 0.111 1 98.31 17 THR B C 1
ATOM 2826 O O . THR B 1 17 ? 12.656 3.49 0.787 1 98.31 17 THR B O 1
ATOM 2829 N N . GLN B 1 18 ? 14.617 2.672 0.135 1 97.5 18 GLN B N 1
ATOM 2830 C CA . GLN B 1 18 ? 14.461 1.465 0.941 1 97.5 18 GLN B CA 1
ATOM 2831 C C . GLN B 1 18 ? 14.484 1.792 2.432 1 97.5 18 GLN B C 1
ATOM 2833 O O . GLN B 1 18 ? 13.789 1.15 3.225 1 97.5 18 GLN B O 1
ATOM 2838 N N . GLU B 1 19 ? 15.305 2.74 2.842 1 97.5 19 GLU B N 1
ATOM 2839 C CA . GLU B 1 19 ? 15.336 3.166 4.238 1 97.5 19 GLU B CA 1
ATOM 2840 C C . GLU B 1 19 ? 13.961 3.658 4.695 1 97.5 19 GLU B C 1
ATOM 2842 O O . GLU B 1 19 ? 13.516 3.33 5.797 1 97.5 19 GLU B O 1
ATOM 2847 N N . PHE B 1 20 ? 13.328 4.395 3.846 1 98.06 20 PHE B N 1
ATOM 2848 C CA . PHE B 1 20 ? 12 4.906 4.164 1 98.06 20 PHE B CA 1
ATOM 2849 C C . PHE B 1 20 ? 10.977 3.781 4.172 1 98.06 20 PHE B C 1
ATOM 2851 O O . PHE B 1 20 ? 10.094 3.744 5.035 1 98.06 20 PHE B O 1
ATOM 2858 N N . ILE B 1 21 ? 11.07 2.881 3.182 1 98.12 21 ILE B N 1
ATOM 2859 C CA . ILE B 1 21 ? 10.156 1.747 3.129 1 98.12 21 ILE B CA 1
ATOM 2860 C C . ILE B 1 21 ? 10.266 0.934 4.418 1 98.12 21 ILE B C 1
ATOM 2862 O O . ILE B 1 21 ? 9.25 0.611 5.043 1 98.12 21 ILE B O 1
ATOM 2866 N N . ASP B 1 22 ? 11.484 0.688 4.867 1 97.31 22 ASP B N 1
ATOM 2867 C CA . ASP B 1 22 ? 11.719 -0.071 6.094 1 97.31 22 ASP B CA 1
ATOM 2868 C C . ASP B 1 22 ? 11.133 0.65 7.305 1 97.31 22 ASP B C 1
ATOM 2870 O O . ASP B 1 22 ? 10.539 0.02 8.18 1 97.31 22 ASP B O 1
ATOM 2874 N N . ALA B 1 23 ? 11.312 1.934 7.352 1 96.69 23 ALA B N 1
ATOM 2875 C CA . ALA B 1 23 ? 10.789 2.719 8.461 1 96.69 23 ALA B CA 1
ATOM 2876 C C . ALA B 1 23 ? 9.266 2.652 8.508 1 96.69 23 ALA B C 1
ATOM 2878 O O . ALA B 1 23 ? 8.672 2.467 9.578 1 96.69 23 ALA B O 1
ATOM 2879 N N . ILE B 1 24 ? 8.617 2.76 7.355 1 97.12 24 ILE B N 1
ATOM 2880 C CA . ILE B 1 24 ? 7.164 2.729 7.273 1 97.12 24 ILE B CA 1
ATOM 2881 C C . ILE B 1 24 ? 6.652 1.347 7.676 1 97.12 24 ILE B C 1
ATOM 2883 O O . ILE B 1 24 ? 5.699 1.23 8.453 1 97.12 24 ILE B O 1
ATOM 2887 N N . TRP B 1 25 ? 7.305 0.297 7.152 1 96.31 25 TRP B N 1
ATOM 2888 C CA . TRP B 1 25 ? 6.902 -1.065 7.48 1 96.31 25 TRP B CA 1
ATOM 2889 C C . TRP B 1 25 ? 7.074 -1.338 8.969 1 96.31 25 TRP B C 1
ATOM 2891 O O . TRP B 1 25 ? 6.293 -2.086 9.57 1 96.31 25 TRP B O 1
ATOM 2901 N N . SER B 1 26 ? 8.023 -0.709 9.648 1 94.62 26 SER B N 1
ATOM 2902 C CA . SER B 1 26 ? 8.328 -0.971 11.055 1 94.62 26 SER B CA 1
ATOM 2903 C C . SER B 1 26 ? 7.312 -0.304 11.977 1 94.62 26 SER B C 1
ATOM 2905 O O . SER B 1 26 ? 7.215 -0.65 13.156 1 94.62 26 SER B O 1
ATOM 2907 N N . THR B 1 27 ? 6.551 0.613 11.43 1 92.88 27 THR B N 1
ATOM 2908 C CA . THR B 1 27 ? 5.578 1.337 12.242 1 92.88 27 THR B CA 1
ATOM 2909 C C . THR B 1 27 ? 4.156 0.94 11.859 1 92.88 27 THR B C 1
ATOM 2911 O O . THR B 1 27 ? 3.211 1.697 12.086 1 92.88 27 THR B O 1
ATOM 2914 N N . HIS B 1 28 ? 4.039 -0.219 11.312 1 95.12 28 HIS B N 1
ATOM 2915 C CA . HIS B 1 28 ? 2.744 -0.682 10.82 1 95.12 28 HIS B CA 1
ATOM 2916 C C . HIS B 1 28 ? 1.707 -0.699 11.938 1 95.12 28 HIS B C 1
ATOM 2918 O O . HIS B 1 28 ? 2.002 -1.117 13.062 1 95.12 28 HIS B O 1
ATOM 2924 N N . TRP B 1 29 ? 0.58 -0.196 11.695 1 97.25 29 TRP B N 1
ATOM 2925 C CA . TRP B 1 29 ? -0.617 -0.24 12.531 1 97.25 29 TRP B CA 1
ATOM 2926 C C . TRP B 1 29 ? -1.878 -0.239 11.672 1 97.25 29 TRP B C 1
ATOM 2928 O O . TRP B 1 29 ? -1.81 -0.04 10.453 1 97.25 29 TRP B O 1
ATOM 2938 N N . THR B 1 30 ? -3.006 -0.615 12.219 1 97.5 30 THR B N 1
ATOM 2939 C CA . THR B 1 30 ? -4.281 -0.548 11.516 1 97.5 30 THR B CA 1
ATOM 2940 C C . THR B 1 30 ? -5.367 0.032 12.422 1 97.5 30 THR B C 1
ATOM 2942 O O . THR B 1 30 ? -5.215 0.062 13.641 1 97.5 30 THR B O 1
ATOM 2945 N N . PRO B 1 31 ? -6.449 0.502 11.836 1 96.81 31 PRO B N 1
ATOM 2946 C CA . PRO B 1 31 ? -7.57 1.022 12.625 1 96.81 31 PRO B CA 1
ATOM 2947 C C . PRO B 1 31 ? -8.148 -0.013 13.586 1 96.81 31 PRO B C 1
ATOM 2949 O O . PRO B 1 31 ? -8.82 0.346 14.555 1 96.81 31 PRO B O 1
ATOM 2952 N N . ASN B 1 32 ? -7.855 -1.245 13.367 1 96.19 32 ASN B N 1
ATOM 2953 C CA . ASN B 1 32 ? -8.461 -2.326 14.141 1 96.19 32 ASN B CA 1
ATOM 2954 C C . ASN B 1 32 ? -7.844 -2.445 15.523 1 96.19 32 ASN B C 1
ATOM 2956 O O . ASN B 1 32 ? -8.391 -3.129 16.391 1 96.19 32 ASN B O 1
ATOM 2960 N N . GLU B 1 33 ? -6.848 -1.689 15.766 1 96.12 33 GLU B N 1
ATOM 2961 C CA . GLU B 1 33 ? -6.164 -1.714 17.062 1 96.12 33 GLU B CA 1
ATOM 2962 C C . GLU B 1 33 ? -6.938 -0.919 18.109 1 96.12 33 GLU B C 1
ATOM 2964 O O . GLU B 1 33 ? -6.668 -1.035 19.297 1 96.12 33 GLU B O 1
ATOM 2969 N N . PHE B 1 34 ? -7.906 -0.126 17.656 1 96.88 34 PHE B N 1
ATOM 2970 C CA . PHE B 1 34 ? -8.609 0.78 18.547 1 96.88 34 PHE B CA 1
ATOM 2971 C C . PHE B 1 34 ? -10.109 0.566 18.469 1 96.88 34 PHE B C 1
ATOM 2973 O O . PHE B 1 34 ? -10.664 0.396 17.391 1 96.88 34 PHE B O 1
ATOM 2980 N N . ASN B 1 35 ? -10.727 0.565 19.625 1 96.81 35 ASN B N 1
ATOM 2981 C CA . ASN B 1 35 ? -12.18 0.506 19.625 1 96.81 35 ASN B CA 1
ATOM 2982 C C . ASN B 1 35 ? -12.797 1.819 20.094 1 96.81 35 ASN B C 1
ATOM 2984 O O . ASN B 1 35 ? -14 2.045 19.922 1 96.81 35 ASN B O 1
ATOM 2988 N N . PHE B 1 36 ? -12.078 2.732 20.781 1 98.06 36 PHE B N 1
ATOM 2989 C CA . PHE B 1 36 ? -12.383 4.105 21.172 1 98.06 36 PHE B CA 1
ATOM 2990 C C . PHE B 1 36 ? -13.516 4.145 22.188 1 98.06 36 PHE B C 1
ATOM 2992 O O . PHE B 1 36 ? -14.164 5.18 22.375 1 98.06 36 PHE B O 1
ATOM 2999 N N . LEU B 1 37 ? -13.812 3.031 22.859 1 97.31 37 LEU B N 1
ATOM 3000 C CA . LEU B 1 37 ? -14.969 2.994 23.734 1 97.31 37 LEU B CA 1
ATOM 3001 C C . LEU B 1 37 ? -14.766 3.91 24.938 1 97.31 37 LEU B C 1
ATOM 3003 O O . LEU B 1 37 ? -15.664 4.668 25.312 1 97.31 37 LEU B O 1
ATOM 3007 N N . SER B 1 38 ? -13.625 3.809 25.562 1 98.06 38 SER B N 1
ATOM 3008 C CA . SER B 1 38 ? -13.328 4.711 26.672 1 98.06 38 SER B CA 1
ATOM 3009 C C . SER B 1 38 ? -13.305 6.164 26.203 1 98.06 38 SER B C 1
ATOM 3011 O O . SER B 1 38 ? -13.773 7.055 26.922 1 98.06 38 SER B O 1
ATOM 3013 N N . ASP B 1 39 ? -12.758 6.422 25.031 1 98.62 39 ASP B N 1
ATOM 3014 C CA . ASP B 1 39 ? -12.711 7.766 24.469 1 98.62 39 ASP B CA 1
ATOM 3015 C C . ASP B 1 39 ? -14.117 8.312 24.234 1 98.62 39 ASP B C 1
ATOM 3017 O O . ASP B 1 39 ? -14.375 9.5 24.469 1 98.62 39 ASP B O 1
ATOM 3021 N N . LYS B 1 40 ? -14.93 7.441 23.703 1 98.5 40 LYS B N 1
ATOM 3022 C CA . LYS B 1 40 ? -16.312 7.836 23.484 1 98.5 40 LYS B CA 1
ATOM 3023 C C . LYS B 1 40 ? -16.953 8.305 24.781 1 98.5 40 LYS B C 1
ATOM 3025 O O . LYS B 1 40 ? -17.609 9.352 24.828 1 98.5 40 LYS B O 1
ATOM 3030 N N . LYS B 1 41 ? -16.781 7.527 25.812 1 98.19 41 LYS B N 1
ATOM 3031 C CA . LYS B 1 41 ? -17.328 7.891 27.125 1 98.19 41 LYS B CA 1
ATOM 3032 C C . LYS B 1 41 ? -16.766 9.219 27.594 1 98.19 41 LYS B C 1
ATOM 3034 O O . LYS B 1 41 ? -17.5 10.109 28.016 1 98.19 41 LYS B O 1
ATOM 3039 N N . GLN B 1 42 ? -15.469 9.414 27.531 1 98.44 42 GLN B N 1
ATOM 3040 C CA . GLN B 1 42 ? -14.812 10.625 28 1 98.44 42 GLN B CA 1
ATOM 3041 C C . GLN B 1 42 ? -15.242 11.836 27.188 1 98.44 42 GLN B C 1
ATOM 3043 O O . GLN B 1 42 ? -15.43 12.93 27.734 1 98.44 42 GLN B O 1
ATOM 3048 N N . PHE B 1 43 ? -15.406 11.656 25.922 1 98.31 43 PHE B N 1
ATOM 3049 C CA . PHE B 1 43 ? -15.805 12.734 25.031 1 98.31 43 PHE B CA 1
ATOM 3050 C C . PHE B 1 43 ? -17.188 13.266 25.406 1 98.31 43 PHE B C 1
ATOM 3052 O O . PHE B 1 43 ? -17.391 14.477 25.469 1 98.31 43 PHE B O 1
ATOM 3059 N N . HIS B 1 44 ? -18.062 12.391 25.75 1 97.12 44 HIS B N 1
ATOM 3060 C CA . HIS B 1 44 ? -19.453 12.789 25.969 1 97.12 44 HIS B CA 1
ATOM 3061 C C . HIS B 1 44 ? -19.703 13.133 27.438 1 97.12 44 HIS B C 1
ATOM 3063 O O . HIS B 1 44 ? -20.609 13.906 27.734 1 97.12 44 HIS B O 1
ATOM 3069 N N . GLN B 1 45 ? -18.812 12.648 28.297 1 97.12 45 GLN B N 1
ATOM 3070 C CA . GLN B 1 45 ? -19.172 12.797 29.703 1 97.12 45 GLN B CA 1
ATOM 3071 C C . GLN B 1 45 ? -18.141 13.633 30.453 1 97.12 45 GLN B C 1
ATOM 3073 O O . GLN B 1 45 ? -18.469 14.383 31.375 1 97.12 45 GLN B O 1
ATOM 3078 N N . ASP B 1 46 ? -16.922 13.531 30.109 1 96.94 46 ASP B N 1
ATOM 3079 C CA . ASP B 1 46 ? -15.867 14.117 30.938 1 96.94 46 ASP B CA 1
ATOM 3080 C C . ASP B 1 46 ? -15.469 15.492 30.406 1 96.94 46 ASP B C 1
ATOM 3082 O O . ASP B 1 46 ? -15.031 16.359 31.188 1 96.94 46 ASP B O 1
ATOM 3086 N N . LEU B 1 47 ? -15.539 15.742 29.125 1 97.88 47 LEU B N 1
ATOM 3087 C CA . LEU B 1 47 ? -15.164 17.031 28.547 1 97.88 47 LEU B CA 1
ATOM 3088 C C . LEU B 1 47 ? -16.25 18.062 28.781 1 97.88 47 LEU B C 1
ATOM 3090 O O . LEU B 1 47 ? -17.438 17.75 28.703 1 97.88 47 LEU B O 1
ATOM 3094 N N . THR B 1 48 ? -15.805 19.297 29.109 1 97.81 48 THR B N 1
ATOM 3095 C CA . THR B 1 48 ? -16.75 20.406 29.141 1 97.81 48 THR B CA 1
ATOM 3096 C C . THR B 1 48 ? -17.312 20.688 27.75 1 97.81 48 THR B C 1
ATOM 3098 O O . THR B 1 48 ? -16.75 20.203 26.75 1 97.81 48 THR B O 1
ATOM 3101 N N . ASP B 1 49 ? -18.312 21.469 27.656 1 97.69 49 ASP B N 1
ATOM 3102 C CA . ASP B 1 49 ? -18.906 21.812 26.375 1 97.69 49 ASP B CA 1
ATOM 3103 C C . ASP B 1 49 ? -17.891 22.516 25.469 1 97.69 49 ASP B C 1
ATOM 3105 O O . ASP B 1 49 ? -17.844 22.25 24.266 1 97.69 49 ASP B O 1
ATOM 3109 N N . GLU B 1 50 ? -17.094 23.375 26.047 1 97.94 50 GLU B N 1
ATOM 3110 C CA . GLU B 1 50 ? -16.094 24.109 25.281 1 97.94 50 GLU B CA 1
ATOM 3111 C C . GLU B 1 50 ? -15.008 23.172 24.766 1 97.94 50 GLU B C 1
ATOM 3113 O O . GLU B 1 50 ? -14.602 23.266 23.609 1 97.94 50 GLU B O 1
ATOM 3118 N N . GLN B 1 51 ? -14.57 22.281 25.625 1 98.31 51 GLN B N 1
ATOM 3119 C CA . GLN B 1 51 ? -13.547 21.312 25.234 1 98.31 51 GLN B CA 1
ATOM 3120 C C . GLN B 1 51 ? -14.055 20.375 24.156 1 98.31 51 GLN B C 1
ATOM 3122 O O . GLN B 1 51 ? -13.336 20.078 23.188 1 98.31 51 GLN B O 1
ATOM 3127 N N . ARG B 1 52 ? -15.289 19.953 24.297 1 98.5 52 ARG B N 1
ATOM 3128 C CA . ARG B 1 52 ? -15.914 19.062 23.312 1 98.5 52 ARG B CA 1
ATOM 3129 C C . ARG B 1 52 ? -16.016 19.75 21.953 1 98.5 52 ARG B C 1
ATOM 3131 O O . ARG B 1 52 ? -15.805 19.109 20.922 1 98.5 52 ARG B O 1
ATOM 3138 N N . ALA B 1 53 ? -16.359 21 21.984 1 98.38 53 ALA B N 1
ATOM 3139 C CA . ALA B 1 53 ? -16.453 21.75 20.734 1 98.38 53 ALA B CA 1
ATOM 3140 C C . ALA B 1 53 ? -15.086 21.844 20.062 1 98.38 53 ALA B C 1
ATOM 3142 O O . ALA B 1 53 ? -14.984 21.688 18.828 1 98.38 53 ALA B O 1
ATOM 3143 N N . VAL B 1 54 ? -14 22.062 20.828 1 98.81 54 VAL B N 1
ATOM 3144 C CA . VAL B 1 54 ? -12.648 22.141 20.281 1 98.81 54 VAL B CA 1
ATOM 3145 C C . VAL B 1 54 ? -12.258 20.797 19.656 1 98.81 54 VAL B C 1
ATOM 3147 O O . VAL B 1 54 ? -11.781 20.75 18.531 1 98.81 54 VAL B O 1
ATOM 3150 N N . ILE B 1 55 ? -12.523 19.719 20.391 1 98.81 55 ILE B N 1
ATOM 3151 C CA . ILE B 1 55 ? -12.156 18.391 19.922 1 98.81 55 ILE B CA 1
ATOM 3152 C C . ILE B 1 55 ? -12.969 18.047 18.672 1 98.81 55 ILE B C 1
ATOM 3154 O O . ILE B 1 55 ? -12.438 17.484 17.719 1 98.81 55 ILE B O 1
ATOM 3158 N N . THR B 1 56 ? -14.25 18.406 18.672 1 98.81 56 THR B N 1
ATOM 3159 C CA . THR B 1 56 ? -15.109 18.141 17.531 1 98.81 56 THR B CA 1
ATOM 3160 C C . THR B 1 56 ? -14.586 18.844 16.281 1 98.81 56 THR B C 1
ATOM 3162 O O . THR B 1 56 ? -14.469 18.234 15.219 1 98.81 56 THR B O 1
ATOM 3165 N N . ARG B 1 57 ? -14.242 20.094 16.375 1 98.69 57 ARG B N 1
ATOM 3166 C CA . ARG B 1 57 ? -13.727 20.859 15.25 1 98.69 57 ARG B CA 1
ATOM 3167 C C . ARG B 1 57 ? -12.344 20.359 14.844 1 98.69 57 ARG B C 1
ATOM 3169 O O . ARG B 1 57 ? -12.016 20.312 13.656 1 98.69 57 ARG B O 1
ATOM 3176 N N . THR B 1 58 ? -11.531 19.969 15.844 1 98.75 58 THR B N 1
ATOM 3177 C CA . THR B 1 58 ? -10.203 19.422 15.586 1 98.75 58 THR B CA 1
ATOM 3178 C C . THR B 1 58 ? -10.297 18.156 14.75 1 98.75 58 THR B C 1
ATOM 3180 O O . THR B 1 58 ? -9.656 18.031 13.703 1 98.75 58 THR B O 1
ATOM 3183 N N . LEU B 1 59 ? -11.125 17.25 15.227 1 98.5 59 LEU B N 1
ATOM 3184 C CA . LEU B 1 59 ? -11.258 15.969 14.547 1 98.5 59 LEU B CA 1
ATOM 3185 C C . LEU B 1 59 ? -11.914 16.141 13.18 1 98.5 59 LEU B C 1
ATOM 3187 O O . LEU B 1 59 ? -11.594 15.422 12.234 1 98.5 59 LEU B O 1
ATOM 3191 N N . SER B 1 60 ? -12.789 17.125 13.055 1 97.06 60 SER B N 1
ATOM 3192 C CA . SER B 1 60 ? -13.367 17.438 11.75 1 97.06 60 SER B CA 1
ATOM 3193 C C . SER B 1 60 ? -12.305 17.938 10.781 1 97.06 60 SER B C 1
ATOM 3195 O O . SER B 1 60 ? -12.281 17.531 9.617 1 97.06 60 SER B O 1
ATOM 3197 N N . ALA B 1 61 ? -11.453 18.781 11.281 1 96.62 61 ALA B N 1
ATOM 3198 C CA . ALA B 1 61 ? -10.383 19.328 10.445 1 96.62 61 ALA B CA 1
ATOM 3199 C C . ALA B 1 61 ? -9.398 18.234 10.023 1 96.62 61 ALA B C 1
ATOM 3201 O O . ALA B 1 61 ? -8.938 18.203 8.883 1 96.62 61 ALA B O 1
ATOM 3202 N N . ILE B 1 62 ? -9.07 17.328 10.961 1 97 62 ILE B N 1
ATOM 3203 C CA . ILE B 1 62 ? -8.219 16.203 10.625 1 97 62 ILE B CA 1
ATOM 3204 C C . ILE B 1 62 ? -8.914 15.328 9.578 1 97 62 ILE B C 1
ATOM 3206 O O . ILE B 1 62 ? -8.305 14.953 8.57 1 97 62 ILE B O 1
ATOM 3210 N N . GLY B 1 63 ? -10.164 15.047 9.836 1 94.31 63 GLY B N 1
ATOM 3211 C CA . GLY B 1 63 ? -10.93 14.203 8.93 1 94.31 63 GLY B CA 1
ATOM 3212 C C . GLY B 1 63 ? -11.016 14.766 7.52 1 94.31 63 GLY B C 1
ATOM 3213 O O . GLY B 1 63 ? -10.984 14.016 6.543 1 94.31 63 GLY B O 1
ATOM 3214 N N . GLN B 1 64 ? -11.148 16.078 7.367 1 89.75 64 GLN B N 1
ATOM 3215 C CA . GLN B 1 64 ? -11.211 16.75 6.07 1 89.75 64 GLN B CA 1
ATOM 3216 C C . GLN B 1 64 ? -10.023 16.359 5.195 1 89.75 64 GLN B C 1
ATOM 3218 O O . GLN B 1 64 ? -10.172 16.156 3.988 1 89.75 64 GLN B O 1
ATOM 3223 N N . ILE B 1 65 ? -8.883 16.281 5.832 1 89.69 65 ILE B N 1
ATOM 3224 C CA . ILE B 1 65 ? -7.648 16.016 5.105 1 89.69 65 ILE B CA 1
ATOM 3225 C C . ILE B 1 65 ? -7.457 14.5 4.953 1 89.69 65 ILE B C 1
ATOM 3227 O O . ILE B 1 65 ? -7.129 14.016 3.865 1 89.69 65 ILE B O 1
ATOM 3231 N N . GLU B 1 66 ? -7.766 13.742 5.938 1 87.62 66 GLU B N 1
ATOM 3232 C CA . GLU B 1 66 ? -7.391 12.328 5.98 1 87.62 66 GLU B CA 1
ATOM 3233 C C . GLU B 1 66 ? -8.43 11.461 5.285 1 87.62 66 GLU B C 1
ATOM 3235 O O . GLU B 1 66 ? -8.133 10.344 4.859 1 87.62 66 GLU B O 1
ATOM 3240 N N . ILE B 1 67 ? -9.695 11.875 5.199 1 79.06 67 ILE B N 1
ATOM 3241 C CA . ILE B 1 67 ? -10.75 11.016 4.668 1 79.06 67 ILE B CA 1
ATOM 3242 C C . ILE B 1 67 ? -10.727 11.062 3.143 1 79.06 67 ILE B C 1
ATOM 3244 O O . ILE B 1 67 ? -11.156 10.109 2.484 1 79.06 67 ILE B O 1
ATOM 3248 N N . ALA B 1 68 ? -10.078 12.008 2.594 1 72.62 68 ALA B N 1
ATOM 3249 C CA . ALA B 1 68 ? -9.812 11.867 1.165 1 72.62 68 ALA B CA 1
ATOM 3250 C C . ALA B 1 68 ? -8.461 11.203 0.924 1 72.62 68 ALA B C 1
ATOM 3252 O O . ALA B 1 68 ? -7.426 11.711 1.358 1 72.62 68 ALA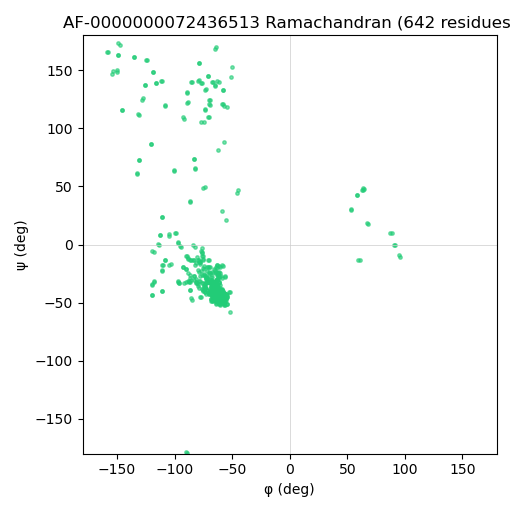 B O 1
ATOM 3253 N N . VAL B 1 69 ? -8.523 9.992 0.458 1 70.69 69 VAL B N 1
ATOM 3254 C CA . VAL B 1 69 ? -7.258 9.297 0.24 1 70.69 69 VAL B CA 1
ATOM 3255 C C . VAL B 1 69 ? -6.395 10.086 -0.738 1 70.69 69 VAL B C 1
ATOM 3257 O O . VAL B 1 69 ? -6.809 10.359 -1.867 1 70.69 69 VAL B O 1
ATOM 3260 N N . LYS B 1 70 ? -5.293 10.383 -0.157 1 77.56 70 LYS B N 1
ATOM 3261 C CA . LYS B 1 70 ? -4.301 11.086 -0.961 1 77.56 70 LYS B CA 1
ATOM 3262 C C . LYS B 1 70 ? -3.639 10.156 -1.969 1 77.56 70 LYS B C 1
ATOM 3264 O O . LYS B 1 70 ? -2.959 9.203 -1.584 1 77.56 70 LYS B O 1
ATOM 3269 N N . THR B 1 71 ? -3.877 10.461 -3.197 1 87.56 71 THR B N 1
ATOM 3270 C CA . THR B 1 71 ? -3.375 9.562 -4.234 1 87.56 71 THR B CA 1
ATOM 3271 C C . THR B 1 71 ? -2.018 10.031 -4.746 1 87.56 71 THR B C 1
ATOM 3273 O O . THR B 1 71 ? -1.408 9.383 -5.598 1 87.56 71 THR B O 1
ATOM 3276 N N . PHE B 1 72 ? -1.575 11.141 -4.211 1 92.44 72 PHE B N 1
ATOM 3277 C CA . PHE B 1 72 ? -0.331 11.727 -4.699 1 92.44 72 PHE B CA 1
ATOM 3278 C C . PHE B 1 72 ? 0.806 10.711 -4.629 1 92.44 72 PHE B C 1
ATOM 3280 O O . PHE B 1 72 ? 1.513 10.492 -5.613 1 92.44 72 PHE B O 1
ATOM 3287 N N . TRP B 1 73 ? 0.912 10.039 -3.531 1 95.5 73 TRP B N 1
ATOM 3288 C CA . TRP B 1 73 ? 2.016 9.117 -3.312 1 95.5 73 TRP B CA 1
ATOM 3289 C C . TRP B 1 73 ? 1.842 7.852 -4.152 1 95.5 73 TRP B C 1
ATOM 3291 O O . TRP B 1 73 ? 2.818 7.305 -4.668 1 95.5 73 TRP B O 1
ATOM 3301 N N . ALA B 1 74 ? 0.592 7.414 -4.281 1 94.94 74 ALA B N 1
ATOM 3302 C CA . ALA B 1 74 ? 0.334 6.234 -5.102 1 94.94 74 ALA B CA 1
ATOM 3303 C C . ALA B 1 74 ? 0.864 6.426 -6.52 1 94.94 74 ALA B C 1
ATOM 3305 O O . ALA B 1 74 ? 1.272 5.461 -7.172 1 94.94 74 ALA B O 1
ATOM 3306 N N . ASN B 1 75 ? 0.937 7.688 -6.988 1 94.94 75 ASN B N 1
ATOM 3307 C CA . ASN B 1 75 ? 1.335 7.992 -8.359 1 94.94 75 ASN B CA 1
ATOM 3308 C C . ASN B 1 75 ? 2.801 8.414 -8.438 1 94.94 75 ASN B C 1
ATOM 3310 O O . ASN B 1 75 ? 3.26 8.883 -9.477 1 94.94 75 ASN B O 1
ATOM 3314 N N . LEU B 1 76 ? 3.508 8.25 -7.383 1 97.19 76 LEU B N 1
ATOM 3315 C CA . LEU B 1 76 ? 4.895 8.695 -7.312 1 97.19 76 LEU B CA 1
ATOM 3316 C C . LEU B 1 76 ? 5.711 8.117 -8.461 1 97.19 76 LEU B C 1
ATOM 3318 O O . LEU B 1 76 ? 6.41 8.852 -9.164 1 97.19 76 LEU B O 1
ATOM 3322 N N . GLY B 1 77 ? 5.574 6.867 -8.758 1 95.75 77 GLY B N 1
ATOM 3323 C CA . GLY B 1 77 ? 6.344 6.176 -9.781 1 95.75 77 GLY B CA 1
ATOM 3324 C C . GLY B 1 77 ? 5.957 6.578 -11.195 1 95.75 77 GLY B C 1
ATOM 3325 O O . GLY B 1 77 ? 6.699 6.324 -12.141 1 95.75 77 GLY B O 1
ATOM 3326 N N . ASP B 1 78 ? 4.789 7.156 -11.367 1 94.44 78 ASP B N 1
ATOM 3327 C CA . ASP B 1 78 ? 4.371 7.633 -12.68 1 94.44 78 ASP B CA 1
ATOM 3328 C C . ASP B 1 78 ? 5.168 8.867 -13.102 1 94.44 78 ASP B C 1
ATOM 3330 O O . ASP B 1 78 ? 5.457 9.055 -14.281 1 94.44 78 ASP B O 1
ATOM 3334 N N . ASN B 1 79 ? 5.523 9.625 -12.109 1 95.38 79 ASN B N 1
ATOM 3335 C CA . ASN B 1 79 ? 6.242 10.859 -12.375 1 95.38 79 ASN B CA 1
ATOM 3336 C C . ASN B 1 79 ? 7.75 10.672 -12.234 1 95.38 79 ASN B C 1
ATOM 3338 O O . ASN B 1 79 ? 8.531 11.359 -12.898 1 95.38 79 ASN B O 1
ATOM 3342 N N . LEU B 1 80 ? 8.086 9.836 -11.344 1 98.31 80 LEU B N 1
ATOM 3343 C CA . LEU B 1 80 ? 9.469 9.461 -11.109 1 98.31 80 LEU B CA 1
ATOM 3344 C C . LEU B 1 80 ? 9.672 7.965 -11.305 1 98.31 80 LEU B C 1
ATOM 3346 O O . LEU B 1 80 ? 9.695 7.203 -10.336 1 98.31 80 LEU B O 1
ATOM 3350 N N . PRO B 1 81 ? 9.922 7.625 -12.617 1 97 81 PRO B N 1
ATOM 3351 C CA . PRO B 1 81 ? 9.758 6.223 -13.008 1 97 81 PRO B CA 1
ATOM 3352 C C . PRO B 1 81 ? 10.977 5.367 -12.664 1 97 81 PRO B C 1
ATOM 3354 O O . PRO B 1 81 ? 11.641 4.836 -13.555 1 97 81 PRO B O 1
ATOM 3357 N N . HIS B 1 82 ? 11.227 5.219 -11.43 1 96.88 82 HIS B N 1
ATOM 3358 C CA . HIS B 1 82 ? 12.211 4.305 -10.859 1 96.88 82 HIS B CA 1
ATOM 3359 C C . HIS B 1 82 ? 11.547 3.244 -10 1 96.88 82 HIS B C 1
ATOM 3361 O O . HIS B 1 82 ? 10.625 3.549 -9.234 1 96.88 82 HIS B O 1
ATOM 3367 N N . PRO B 1 83 ? 12 1.976 -10.086 1 95 83 PRO B N 1
ATOM 3368 C CA . PRO B 1 83 ? 11.367 0.907 -9.312 1 95 83 PRO B CA 1
ATOM 3369 C C . PRO B 1 83 ? 11.328 1.21 -7.816 1 95 83 PRO B C 1
ATOM 3371 O O . PRO B 1 83 ? 10.305 0.98 -7.164 1 95 83 PRO B O 1
ATOM 3374 N N . GLY B 1 84 ? 12.422 1.724 -7.285 1 96.19 84 GLY B N 1
ATOM 3375 C CA . GLY B 1 84 ? 12.461 2.047 -5.867 1 96.19 84 GLY B CA 1
ATOM 3376 C C . GLY B 1 84 ? 11.445 3.105 -5.477 1 96.19 84 GLY B C 1
ATOM 3377 O O . GLY B 1 84 ? 10.844 3.031 -4.398 1 96.19 84 GLY B O 1
ATOM 3378 N N . LEU B 1 85 ? 11.266 4.078 -6.336 1 98.12 85 LEU B N 1
ATOM 3379 C CA . LEU B 1 85 ? 10.312 5.148 -6.07 1 98.12 85 LEU B CA 1
ATOM 3380 C C . LEU B 1 85 ? 8.883 4.656 -6.246 1 98.12 85 LEU B C 1
ATOM 3382 O O . LEU B 1 85 ? 7.98 5.066 -5.508 1 98.12 85 LEU B O 1
ATOM 3386 N N . LYS B 1 86 ? 8.703 3.811 -7.234 1 96.69 86 LYS B N 1
ATOM 3387 C CA . LYS B 1 86 ? 7.395 3.195 -7.418 1 96.69 86 LYS B CA 1
ATOM 3388 C C . LYS B 1 86 ? 6.996 2.373 -6.195 1 96.69 86 LYS B C 1
ATOM 3390 O O . LYS B 1 86 ? 5.875 2.494 -5.695 1 96.69 86 LYS B O 1
ATOM 3395 N N . ASP B 1 87 ? 7.914 1.578 -5.707 1 97.38 87 ASP B N 1
ATOM 3396 C CA . ASP B 1 87 ? 7.676 0.785 -4.504 1 97.38 87 ASP B CA 1
ATOM 3397 C C . ASP B 1 87 ? 7.301 1.677 -3.322 1 97.38 87 ASP B C 1
ATOM 3399 O O . ASP B 1 87 ? 6.316 1.415 -2.627 1 97.38 87 ASP B O 1
ATOM 3403 N N . LEU B 1 88 ? 8.109 2.668 -3.123 1 98.38 88 LEU B N 1
ATOM 3404 C CA . LEU B 1 88 ? 7.883 3.594 -2.018 1 98.38 88 LEU B CA 1
ATOM 3405 C C . LEU B 1 88 ? 6.504 4.23 -2.119 1 98.38 88 LEU B C 1
ATOM 3407 O O . LEU B 1 88 ? 5.797 4.355 -1.116 1 98.38 88 LEU B O 1
ATOM 3411 N N . GLY B 1 89 ? 6.121 4.598 -3.344 1 98.06 89 GLY B N 1
ATOM 3412 C CA . GLY B 1 89 ? 4.793 5.16 -3.561 1 98.06 89 GLY B CA 1
ATOM 3413 C C . GLY B 1 89 ? 3.676 4.223 -3.137 1 98.06 89 GLY B C 1
ATOM 3414 O O . GLY B 1 89 ? 2.723 4.648 -2.479 1 98.06 89 GLY B O 1
ATOM 3415 N N . TYR B 1 90 ? 3.805 3 -3.467 1 97.62 90 TYR B N 1
ATOM 3416 C CA . TYR B 1 90 ? 2.785 2.014 -3.127 1 97.62 90 TYR B CA 1
ATOM 3417 C C . TYR B 1 90 ? 2.73 1.78 -1.622 1 97.62 90 TYR B C 1
ATOM 3419 O O . TYR B 1 90 ? 1.649 1.619 -1.052 1 97.62 90 TYR B O 1
ATOM 3427 N N . VAL B 1 91 ? 3.85 1.747 -0.988 1 98.25 91 VAL B N 1
ATOM 3428 C CA . VAL B 1 91 ? 3.918 1.564 0.458 1 98.25 91 VAL B CA 1
ATOM 3429 C C . VAL B 1 91 ? 3.232 2.734 1.161 1 98.25 91 VAL B C 1
ATOM 3431 O O . VAL B 1 91 ? 2.436 2.533 2.08 1 98.25 91 VAL B O 1
ATOM 3434 N N . MET B 1 92 ? 3.486 3.914 0.709 1 98.12 92 MET B N 1
ATOM 3435 C CA . MET B 1 92 ? 2.885 5.098 1.316 1 98.12 92 MET B CA 1
ATOM 3436 C C . MET B 1 92 ? 1.393 5.168 1.009 1 98.12 92 MET B C 1
ATOM 3438 O O . MET B 1 92 ? 0.609 5.656 1.823 1 98.12 92 MET B O 1
ATOM 3442 N N . ALA B 1 93 ? 0.992 4.668 -0.161 1 97.25 93 ALA B N 1
ATOM 3443 C CA . ALA B 1 93 ? -0.428 4.613 -0.497 1 97.25 93 ALA B CA 1
ATOM 3444 C C . ALA B 1 93 ? -1.195 3.756 0.505 1 97.25 93 ALA B C 1
ATOM 3446 O O . ALA B 1 93 ? -2.32 4.09 0.884 1 97.25 93 ALA B O 1
ATOM 3447 N N . ASN B 1 94 ? -0.623 2.66 0.87 1 97.81 94 ASN B N 1
ATOM 3448 C CA . ASN B 1 94 ? -1.245 1.833 1.897 1 97.81 94 ASN B CA 1
ATOM 3449 C C . ASN B 1 94 ? -1.418 2.6 3.205 1 97.81 94 ASN B C 1
ATOM 3451 O O . ASN B 1 94 ? -2.445 2.469 3.875 1 97.81 94 ASN B O 1
ATOM 3455 N N . ASN B 1 95 ? -0.415 3.408 3.646 1 97.38 95 ASN B N 1
ATOM 3456 C CA . ASN B 1 95 ? -0.555 4.246 4.832 1 97.38 95 ASN B CA 1
ATOM 3457 C C . ASN B 1 95 ? -1.763 5.172 4.727 1 97.38 95 ASN B C 1
ATOM 3459 O O . ASN B 1 95 ? -2.502 5.348 5.699 1 97.38 95 ASN B O 1
ATOM 3463 N N . GLU B 1 96 ? -1.86 5.734 3.537 1 97.19 96 GLU B N 1
ATOM 3464 C CA . GLU B 1 96 ? -2.949 6.691 3.354 1 97.19 96 GLU B CA 1
ATOM 3465 C C . GLU B 1 96 ? -4.309 6.012 3.506 1 97.19 96 GLU B C 1
ATOM 3467 O O . GLU B 1 96 ? -5.262 6.621 3.998 1 97.19 96 GLU B O 1
ATOM 3472 N N . VAL B 1 97 ? -4.398 4.762 3.059 1 97.31 97 VAL B N 1
ATOM 3473 C CA . VAL B 1 97 ? -5.637 4.012 3.246 1 97.31 97 VAL B CA 1
ATOM 3474 C C . VAL B 1 97 ? -5.898 3.805 4.734 1 97.31 97 VAL B C 1
ATOM 3476 O O . VAL B 1 97 ? -7.027 3.971 5.203 1 97.31 97 VAL B O 1
ATOM 3479 N N . ILE B 1 98 ? -4.887 3.492 5.445 1 97.69 98 ILE B N 1
ATOM 3480 C CA . ILE B 1 98 ? -5.008 3.281 6.883 1 97.69 98 ILE B CA 1
ATOM 3481 C C . ILE B 1 98 ? -5.488 4.566 7.555 1 97.69 98 ILE B C 1
ATOM 3483 O O . ILE B 1 98 ? -6.434 4.547 8.344 1 97.69 98 ILE B O 1
ATOM 3487 N N . HIS B 1 99 ? -4.848 5.699 7.207 1 97.25 99 HIS B N 1
ATOM 3488 C CA . HIS B 1 99 ? -5.254 6.98 7.77 1 97.25 99 HIS B CA 1
ATOM 3489 C C . HIS B 1 99 ? -6.727 7.266 7.492 1 97.25 99 HIS B C 1
ATOM 3491 O O . HIS B 1 99 ? -7.469 7.648 8.398 1 97.25 99 HIS B O 1
ATOM 3497 N N . ASN B 1 100 ? -7.035 7.086 6.25 1 96.62 100 ASN B N 1
ATOM 3498 C CA . ASN B 1 100 ? -8.406 7.34 5.816 1 96.62 100 ASN B CA 1
ATOM 3499 C C . ASN B 1 100 ? -9.406 6.543 6.645 1 96.62 100 ASN B C 1
ATOM 3501 O O . ASN B 1 100 ? -10.32 7.121 7.242 1 96.62 100 ASN B O 1
ATOM 3505 N N . GLN B 1 101 ? -9.219 5.324 6.773 1 95.69 101 GLN B N 1
ATOM 3506 C CA . GLN B 1 101 ? -10.164 4.457 7.465 1 95.69 101 GLN B CA 1
ATOM 3507 C C . GLN B 1 101 ? -10.125 4.688 8.977 1 95.69 101 GLN B C 1
ATOM 3509 O O . GLN B 1 101 ? -11.148 4.582 9.648 1 95.69 101 GLN B O 1
ATOM 3514 N N . ALA B 1 102 ? -8.984 5.004 9.508 1 97.31 102 ALA B N 1
ATOM 3515 C CA . ALA B 1 102 ? -8.836 5.258 10.938 1 97.31 102 ALA B CA 1
ATOM 3516 C C . ALA B 1 102 ? -9.695 6.438 11.375 1 97.31 102 ALA B C 1
ATOM 3518 O O . ALA B 1 102 ? -10.398 6.355 12.383 1 97.31 102 ALA B O 1
ATOM 3519 N N . TYR B 1 103 ? -9.672 7.465 10.594 1 97 103 TYR B N 1
ATOM 3520 C CA . TYR B 1 103 ? -10.375 8.664 11.031 1 97 103 TYR B CA 1
ATOM 3521 C C . TYR B 1 103 ? -11.859 8.578 10.695 1 97 103 TYR B C 1
ATOM 3523 O O . TYR B 1 103 ? -12.695 9.141 11.398 1 97 103 TYR B O 1
ATOM 3531 N N . GLU B 1 104 ? -12.18 7.816 9.641 1 95.19 104 GLU B N 1
ATOM 3532 C CA . GLU B 1 104 ? -13.586 7.5 9.422 1 95.19 104 GLU B CA 1
ATOM 3533 C C . GLU B 1 104 ? -14.172 6.742 10.609 1 95.19 104 GLU B C 1
ATOM 3535 O O . GLU B 1 104 ? -15.258 7.07 11.094 1 95.19 104 GLU B O 1
ATOM 3540 N N . LYS B 1 105 ? -13.484 5.777 11.047 1 96.25 105 LYS B N 1
ATOM 3541 C CA . LYS B 1 105 ? -13.922 4.969 12.18 1 96.25 105 LYS B CA 1
ATOM 3542 C C . LYS B 1 105 ? -14.047 5.812 13.445 1 96.25 105 LYS B C 1
ATOM 3544 O O . LYS B 1 105 ? -15.039 5.715 14.172 1 96.25 105 LYS B O 1
ATOM 3549 N N . LEU B 1 106 ? -13.062 6.605 13.688 1 98.06 106 LEU B N 1
ATOM 3550 C CA . LEU B 1 106 ? -13.039 7.445 14.883 1 98.06 106 LEU B CA 1
ATOM 3551 C C . LEU B 1 106 ? -14.25 8.367 14.922 1 98.06 106 LEU B C 1
ATOM 3553 O O . LEU B 1 106 ? -14.953 8.438 15.938 1 98.06 106 LEU B O 1
ATOM 3557 N N . LEU B 1 107 ? -14.523 9.039 13.805 1 97.38 107 LEU B N 1
ATOM 3558 C CA . LEU B 1 107 ? -15.664 9.953 13.734 1 97.38 107 LEU B CA 1
ATOM 3559 C C . LEU B 1 107 ? -16.969 9.203 13.93 1 97.38 107 LEU B C 1
ATOM 3561 O O . LEU B 1 107 ? -17.875 9.695 14.602 1 97.38 107 LEU B O 1
ATOM 3565 N N . ASP B 1 108 ? -17.062 8.023 13.43 1 96.31 108 ASP B N 1
ATOM 3566 C CA . ASP B 1 108 ? -18.266 7.207 13.562 1 96.31 108 ASP B CA 1
ATOM 3567 C C . ASP B 1 108 ? -18.484 6.785 15.016 1 96.31 108 ASP B C 1
ATOM 3569 O O . ASP B 1 108 ? -19.578 6.965 15.562 1 96.31 108 ASP B O 1
ATOM 3573 N N . VAL B 1 109 ? -17.469 6.285 15.648 1 97.88 109 VAL B N 1
ATOM 3574 C CA . VAL B 1 109 ? -17.594 5.746 17 1 97.88 109 VAL B CA 1
ATOM 3575 C C . VAL B 1 109 ? -17.922 6.871 17.969 1 97.88 109 VAL B C 1
ATOM 3577 O O . VAL B 1 109 ? -18.734 6.691 18.891 1 97.88 109 VAL B O 1
ATOM 3580 N N . LEU B 1 110 ? -17.375 8.062 17.781 1 98.19 110 LEU B N 1
ATOM 3581 C CA . LEU B 1 110 ? -17.625 9.188 18.688 1 98.19 110 LEU B CA 1
ATOM 3582 C C . LEU B 1 110 ? -18.922 9.898 18.312 1 98.19 110 LEU B C 1
ATOM 3584 O O . LEU B 1 110 ? -19.297 10.875 18.969 1 98.19 110 LEU B O 1
ATOM 3588 N N . ARG B 1 111 ? -19.625 9.43 17.25 1 97.69 111 ARG B N 1
ATOM 3589 C CA . ARG B 1 111 ? -20.906 9.977 16.781 1 97.69 111 ARG B CA 1
ATOM 3590 C C . ARG B 1 111 ? -20.75 11.422 16.328 1 97.69 111 ARG B C 1
ATOM 3592 O O . ARG B 1 111 ? -21.562 12.281 16.672 1 97.69 111 ARG B O 1
ATOM 3599 N N . LEU B 1 112 ? -19.688 11.617 15.523 1 97.81 112 LEU B N 1
ATOM 3600 C CA . LEU B 1 112 ? -19.359 12.977 15.094 1 97.81 112 LEU B CA 1
ATOM 3601 C C . LEU B 1 112 ? -19.578 13.133 13.594 1 97.81 112 LEU B C 1
ATOM 3603 O O . LEU B 1 112 ? -19.234 14.172 13.016 1 97.81 112 LEU B O 1
ATOM 3607 N N . THR B 1 113 ? -20.156 12.156 12.914 1 95.56 113 THR B N 1
ATOM 3608 C CA . THR B 1 113 ? -20.281 12.164 11.461 1 95.56 113 THR B CA 1
ATOM 3609 C C . THR B 1 113 ? -21.109 13.359 11 1 95.56 113 THR B C 1
ATOM 3611 O O . THR B 1 113 ? -20.766 14.031 10.031 1 95.56 113 THR B O 1
ATOM 3614 N N . ASP B 1 114 ? -22.172 13.672 11.703 1 96.75 114 ASP B N 1
ATOM 3615 C CA . ASP B 1 114 ? -23.016 14.805 11.336 1 96.75 114 ASP B CA 1
ATOM 3616 C C . ASP B 1 114 ? -22.281 16.125 11.555 1 96.75 114 ASP B C 1
ATOM 3618 O O . ASP B 1 114 ? -22.344 17.031 10.719 1 96.75 114 ASP B O 1
ATOM 3622 N N . ALA B 1 115 ? -21.672 16.234 12.695 1 97.44 115 ALA B N 1
ATOM 3623 C CA . ALA B 1 115 ? -20.906 17.438 12.984 1 97.44 115 ALA B CA 1
ATOM 3624 C C . ALA B 1 115 ? -19.781 17.625 11.969 1 97.44 115 ALA B C 1
ATOM 3626 O O . ALA B 1 115 ? -19.484 18.75 11.562 1 97.44 115 ALA B O 1
ATOM 3627 N N . PHE B 1 116 ? -19.172 16.531 11.617 1 96.81 116 PHE B N 1
ATOM 3628 C CA . PHE B 1 116 ? -18.125 16.547 10.594 1 96.81 116 PHE B CA 1
ATOM 3629 C C . PHE B 1 116 ? -18.656 17.125 9.289 1 96.81 116 PHE B C 1
ATOM 3631 O O . PHE B 1 116 ? -18.047 18.047 8.727 1 96.81 116 PHE B O 1
ATOM 3638 N N . GLU B 1 117 ? -19.719 16.656 8.789 1 94.19 117 GLU B N 1
ATOM 3639 C CA . GLU B 1 117 ? -20.312 17.109 7.535 1 94.19 117 GLU B CA 1
ATOM 3640 C C . GLU B 1 117 ? -20.688 18.594 7.613 1 94.19 117 GLU B C 1
ATOM 3642 O O . GLU B 1 117 ? -20.484 19.344 6.656 1 94.19 117 GLU B O 1
ATOM 3647 N N . ALA B 1 118 ? -21.234 19 8.703 1 96.69 118 ALA B N 1
ATOM 3648 C CA . ALA B 1 118 ? -21.609 20.391 8.906 1 96.69 118 ALA B CA 1
ATOM 3649 C C . ALA B 1 118 ? -20.375 21.297 8.93 1 96.69 118 ALA B C 1
ATOM 3651 O O . ALA B 1 118 ? -20.375 22.375 8.344 1 96.69 118 ALA B O 1
ATOM 3652 N N . ASN B 1 119 ? -19.328 20.859 9.609 1 96.25 119 ASN B N 1
ATOM 3653 C CA . ASN B 1 119 ? -18.109 21.641 9.766 1 96.25 119 ASN B CA 1
ATOM 3654 C C . ASN B 1 119 ? -17.391 21.812 8.43 1 96.25 119 ASN B C 1
ATOM 3656 O O . ASN B 1 119 ? -16.734 22.844 8.203 1 96.25 119 ASN B O 1
ATOM 3660 N N . LEU B 1 120 ? -17.469 20.859 7.547 1 92.25 120 LEU B N 1
ATOM 3661 C CA . LEU B 1 120 ? -16.828 20.938 6.242 1 92.25 120 LEU B CA 1
ATOM 3662 C C . LEU B 1 120 ? -17.406 22.078 5.41 1 92.25 120 LEU B C 1
ATOM 3664 O O . LEU B 1 120 ? -16.781 22.547 4.465 1 92.25 120 LEU B O 1
ATOM 3668 N N . LYS B 1 121 ? -18.594 22.516 5.758 1 93.44 121 LYS B N 1
ATOM 3669 C CA . LYS B 1 121 ? -19.281 23.547 4.992 1 93.44 121 LYS B CA 1
ATOM 3670 C C . LYS B 1 121 ? -18.922 24.938 5.504 1 93.44 121 LYS B C 1
ATOM 3672 O O . LYS B 1 121 ? -19.234 25.938 4.855 1 93.44 121 LYS B O 1
ATOM 3677 N N . GLU B 1 122 ? -18.25 24.938 6.641 1 95.5 122 GLU B N 1
ATOM 3678 C CA . GLU B 1 122 ? -17.812 26.234 7.16 1 95.5 122 GLU B CA 1
ATOM 3679 C C . GLU B 1 122 ? -16.828 26.906 6.199 1 95.5 122 GLU B C 1
ATOM 3681 O O . GLU B 1 122 ? -15.961 26.234 5.621 1 95.5 122 GLU B O 1
ATOM 3686 N N . ASP B 1 123 ? -16.906 28.203 6.016 1 94.25 123 ASP B N 1
ATOM 3687 C CA . ASP B 1 123 ? -16.109 28.969 5.062 1 94.25 123 ASP B CA 1
ATOM 3688 C C . ASP B 1 123 ? -14.617 28.781 5.316 1 94.25 123 ASP B C 1
ATOM 3690 O O . ASP B 1 123 ? -13.836 28.625 4.375 1 94.25 123 ASP B O 1
ATOM 3694 N N . VAL B 1 124 ? -14.25 28.797 6.535 1 95 124 VAL B N 1
ATOM 3695 C CA . VAL B 1 124 ? -12.844 28.703 6.902 1 95 124 VAL B CA 1
ATOM 3696 C C . VAL B 1 124 ? -12.297 27.328 6.5 1 95 124 VAL B C 1
ATOM 3698 O O . VAL B 1 124 ? -11.148 27.219 6.051 1 95 124 VAL B O 1
ATOM 3701 N N . VAL B 1 125 ? -13.078 26.297 6.621 1 92.44 125 VAL B N 1
ATOM 3702 C CA . VAL B 1 125 ? -12.68 24.938 6.285 1 92.44 125 VAL B CA 1
ATOM 3703 C C . VAL B 1 125 ? -12.656 24.75 4.77 1 92.44 125 VAL B C 1
ATOM 3705 O O . VAL B 1 125 ? -11.727 24.156 4.223 1 92.44 125 VAL B O 1
ATOM 3708 N N . ALA B 1 126 ? -13.609 25.312 4.16 1 85.69 126 ALA B N 1
ATOM 3709 C CA . ALA B 1 126 ? -13.648 25.281 2.701 1 85.69 126 ALA B CA 1
ATOM 3710 C C . ALA B 1 126 ? -12.469 26.047 2.109 1 85.69 126 ALA B C 1
ATOM 3712 O O . ALA B 1 126 ? -11.898 25.641 1.098 1 85.69 126 ALA B O 1
ATOM 3713 N N . GLY B 1 127 ? -12.164 27.172 2.711 1 86.5 127 GLY B N 1
ATOM 3714 C CA . GLY B 1 127 ? -11.031 27.969 2.27 1 86.5 127 GLY B CA 1
ATOM 3715 C C . GLY B 1 127 ? -9.711 27.234 2.373 1 86.5 127 GLY B C 1
ATOM 3716 O O . GLY B 1 127 ? -8.836 27.391 1.515 1 86.5 127 GLY B O 1
ATOM 3717 N N . ARG B 1 128 ? -9.586 26.438 3.334 1 91.12 128 ARG B N 1
ATOM 3718 C CA . ARG B 1 128 ? -8.391 25.609 3.537 1 91.12 128 ARG B CA 1
ATOM 3719 C C . ARG B 1 128 ? -8.172 24.656 2.363 1 91.12 128 ARG B C 1
ATOM 3721 O O . ARG B 1 128 ? -7.039 24.438 1.941 1 91.12 128 ARG B O 1
ATOM 3728 N N . VAL B 1 129 ? -9.219 24.156 1.805 1 83.5 129 VAL B N 1
ATOM 3729 C CA . VAL B 1 129 ? -9.164 23.203 0.7 1 83.5 129 VAL B CA 1
ATOM 3730 C C . VAL B 1 129 ? -8.578 23.875 -0.539 1 83.5 129 VAL B C 1
ATOM 3732 O O . VAL B 1 129 ? -7.848 23.25 -1.307 1 83.5 129 VAL B O 1
ATOM 3735 N N . ASN B 1 130 ? -8.844 25.141 -0.653 1 82.56 130 ASN B N 1
ATOM 3736 C CA . ASN B 1 130 ? -8.391 25.891 -1.826 1 82.56 130 ASN B CA 1
ATOM 3737 C C . ASN B 1 130 ? -6.871 25.938 -1.9 1 82.56 130 ASN B C 1
ATOM 3739 O O . ASN B 1 130 ? -6.285 25.719 -2.963 1 82.56 130 ASN B O 1
ATOM 3743 N N . TYR B 1 131 ? -6.285 26.234 -0.781 1 84 131 TYR B N 1
ATOM 3744 C CA . TYR B 1 131 ? -4.836 26.312 -0.88 1 84 131 TYR B CA 1
ATOM 3745 C C . TYR B 1 131 ? -4.203 24.938 -0.936 1 84 131 TYR B C 1
ATOM 3747 O O . TYR B 1 131 ? -3.17 24.734 -1.578 1 84 131 TYR B O 1
ATOM 3755 N N . LEU B 1 132 ? -4.887 23.953 -0.37 1 84.88 132 LEU B N 1
ATOM 3756 C CA . LEU B 1 132 ? -4.352 22.594 -0.305 1 84.88 132 LEU B CA 1
ATOM 3757 C C . LEU B 1 132 ? -4.434 21.906 -1.667 1 84.88 132 LEU B C 1
ATOM 3759 O O . LEU B 1 132 ? -3.695 20.953 -1.933 1 84.88 132 LEU B O 1
ATOM 3763 N N . ARG B 1 133 ? -5.25 22.359 -2.525 1 84.31 133 ARG B N 1
ATOM 3764 C CA . ARG B 1 133 ? -5.438 21.719 -3.822 1 84.31 133 ARG B CA 1
ATOM 3765 C C . ARG B 1 133 ? -4.609 22.406 -4.898 1 84.31 133 ARG B C 1
ATOM 3767 O O . ARG B 1 133 ? -4.641 22.016 -6.066 1 84.31 133 ARG B O 1
ATOM 3774 N N . LYS B 1 134 ? -3.871 23.391 -4.523 1 85 134 LYS B N 1
ATOM 3775 C CA . LYS B 1 134 ? -3.098 24.172 -5.488 1 85 134 LYS B CA 1
ATOM 3776 C C . LYS B 1 134 ? -2.084 23.297 -6.219 1 85 134 LYS B C 1
ATOM 3778 O O . LYS B 1 134 ? -1.763 23.547 -7.383 1 85 134 LYS B O 1
ATOM 3783 N N . TYR B 1 135 ? -1.6 22.312 -5.535 1 83.81 135 TYR B N 1
ATOM 3784 C CA . TYR B 1 135 ? -0.603 21.453 -6.156 1 83.81 135 TYR B CA 1
ATOM 3785 C C . TYR B 1 135 ? -1.186 20.719 -7.367 1 83.81 135 TYR B C 1
ATOM 3787 O O . TYR B 1 135 ? -0.443 20.234 -8.227 1 83.81 135 TYR B O 1
ATOM 3795 N N . ASN B 1 136 ? -2.484 20.656 -7.48 1 84.69 136 ASN B N 1
ATOM 3796 C CA . ASN B 1 136 ? -3.154 19.969 -8.586 1 84.69 136 ASN B CA 1
ATOM 3797 C C . ASN B 1 136 ? -3.318 20.906 -9.789 1 84.69 136 ASN B C 1
ATOM 3799 O O . ASN B 1 136 ? -3.652 20.438 -10.891 1 84.69 136 ASN B O 1
ATOM 3803 N N . LYS B 1 137 ? -3.107 22.203 -9.586 1 88.44 137 LYS B N 1
ATOM 3804 C CA . LYS B 1 137 ? -3.32 23.172 -10.664 1 88.44 137 LYS B CA 1
ATOM 3805 C C . LYS B 1 137 ? -2.057 23.359 -11.492 1 88.44 137 LYS B C 1
ATOM 3807 O O . LYS B 1 137 ? -0.972 23.562 -10.953 1 88.44 137 LYS B O 1
ATOM 3812 N N . ARG B 1 138 ? -2.203 23.281 -12.734 1 92.31 138 ARG B N 1
ATOM 3813 C CA . ARG B 1 138 ? -1.058 23.484 -13.617 1 92.31 138 ARG B CA 1
ATOM 3814 C C . ARG B 1 138 ? -0.614 24.938 -13.602 1 92.31 138 ARG B C 1
ATOM 3816 O O . ARG B 1 138 ? -1.406 25.844 -13.891 1 92.31 138 ARG B O 1
ATOM 3823 N N . THR B 1 139 ? 0.569 25.125 -13.312 1 94 139 THR B N 1
ATOM 3824 C CA . THR B 1 139 ? 1.167 26.453 -13.18 1 94 139 THR B CA 1
ATOM 3825 C C . THR B 1 139 ? 2.283 26.641 -14.203 1 94 139 THR B C 1
ATOM 3827 O O . THR B 1 139 ? 2.504 27.766 -14.68 1 94 139 THR B O 1
ATOM 3830 N N . TYR B 1 140 ? 2.934 25.547 -14.508 1 96 140 TYR B N 1
ATOM 3831 C CA . TYR B 1 140 ? 4.066 25.609 -15.422 1 96 140 TYR B CA 1
ATOM 3832 C C . TYR B 1 140 ? 3.805 24.766 -16.672 1 96 140 TYR B C 1
ATOM 3834 O O . TYR B 1 140 ? 3.18 23.703 -16.594 1 96 140 TYR B O 1
ATOM 3842 N N . GLU B 1 141 ? 4.367 25.203 -17.797 1 95.19 141 GLU B N 1
ATOM 3843 C CA . GLU B 1 141 ? 4.273 24.453 -19.047 1 95.19 141 GLU B CA 1
ATOM 3844 C C . GLU B 1 141 ? 5.211 23.25 -19.031 1 95.19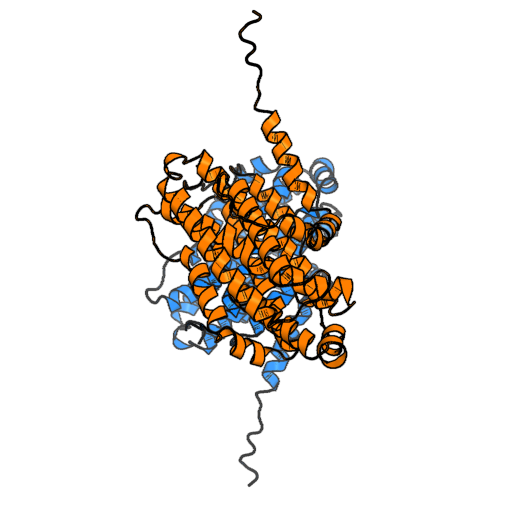 141 GLU B C 1
ATOM 3846 O O . GLU B 1 141 ? 4.855 22.172 -19.531 1 95.19 141 GLU B O 1
ATOM 3851 N N . ASP B 1 142 ? 6.348 23.5 -18.469 1 96.56 142 ASP B N 1
ATOM 3852 C CA . ASP B 1 142 ? 7.305 22.406 -18.344 1 96.56 142 ASP B CA 1
ATOM 3853 C C . ASP B 1 142 ? 6.824 21.375 -17.312 1 96.56 142 ASP B C 1
ATOM 3855 O O . ASP B 1 142 ? 6.645 21.703 -16.141 1 96.56 142 ASP B O 1
ATOM 3859 N N . ASP B 1 143 ? 6.672 20.125 -17.797 1 96.62 143 ASP B N 1
ATOM 3860 C CA . ASP B 1 143 ? 6.113 19.062 -16.953 1 96.62 143 ASP B CA 1
ATOM 3861 C C . ASP B 1 143 ? 6.996 18.797 -15.742 1 96.62 143 ASP B C 1
ATOM 3863 O O . ASP B 1 143 ? 6.496 18.5 -14.656 1 96.62 143 ASP B O 1
ATOM 3867 N N . ARG B 1 144 ? 8.281 18.844 -15.961 1 97.44 144 ARG B N 1
ATOM 3868 C CA . ARG B 1 144 ? 9.203 18.578 -14.859 1 97.44 144 ARG B CA 1
ATOM 3869 C C . ARG B 1 144 ? 9.117 19.688 -13.805 1 97.44 144 ARG B C 1
ATOM 3871 O O . ARG B 1 144 ? 9.039 19.406 -12.609 1 97.44 144 ARG B O 1
ATOM 3878 N N . LYS B 1 145 ? 9.086 20.891 -14.227 1 97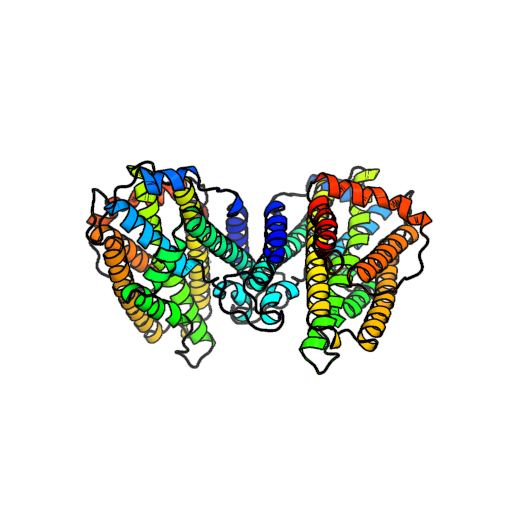.62 145 LYS B N 1
ATOM 3879 C CA . LYS B 1 145 ? 8.961 22.031 -13.312 1 97.62 145 LYS B CA 1
ATOM 3880 C C . LYS B 1 145 ? 7.617 22 -12.586 1 97.62 145 LYS B C 1
ATOM 3882 O O . LYS B 1 145 ? 7.551 22.266 -11.391 1 97.62 145 LYS B O 1
ATOM 3887 N N . GLN B 1 146 ? 6.633 21.656 -13.383 1 97.81 146 GLN B N 1
ATOM 3888 C CA . GLN B 1 146 ? 5.309 21.547 -12.781 1 97.81 146 GLN B CA 1
ATOM 3889 C C . GLN B 1 146 ? 5.297 20.5 -11.672 1 97.81 146 GLN B C 1
ATOM 3891 O O . GLN B 1 146 ? 4.688 20.703 -10.625 1 97.81 146 GLN B O 1
ATOM 3896 N N . TYR B 1 147 ? 5.891 19.359 -11.938 1 98 147 TYR B N 1
ATOM 3897 C CA . TYR B 1 147 ? 5.898 18.312 -10.922 1 98 147 TYR B CA 1
ATOM 3898 C C . TYR B 1 147 ? 6.684 18.75 -9.688 1 98 147 TYR B C 1
ATOM 3900 O O . TYR B 1 147 ? 6.277 18.469 -8.555 1 98 147 TYR B O 1
ATOM 3908 N N . ILE B 1 148 ? 7.805 19.391 -9.883 1 98.19 148 ILE B N 1
ATOM 3909 C CA . ILE B 1 148 ? 8.617 19.891 -8.773 1 98.19 148 ILE B CA 1
ATOM 3910 C C . ILE B 1 148 ? 7.793 20.859 -7.926 1 98.19 148 ILE B C 1
ATOM 3912 O O . ILE B 1 148 ? 7.801 20.766 -6.695 1 98.19 148 ILE B O 1
ATOM 3916 N N . TYR B 1 149 ? 7.07 21.75 -8.602 1 97.88 149 TYR B N 1
ATOM 3917 C CA . TYR B 1 149 ? 6.195 22.688 -7.91 1 97.88 149 TYR B CA 1
ATOM 3918 C C . TYR B 1 149 ? 5.125 21.938 -7.113 1 97.88 149 TYR B C 1
ATOM 3920 O O . TYR B 1 149 ? 4.918 22.219 -5.93 1 97.88 149 TYR B O 1
ATOM 3928 N N . ALA B 1 150 ? 4.531 20.984 -7.742 1 97.06 150 ALA B N 1
ATOM 3929 C CA . ALA B 1 150 ? 3.434 20.234 -7.133 1 97.06 150 ALA B CA 1
ATOM 3930 C C . ALA B 1 150 ? 3.916 19.438 -5.918 1 97.06 150 ALA B C 1
ATOM 3932 O O . ALA B 1 150 ? 3.303 19.5 -4.848 1 97.06 150 ALA B O 1
ATOM 3933 N N . ILE B 1 151 ? 5.016 18.719 -6.066 1 97.69 151 ILE B N 1
ATOM 3934 C CA . ILE B 1 151 ? 5.496 17.891 -4.969 1 97.69 151 ILE B CA 1
ATOM 3935 C C . ILE B 1 151 ? 5.988 18.766 -3.828 1 97.69 151 ILE B C 1
ATOM 3937 O O . ILE B 1 151 ? 5.867 18.406 -2.656 1 97.69 151 ILE B O 1
ATOM 3941 N N . THR B 1 152 ? 6.492 19.922 -4.133 1 97.88 152 THR B N 1
ATOM 3942 C CA . THR B 1 152 ? 6.938 20.859 -3.102 1 97.88 152 THR B CA 1
ATOM 3943 C C . THR B 1 152 ? 5.758 21.344 -2.26 1 97.88 152 THR B C 1
ATOM 3945 O O . THR B 1 152 ? 5.793 21.266 -1.03 1 97.88 152 THR B O 1
ATOM 3948 N N . LEU B 1 153 ? 4.707 21.75 -2.928 1 96.69 153 LEU B N 1
ATOM 3949 C CA . LEU B 1 153 ? 3.529 22.219 -2.203 1 96.69 153 LEU B CA 1
ATOM 3950 C C . LEU B 1 153 ? 2.9 21.078 -1.4 1 96.69 153 LEU B C 1
ATOM 3952 O O . LEU B 1 153 ? 2.545 21.266 -0.235 1 96.69 153 LEU B O 1
ATOM 3956 N N . PHE B 1 154 ? 2.787 19.953 -2.037 1 96.81 154 PHE B N 1
ATOM 3957 C CA . PHE B 1 154 ? 2.184 18.797 -1.374 1 96.81 154 PHE B CA 1
ATOM 3958 C C . PHE B 1 154 ? 2.975 18.422 -0.127 1 96.81 154 PHE B C 1
ATOM 3960 O O . PHE B 1 154 ? 2.393 18.188 0.933 1 96.81 154 PHE B O 1
ATOM 3967 N N . THR B 1 155 ? 4.254 18.344 -0.206 1 97.06 155 THR B N 1
ATOM 3968 C CA . THR B 1 155 ? 5.148 17.953 0.879 1 97.06 155 THR B CA 1
ATOM 3969 C C . THR B 1 155 ? 5.082 18.969 2.023 1 97.06 155 THR B C 1
ATOM 3971 O O . THR B 1 155 ? 4.875 18.594 3.178 1 97.06 155 THR B O 1
ATOM 3974 N N . LEU B 1 156 ? 5.223 20.219 1.706 1 95.81 156 LEU B N 1
ATOM 3975 C CA . LEU B 1 156 ? 5.367 21.234 2.732 1 95.81 156 LEU B CA 1
ATOM 3976 C C . LEU B 1 156 ? 4.035 21.5 3.426 1 95.81 156 LEU B C 1
ATOM 3978 O O . LEU B 1 156 ? 3.979 21.609 4.652 1 95.81 156 LEU B O 1
ATOM 3982 N N . PHE B 1 157 ? 2.979 21.453 2.668 1 93.94 157 PHE B N 1
ATOM 3983 C CA . PHE B 1 157 ? 1.77 22.016 3.258 1 93.94 157 PHE B CA 1
ATOM 3984 C C . PHE B 1 157 ? 0.753 20.922 3.559 1 93.94 157 PHE B C 1
ATOM 3986 O O . PHE B 1 157 ? 0.093 20.953 4.602 1 93.94 157 PHE B O 1
ATOM 3993 N N . VAL B 1 158 ? 0.607 19.938 2.688 1 92.81 158 VAL B N 1
ATOM 3994 C CA . VAL B 1 158 ? -0.349 18.859 2.93 1 92.81 158 VAL B CA 1
ATOM 3995 C C . VAL B 1 158 ? 0.228 17.875 3.943 1 92.81 158 VAL B C 1
ATOM 3997 O O . VAL B 1 158 ? -0.412 17.562 4.949 1 92.81 158 VAL B O 1
ATOM 4000 N N . GLU B 1 159 ? 1.475 17.484 3.799 1 94 159 GLU B N 1
ATOM 4001 C CA . GLU B 1 159 ? 2.066 16.438 4.633 1 94 159 GLU B CA 1
ATOM 4002 C C . GLU B 1 159 ? 2.643 17.031 5.918 1 94 159 GLU B C 1
ATOM 4004 O O . GLU B 1 159 ? 2.666 16.359 6.953 1 94 159 GLU B O 1
ATOM 4009 N N . ASN B 1 160 ? 3.125 18.25 5.887 1 94.31 160 ASN B N 1
ATOM 4010 C CA . ASN B 1 160 ? 3.996 18.688 6.969 1 94.31 160 ASN B CA 1
ATOM 4011 C C . ASN B 1 160 ? 3.324 19.75 7.828 1 94.31 160 ASN B C 1
ATOM 4013 O O . ASN B 1 160 ? 3.691 19.953 8.992 1 94.31 160 ASN B O 1
ATOM 4017 N N . VAL B 1 161 ? 2.361 20.453 7.324 1 93.62 161 VAL B N 1
ATOM 4018 C CA . VAL B 1 161 ? 1.894 21.625 8.07 1 93.62 161 VAL B CA 1
ATOM 4019 C C . VAL B 1 161 ? 0.419 21.453 8.43 1 93.62 161 VAL B C 1
ATOM 4021 O O . VAL B 1 161 ? 0.035 21.578 9.594 1 93.62 161 VAL B O 1
ATOM 4024 N N . SER B 1 162 ? -0.379 21 7.527 1 93.38 162 SER B N 1
ATOM 4025 C CA . SER B 1 162 ? -1.831 21.125 7.586 1 93.38 162 SER B CA 1
ATOM 4026 C C . SER B 1 162 ? -2.406 20.375 8.789 1 93.38 162 SER B C 1
ATOM 4028 O O . SER B 1 162 ? -3.346 20.859 9.43 1 93.38 162 SER B O 1
ATOM 4030 N N . LEU B 1 163 ? -1.742 19.312 9.211 1 96.69 163 LEU B N 1
ATOM 4031 C CA . LEU B 1 163 ? -2.377 18.438 10.195 1 96.69 163 LEU B CA 1
ATOM 4032 C C . LEU B 1 163 ? -1.769 18.656 11.578 1 96.69 163 LEU B C 1
ATOM 4034 O O . LEU B 1 163 ? -2.377 18.297 12.586 1 96.69 163 LEU B O 1
ATOM 4038 N N . PHE B 1 164 ? -0.688 19.219 11.719 1 97.5 164 PHE B N 1
ATOM 4039 C CA . PHE B 1 164 ? 0.148 19.062 12.898 1 97.5 164 PHE B CA 1
ATOM 4040 C C . PHE B 1 164 ? -0.373 19.906 14.055 1 97.5 164 PHE B C 1
ATOM 4042 O O . PHE B 1 164 ? -0.209 19.547 15.219 1 97.5 164 PHE B O 1
ATOM 4049 N N . SER B 1 165 ? -0.998 21.078 13.789 1 98.19 165 SER B N 1
ATOM 4050 C CA . SER B 1 165 ? -1.619 21.812 14.891 1 98.19 165 SER B CA 1
ATOM 4051 C C . SER B 1 165 ? -2.754 21.016 15.516 1 98.19 165 SER B C 1
ATOM 4053 O O . SER B 1 165 ? -2.947 21.047 16.734 1 98.19 165 SER B O 1
ATOM 4055 N N . GLN B 1 166 ? -3.488 20.312 14.695 1 98.5 166 GLN B N 1
ATOM 4056 C CA . GLN B 1 166 ? -4.594 19.5 15.18 1 98.5 166 GLN B CA 1
ATOM 4057 C C . GLN B 1 166 ? -4.078 18.312 15.992 1 98.5 166 GLN B C 1
ATOM 4059 O O . GLN B 1 166 ? -4.652 17.953 17.016 1 98.5 166 GLN B O 1
ATOM 4064 N N . PHE B 1 167 ? -2.984 17.688 15.516 1 98.5 167 PHE B N 1
ATOM 4065 C CA . PHE B 1 167 ? -2.35 16.625 16.281 1 98.5 167 PHE B CA 1
ATOM 4066 C C . PHE B 1 167 ? -1.942 17.125 17.672 1 98.5 167 PHE B C 1
ATOM 4068 O O . PHE B 1 167 ? -2.146 16.438 18.672 1 98.5 167 PHE B O 1
ATOM 4075 N N . LEU B 1 168 ? -1.387 18.312 17.688 1 98.5 168 LEU B N 1
ATOM 4076 C CA . LEU B 1 168 ? -0.947 18.891 18.953 1 98.5 168 LEU B CA 1
ATOM 4077 C C . LEU B 1 168 ? -2.123 19.094 19.906 1 98.5 168 LEU B C 1
ATOM 4079 O O . LEU B 1 168 ? -2.012 18.812 21.094 1 98.5 168 LEU B O 1
ATOM 4083 N N . ILE B 1 169 ? -3.254 19.531 19.422 1 98.81 169 ILE B N 1
ATOM 4084 C CA . ILE B 1 169 ? -4.434 19.766 20.25 1 98.81 169 ILE B CA 1
ATOM 4085 C C . ILE B 1 169 ? -4.879 18.453 20.891 1 98.81 169 ILE B C 1
ATOM 4087 O O . ILE B 1 169 ? -5.078 18.375 22.109 1 98.81 169 ILE B O 1
ATOM 4091 N N . VAL B 1 170 ? -5.008 17.391 20.062 1 98.81 170 VAL B N 1
ATOM 4092 C CA . VAL B 1 170 ? -5.449 16.094 20.578 1 98.81 170 VAL B CA 1
ATOM 4093 C C . VAL B 1 170 ? -4.461 15.594 21.625 1 98.81 170 VAL B C 1
ATOM 4095 O O . VAL B 1 170 ? -4.863 15.172 22.719 1 98.81 170 VAL B O 1
ATOM 4098 N N . ASN B 1 171 ? -3.221 15.695 21.328 1 98.19 171 ASN B N 1
ATOM 4099 C CA . ASN B 1 171 ? -2.197 15.188 22.234 1 98.19 171 ASN B CA 1
ATOM 4100 C C . ASN B 1 171 ? -2.117 16.016 23.516 1 98.19 171 ASN B C 1
ATOM 4102 O O . ASN B 1 171 ? -1.825 15.492 24.594 1 98.19 171 ASN B O 1
ATOM 4106 N N . HIS B 1 172 ? -2.369 17.312 23.391 1 98.31 172 HIS B N 1
ATOM 4107 C CA . HIS B 1 172 ? -2.432 18.172 24.578 1 98.31 172 HIS B CA 1
ATOM 4108 C C . HIS B 1 172 ? -3.529 17.703 25.531 1 98.31 172 HIS B C 1
ATOM 4110 O O . HIS B 1 172 ? -3.293 17.562 26.734 1 98.31 172 HIS B O 1
ATOM 4116 N N . PHE B 1 173 ? -4.715 17.469 25 1 98.56 173 PHE B N 1
ATOM 4117 C CA . PHE B 1 173 ? -5.824 17.047 25.844 1 98.56 173 PHE B CA 1
ATOM 4118 C C . PHE B 1 173 ? -5.516 15.695 26.5 1 98.56 173 PHE B C 1
ATOM 4120 O O . PHE B 1 173 ? -5.852 15.477 27.656 1 98.56 173 PHE B O 1
ATOM 4127 N N . ASN B 1 174 ? -4.926 14.812 25.719 1 98.38 174 ASN B N 1
ATOM 4128 C CA . ASN B 1 174 ? -4.551 13.531 26.312 1 98.38 174 ASN B CA 1
ATOM 4129 C C . ASN B 1 174 ? -3.514 13.711 27.422 1 98.38 174 ASN B C 1
ATOM 4131 O O . ASN B 1 174 ? -3.67 13.18 28.516 1 98.38 174 ASN B O 1
ATOM 4135 N N . ARG B 1 175 ? -2.527 14.492 27.172 1 96.81 175 ARG B N 1
ATOM 4136 C CA . ARG B 1 175 ? -1.393 14.641 28.078 1 96.81 175 ARG B CA 1
ATOM 4137 C C . ARG B 1 175 ? -1.8 15.375 29.359 1 96.81 175 ARG B C 1
ATOM 4139 O O . ARG B 1 175 ? -1.4 14.984 30.453 1 96.81 175 ARG B O 1
ATOM 4146 N N . PHE B 1 176 ? -2.596 16.406 29.281 1 97.19 176 PHE B N 1
ATOM 4147 C CA . PHE B 1 176 ? -2.773 17.297 30.406 1 97.19 176 PHE B CA 1
ATOM 4148 C C . PHE B 1 176 ? -4.156 17.125 31.031 1 97.19 176 PHE B C 1
ATOM 4150 O O . PHE B 1 176 ? -4.406 17.594 32.125 1 97.19 176 PHE B O 1
ATOM 4157 N N . HIS B 1 177 ? -5.098 16.422 30.344 1 97.31 177 HIS B N 1
ATOM 4158 C CA . HIS B 1 177 ? -6.418 16.156 30.906 1 97.31 177 HIS B CA 1
ATOM 4159 C C . HIS B 1 177 ? -6.668 14.656 31.031 1 97.31 177 HIS B C 1
ATOM 4161 O O . HIS B 1 177 ? -7.715 14.234 31.531 1 97.31 177 HIS B O 1
ATOM 4167 N N . ASN B 1 178 ? -5.738 13.805 30.516 1 97.62 178 ASN B N 1
ATOM 4168 C CA . ASN B 1 178 ? -5.812 12.352 30.625 1 97.62 178 ASN B CA 1
ATOM 4169 C C . ASN B 1 178 ? -7.094 11.812 30 1 97.62 178 ASN B C 1
ATOM 4171 O O . ASN B 1 178 ? -7.793 11 30.609 1 97.62 178 ASN B O 1
ATOM 4175 N N . VAL B 1 179 ? -7.441 12.344 28.844 1 98.38 179 VAL B N 1
ATOM 4176 C CA . VAL B 1 179 ? -8.625 11.891 28.109 1 98.38 179 VAL B CA 1
ATOM 4177 C C . VAL B 1 179 ? -8.242 11.461 26.703 1 98.38 179 VAL B C 1
ATOM 4179 O O . VAL B 1 179 ? -7.148 11.781 26.219 1 98.38 179 VAL B O 1
ATOM 4182 N N . LEU B 1 180 ? -9.062 10.625 26.031 1 98.62 180 LEU B N 1
ATOM 4183 C CA . LEU B 1 180 ? -8.961 10.289 24.609 1 98.62 180 LEU B CA 1
ATOM 4184 C C . LEU B 1 180 ? -7.664 9.555 24.312 1 98.62 180 LEU B C 1
ATOM 4186 O O . LEU B 1 180 ? -6.934 9.922 23.391 1 98.62 180 LEU B O 1
ATOM 4190 N N . LYS B 1 181 ? -7.402 8.586 25.109 1 98.38 181 LYS B N 1
ATOM 4191 C CA . LYS B 1 181 ? -6.137 7.863 25 1 98.38 181 LYS B CA 1
ATOM 4192 C C . LYS B 1 181 ? -6.004 7.164 23.656 1 98.38 181 LYS B C 1
ATOM 4194 O O . LYS B 1 181 ? -4.953 7.238 23.016 1 98.38 181 LYS B O 1
ATOM 4199 N N . ASP B 1 182 ? -7.039 6.402 23.203 1 98.56 182 ASP B N 1
ATOM 4200 C CA . ASP B 1 182 ? -6.988 5.715 21.906 1 98.56 182 ASP B CA 1
ATOM 4201 C C . ASP B 1 182 ? -6.871 6.711 20.766 1 98.56 182 ASP B C 1
ATOM 4203 O O . ASP B 1 182 ? -6.102 6.492 19.828 1 98.56 182 ASP B O 1
ATOM 4207 N N . THR B 1 183 ? -7.609 7.812 20.828 1 98.75 183 THR B N 1
ATOM 4208 C CA . THR B 1 183 ? -7.547 8.867 19.812 1 98.75 183 THR B CA 1
ATOM 4209 C C . THR B 1 183 ? -6.141 9.453 19.734 1 98.75 183 THR B C 1
ATOM 4211 O O . THR B 1 183 ? -5.594 9.625 18.641 1 98.75 183 THR B O 1
ATOM 4214 N N . ALA B 1 184 ? -5.586 9.695 20.906 1 98.44 184 ALA B N 1
ATOM 4215 C CA . ALA B 1 184 ? -4.246 10.273 20.953 1 98.44 184 ALA B CA 1
ATOM 4216 C C . ALA B 1 184 ? -3.209 9.312 20.375 1 98.44 184 ALA B C 1
ATOM 4218 O O . ALA B 1 184 ? -2.277 9.734 19.688 1 98.44 184 ALA B O 1
ATOM 4219 N N . GLN B 1 185 ? -3.363 8.039 20.656 1 97.94 185 GLN B N 1
ATOM 4220 C CA . GLN B 1 185 ? -2.43 7.055 20.125 1 97.94 185 GLN B CA 1
ATOM 4221 C C . GLN B 1 185 ? -2.547 6.957 18.609 1 97.94 185 GLN B C 1
ATOM 4223 O O . GLN B 1 185 ? -1.535 6.879 17.906 1 97.94 185 GLN B O 1
ATOM 4228 N N . GLN B 1 186 ? -3.764 6.926 18.078 1 98.19 186 GLN B N 1
ATOM 4229 C CA . GLN B 1 186 ? -3.963 6.938 16.641 1 98.19 186 GLN B CA 1
ATOM 4230 C C . GLN B 1 186 ? -3.336 8.18 16 1 98.19 186 GLN B C 1
ATOM 4232 O O . GLN B 1 186 ? -2.701 8.094 14.953 1 98.19 186 GLN B O 1
ATOM 4237 N N . VAL B 1 187 ? -3.525 9.297 16.625 1 98.06 187 VAL B N 1
ATOM 4238 C CA . VAL B 1 187 ? -2.955 10.555 16.156 1 98.06 187 VAL B CA 1
ATOM 4239 C C . VAL B 1 187 ? -1.431 10.469 16.156 1 98.06 187 VAL B C 1
ATOM 4241 O O . VAL B 1 187 ? -0.775 10.914 15.219 1 98.06 187 VAL B O 1
ATOM 4244 N N . GLU B 1 188 ? -0.911 9.898 17.172 1 97 188 GLU B N 1
ATOM 4245 C CA . GLU B 1 188 ? 0.54 9.758 17.25 1 97 188 GLU B CA 1
ATOM 4246 C C . GLU B 1 188 ? 1.072 8.883 16.109 1 97 188 GLU B C 1
ATOM 4248 O O . GLU B 1 188 ? 2.066 9.219 15.477 1 97 188 GLU B O 1
ATOM 4253 N N . TYR B 1 189 ? 0.461 7.703 15.922 1 97 189 TYR B N 1
ATOM 4254 C CA . TYR B 1 189 ? 0.863 6.836 14.82 1 97 189 TYR B CA 1
ATOM 4255 C C . TYR B 1 189 ? 0.784 7.57 13.484 1 97 189 TYR B C 1
ATOM 4257 O O . TYR B 1 189 ? 1.695 7.477 12.664 1 97 189 TYR B O 1
ATOM 4265 N N . THR B 1 190 ? -0.281 8.336 13.281 1 97.31 190 THR B N 1
ATOM 4266 C CA . THR B 1 190 ? -0.476 9.102 12.047 1 97.31 190 THR B CA 1
ATOM 4267 C C . THR B 1 190 ? 0.583 10.188 11.914 1 97.31 190 THR B C 1
ATOM 4269 O O . THR B 1 190 ? 1.148 10.375 10.828 1 97.31 190 THR B O 1
ATOM 4272 N N . ARG B 1 191 ? 0.81 10.859 12.977 1 96.5 191 ARG B N 1
ATOM 4273 C CA . ARG B 1 191 ? 1.784 11.945 12.992 1 96.5 191 ARG B CA 1
ATOM 4274 C C . ARG B 1 191 ? 3.16 11.453 12.555 1 96.5 191 ARG B C 1
ATOM 4276 O O . ARG B 1 191 ? 3.836 12.102 11.758 1 96.5 191 ARG B O 1
ATOM 4283 N N . VAL B 1 192 ? 3.572 10.336 13.102 1 95.75 192 VAL B N 1
ATOM 4284 C CA . VAL B 1 192 ? 4.863 9.75 12.773 1 95.75 192 VAL B CA 1
ATOM 4285 C C . VAL B 1 192 ? 4.934 9.453 11.273 1 95.75 192 VAL B C 1
ATOM 4287 O O . VAL B 1 192 ? 5.926 9.781 10.617 1 95.75 192 VAL B O 1
ATOM 4290 N N . GLU B 1 193 ? 3.92 8.914 10.742 1 96.44 193 GLU B N 1
ATOM 4291 C CA . GLU B 1 193 ? 3.9 8.547 9.328 1 96.44 193 GLU B CA 1
ATOM 4292 C C . GLU B 1 193 ? 3.822 9.781 8.438 1 96.44 193 GLU B C 1
ATOM 4294 O O . GLU B 1 193 ? 4.445 9.828 7.375 1 96.44 193 GLU B O 1
ATOM 4299 N N . GLU B 1 194 ? 3.031 10.766 8.859 1 95.94 194 GLU B N 1
ATOM 4300 C CA . GLU B 1 194 ? 2.99 12.016 8.102 1 95.94 194 GLU B CA 1
ATOM 4301 C C . GLU B 1 194 ? 4.363 12.68 8.062 1 95.94 194 GLU B C 1
ATOM 4303 O O . GLU B 1 194 ? 4.746 13.258 7.039 1 95.94 194 GLU B O 1
ATOM 4308 N N . GLN B 1 195 ? 5.016 12.617 9.172 1 95.69 195 GLN B N 1
ATOM 4309 C CA . GLN B 1 195 ? 6.371 13.156 9.188 1 95.69 195 GLN B CA 1
ATOM 4310 C C . GLN B 1 195 ? 7.281 12.391 8.234 1 95.69 195 GLN B C 1
ATOM 4312 O O . GLN B 1 195 ? 8.094 12.984 7.527 1 95.69 195 GLN B O 1
ATOM 4317 N N . LEU B 1 196 ? 7.176 11.078 8.219 1 96.5 196 LEU B N 1
ATOM 4318 C CA . LEU B 1 196 ? 7.945 10.258 7.281 1 96.5 196 LEU B CA 1
ATOM 4319 C C . LEU B 1 196 ? 7.617 10.633 5.84 1 96.5 196 LEU B C 1
ATOM 4321 O O . LEU B 1 196 ? 8.516 10.75 5.004 1 96.5 196 LEU B O 1
ATOM 4325 N N . HIS B 1 197 ? 6.312 10.797 5.535 1 97.5 197 HIS B N 1
ATOM 4326 C CA . HIS B 1 197 ? 5.906 11.234 4.203 1 97.5 197 HIS B CA 1
ATOM 4327 C C . HIS B 1 197 ? 6.566 12.562 3.836 1 97.5 197 HIS B C 1
ATOM 4329 O O . HIS B 1 197 ? 7.07 12.719 2.721 1 97.5 197 HIS B O 1
ATOM 4335 N N . ALA B 1 198 ? 6.543 13.445 4.785 1 97.31 198 ALA B N 1
ATOM 4336 C CA . ALA B 1 198 ? 7.176 14.742 4.555 1 97.31 198 ALA B CA 1
ATOM 4337 C C . ALA B 1 198 ? 8.672 14.586 4.289 1 97.31 198 ALA B C 1
ATOM 4339 O O . ALA B 1 198 ? 9.219 15.227 3.393 1 97.31 198 ALA B O 1
ATOM 4340 N N . ASN B 1 199 ? 9.297 13.734 5.074 1 97.75 199 ASN B N 1
ATOM 4341 C CA . ASN B 1 199 ? 10.727 13.492 4.887 1 97.75 199 ASN B CA 1
ATOM 4342 C C . ASN B 1 199 ? 11.023 12.891 3.52 1 97.75 199 ASN B C 1
ATOM 4344 O O . ASN B 1 199 ? 12.039 13.203 2.902 1 97.75 199 ASN B O 1
ATOM 4348 N N . VAL B 1 200 ? 10.211 12.023 3.088 1 98.44 200 VAL B N 1
ATOM 4349 C CA . VAL B 1 200 ? 10.336 11.469 1.744 1 98.44 200 VAL B CA 1
ATOM 4350 C C . VAL B 1 200 ? 10.258 12.586 0.712 1 98.44 200 VAL B C 1
ATOM 4352 O O . VAL B 1 200 ? 11.117 12.68 -0.172 1 98.44 200 VAL B O 1
ATOM 4355 N N . GLY B 1 201 ? 9.227 13.414 0.862 1 98.44 201 GLY B N 1
ATOM 4356 C CA . GLY B 1 201 ? 9.102 14.539 -0.058 1 98.44 201 GLY B CA 1
ATOM 4357 C C . GLY B 1 201 ? 10.312 15.453 -0.061 1 98.44 201 GLY B C 1
ATOM 4358 O O . GLY B 1 201 ? 10.789 15.852 -1.124 1 98.44 201 GLY B O 1
ATOM 4359 N N . ILE B 1 202 ? 10.805 15.742 1.057 1 98.44 202 ILE B N 1
ATOM 4360 C CA . ILE B 1 202 ? 11.969 16.609 1.199 1 98.44 202 ILE B CA 1
ATOM 4361 C C . ILE B 1 202 ? 13.18 15.969 0.512 1 98.44 202 ILE B C 1
ATOM 4363 O O . ILE B 1 202 ? 13.914 16.641 -0.216 1 98.44 202 ILE B O 1
ATOM 4367 N N . ARG B 1 203 ? 13.383 14.664 0.747 1 98.44 203 ARG B N 1
ATOM 4368 C CA . ARG B 1 203 ? 14.484 13.945 0.105 1 98.44 203 ARG B CA 1
ATOM 4369 C C . ARG B 1 203 ? 14.352 13.992 -1.414 1 98.44 203 ARG B C 1
ATOM 4371 O O . ARG B 1 203 ? 15.336 14.219 -2.119 1 98.44 203 ARG B O 1
ATOM 4378 N N . ILE B 1 204 ? 13.188 13.828 -1.915 1 98.75 204 ILE B N 1
ATOM 4379 C CA . ILE B 1 204 ? 12.938 13.867 -3.352 1 98.75 204 ILE B CA 1
ATOM 4380 C C . ILE B 1 204 ? 13.242 15.266 -3.893 1 98.75 204 ILE B C 1
ATOM 4382 O O . ILE B 1 204 ? 13.945 15.406 -4.891 1 98.75 204 ILE B O 1
ATOM 4386 N N . ILE B 1 205 ? 12.727 16.297 -3.234 1 98.69 205 ILE B N 1
ATOM 4387 C CA . ILE B 1 205 ? 12.906 17.672 -3.668 1 98.69 205 ILE B CA 1
ATOM 4388 C C . ILE B 1 205 ? 14.398 18 -3.715 1 98.69 205 ILE B C 1
ATOM 4390 O O . ILE B 1 205 ? 14.883 18.578 -4.695 1 98.69 205 ILE B O 1
ATOM 4394 N N . ASN B 1 206 ? 15.094 17.594 -2.707 1 98.56 206 ASN B N 1
ATOM 4395 C CA . ASN B 1 206 ? 16.531 17.891 -2.658 1 98.56 206 ASN B CA 1
ATOM 4396 C C . ASN B 1 206 ? 17.297 17.109 -3.725 1 98.56 206 ASN B C 1
ATOM 4398 O O . ASN B 1 206 ? 18.25 17.625 -4.305 1 98.56 206 ASN B O 1
ATOM 4402 N N . THR B 1 207 ? 16.938 15.859 -3.957 1 98.69 207 THR B N 1
ATOM 4403 C CA . THR B 1 207 ? 17.562 15.078 -5.023 1 98.69 207 THR B CA 1
ATOM 4404 C C . THR B 1 207 ? 17.297 15.719 -6.383 1 98.69 207 THR B C 1
ATOM 4406 O O . THR B 1 207 ? 18.203 15.828 -7.211 1 98.69 207 THR B O 1
ATOM 4409 N N . LEU B 1 208 ? 16.062 16.188 -6.586 1 98.62 208 LEU B N 1
ATOM 4410 C CA . LEU B 1 208 ? 15.719 16.859 -7.832 1 98.62 208 LEU B CA 1
ATOM 4411 C C . LEU B 1 208 ? 16.5 18.172 -7.988 1 98.62 208 LEU B C 1
ATOM 4413 O O . LEU B 1 208 ? 16.922 18.516 -9.094 1 98.62 208 LEU B O 1
ATOM 4417 N N . ARG B 1 209 ? 16.641 18.875 -6.934 1 98 209 ARG B N 1
ATOM 4418 C CA . ARG B 1 209 ? 17.406 20.109 -6.969 1 98 209 ARG B CA 1
ATOM 4419 C C . ARG B 1 209 ? 18.859 19.844 -7.367 1 98 209 ARG B C 1
ATOM 4421 O O . ARG B 1 209 ? 19.453 20.625 -8.125 1 98 209 ARG B O 1
ATOM 4428 N N . GLN B 1 210 ? 19.453 18.797 -6.895 1 98.06 210 GLN B N 1
ATOM 4429 C CA . GLN B 1 210 ? 20.812 18.406 -7.23 1 98.06 210 GLN B CA 1
ATOM 4430 C C . GLN B 1 210 ? 20.922 17.984 -8.695 1 98.06 210 GLN B C 1
ATOM 4432 O O . GLN B 1 210 ? 21.875 18.359 -9.383 1 98.06 210 GLN B O 1
ATOM 4437 N N . GLU B 1 211 ? 19.938 17.281 -9.172 1 98.38 211 GLU B N 1
ATOM 4438 C CA . GLU B 1 211 ? 20 16.703 -10.508 1 98.38 211 GLU B CA 1
ATOM 4439 C C . GLU B 1 211 ? 19.547 17.703 -11.57 1 98.38 211 GLU B C 1
ATOM 4441 O O . GLU B 1 211 ? 19.969 17.625 -12.719 1 98.38 211 GLU B O 1
ATOM 4446 N N . TYR B 1 212 ? 18.656 18.578 -11.18 1 97.94 212 TYR B N 1
ATOM 4447 C CA . TYR B 1 212 ? 18.078 19.547 -12.109 1 97.94 212 TYR B CA 1
ATOM 4448 C C . TYR B 1 212 ? 18.094 20.953 -11.508 1 97.94 212 TYR B C 1
ATOM 4450 O O . TYR B 1 212 ? 17.062 21.609 -11.414 1 97.94 212 TYR B O 1
ATOM 4458 N N . PRO B 1 213 ? 19.219 21.469 -11.211 1 97.62 213 PRO B N 1
ATOM 4459 C CA . PRO B 1 213 ? 19.312 22.766 -10.531 1 97.62 213 PRO B CA 1
ATOM 4460 C C . PRO B 1 213 ? 18.703 23.906 -11.336 1 97.62 213 PRO B C 1
ATOM 4462 O O . PRO B 1 213 ? 18.203 24.875 -10.766 1 97.62 213 PRO B O 1
ATOM 4465 N N . GLU B 1 214 ? 18.625 23.75 -12.641 1 97.25 214 GLU B N 1
ATOM 4466 C CA . GLU B 1 214 ? 18.094 24.797 -13.508 1 97.25 214 GLU B CA 1
ATOM 4467 C C . GLU B 1 214 ? 16.594 24.969 -13.32 1 97.25 214 GLU B C 1
ATOM 4469 O O . GLU B 1 214 ? 16.031 26.016 -13.656 1 97.25 214 GLU B O 1
ATOM 4474 N N . LEU B 1 215 ? 15.914 24 -12.766 1 97.5 215 LEU B N 1
ATOM 4475 C CA . LEU B 1 215 ? 14.469 24.047 -12.578 1 97.5 215 LEU B CA 1
ATOM 4476 C C . LEU B 1 215 ? 14.117 24.703 -11.25 1 97.5 215 LEU B C 1
ATOM 4478 O O . LEU B 1 215 ? 12.945 25 -10.992 1 97.5 215 LEU B O 1
ATOM 4482 N N . PHE B 1 216 ? 15.07 24.891 -10.406 1 97.31 216 PHE B N 1
ATOM 4483 C CA . PHE B 1 216 ? 14.891 25.547 -9.117 1 97.31 216 PHE B CA 1
ATOM 4484 C C . PHE B 1 216 ? 15.367 27 -9.188 1 97.31 216 PHE B C 1
ATOM 4486 O O . PHE B 1 216 ? 16.266 27.391 -8.445 1 97.31 216 PHE B O 1
ATOM 4493 N N . ASP B 1 217 ? 14.672 27.781 -10.016 1 96.5 217 ASP B N 1
ATOM 4494 C CA . ASP B 1 217 ? 15.078 29.172 -10.242 1 96.5 217 ASP B CA 1
ATOM 4495 C C . ASP B 1 217 ? 14.414 30.109 -9.242 1 96.5 217 ASP B C 1
ATOM 4497 O O . ASP B 1 217 ? 13.625 29.672 -8.398 1 96.5 217 ASP B O 1
ATOM 4501 N N . ASP B 1 218 ? 14.672 31.344 -9.359 1 95.5 218 ASP B N 1
ATOM 4502 C CA . ASP B 1 218 ? 14.195 32.375 -8.422 1 95.5 218 ASP B CA 1
ATOM 4503 C C . ASP B 1 218 ? 12.672 32.469 -8.469 1 95.5 218 ASP B C 1
ATOM 4505 O O . ASP B 1 218 ? 12.039 32.75 -7.449 1 95.5 218 ASP B O 1
ATOM 4509 N N . GLU B 1 219 ? 12.211 32.281 -9.578 1 96.5 219 GLU B N 1
ATOM 4510 C CA . GLU B 1 219 ? 10.758 32.375 -9.734 1 96.5 219 GLU B CA 1
ATOM 4511 C C . GLU B 1 219 ? 10.039 31.297 -8.938 1 96.5 219 GLU B C 1
ATOM 4513 O O . GLU B 1 219 ? 9.039 31.562 -8.273 1 96.5 219 GLU B O 1
ATOM 4518 N N . LEU B 1 220 ? 10.523 30.062 -9.023 1 96.38 220 LEU B N 1
ATOM 4519 C CA . LEU B 1 220 ? 9.945 28.969 -8.25 1 96.38 220 LEU B CA 1
ATOM 4520 C C . LEU B 1 220 ? 10.039 29.266 -6.754 1 96.38 220 LEU B C 1
ATOM 4522 O O . LEU B 1 220 ? 9.062 29.094 -6.02 1 96.38 220 LEU B O 1
ATOM 4526 N N . VAL B 1 221 ? 11.18 29.719 -6.344 1 95.5 221 VAL B N 1
ATOM 4527 C CA . VAL B 1 221 ? 11.406 30 -4.93 1 95.5 221 VAL B CA 1
ATOM 4528 C C . VAL B 1 221 ? 10.438 31.078 -4.453 1 95.5 221 VAL B C 1
ATOM 4530 O O . VAL B 1 221 ? 9.828 30.953 -3.387 1 95.5 221 VAL B O 1
ATOM 4533 N N . ALA B 1 222 ? 10.289 32.094 -5.23 1 96.12 222 ALA B N 1
ATOM 4534 C CA . ALA B 1 222 ? 9.383 33.188 -4.887 1 96.12 222 ALA B CA 1
ATOM 4535 C C . ALA B 1 222 ? 7.941 32.719 -4.801 1 96.12 222 ALA B C 1
ATOM 4537 O O . ALA B 1 222 ? 7.188 33.125 -3.922 1 96.12 222 ALA B O 1
ATOM 4538 N N . ARG B 1 223 ? 7.594 31.875 -5.73 1 95.81 223 ARG B N 1
ATOM 4539 C CA . ARG B 1 223 ? 6.234 31.344 -5.742 1 95.81 223 ARG B CA 1
ATOM 4540 C C . ARG B 1 223 ? 5.969 30.484 -4.512 1 95.81 223 ARG B C 1
ATOM 4542 O O . ARG B 1 223 ? 4.906 30.578 -3.898 1 95.81 223 ARG B O 1
ATOM 4549 N N . VAL B 1 224 ? 6.883 29.625 -4.164 1 96.06 224 VAL B N 1
ATOM 4550 C CA . VAL B 1 224 ? 6.727 28.766 -2.998 1 96.06 224 VAL B CA 1
ATOM 4551 C C . VAL B 1 224 ? 6.668 29.609 -1.729 1 96.06 224 VAL B C 1
ATOM 4553 O O . VAL B 1 224 ? 5.906 29.312 -0.807 1 96.06 224 VAL B O 1
ATOM 4556 N N . LYS B 1 225 ? 7.449 30.672 -1.669 1 95.5 225 LYS B N 1
ATOM 4557 C CA . LYS B 1 225 ? 7.406 31.594 -0.537 1 95.5 225 LYS B CA 1
ATOM 4558 C C . LYS B 1 225 ? 6.02 32.219 -0.39 1 95.5 225 LYS B C 1
ATOM 4560 O O . LYS B 1 225 ? 5.5 32.312 0.722 1 95.5 225 LYS B O 1
ATOM 4565 N N . HIS B 1 226 ? 5.484 32.625 -1.477 1 95.81 226 HIS B N 1
ATOM 4566 C CA . HIS B 1 226 ? 4.133 33.156 -1.474 1 95.81 226 HIS B CA 1
ATOM 4567 C C . HIS B 1 226 ? 3.123 32.125 -0.978 1 95.81 226 HIS B C 1
ATOM 4569 O O . HIS B 1 226 ? 2.258 32.438 -0.161 1 95.81 226 HIS B O 1
ATOM 4575 N N . GLU B 1 227 ? 3.285 30.922 -1.486 1 95 227 GLU B N 1
ATOM 4576 C CA . GLU B 1 227 ? 2.381 29.859 -1.07 1 95 227 GLU B CA 1
ATOM 4577 C C . GLU B 1 227 ? 2.508 29.578 0.424 1 95 227 GLU B C 1
ATOM 4579 O O . GLU B 1 227 ? 1.527 29.219 1.079 1 95 227 GLU B O 1
ATOM 4584 N N . ALA B 1 228 ? 3.701 29.703 0.974 1 95.25 228 ALA B N 1
ATOM 4585 C CA . ALA B 1 228 ? 3.916 29.5 2.406 1 95.25 228 ALA B CA 1
ATOM 4586 C C . ALA B 1 228 ? 3.146 30.531 3.221 1 95.25 228 ALA B C 1
ATOM 4588 O O . ALA B 1 228 ? 2.561 30.203 4.254 1 95.25 228 ALA B O 1
ATOM 4589 N N . GLN B 1 229 ? 3.135 31.734 2.766 1 95.38 229 GLN B N 1
ATOM 4590 C CA . GLN B 1 229 ? 2.389 32.812 3.432 1 95.38 229 GLN B CA 1
ATOM 4591 C C . GLN B 1 229 ? 0.886 32.531 3.377 1 95.38 229 GLN B C 1
ATOM 4593 O O . GLN B 1 229 ? 0.181 32.719 4.371 1 95.38 229 GLN B O 1
ATOM 4598 N N . GLU B 1 230 ? 0.456 32.094 2.193 1 94.81 230 GLU B N 1
ATOM 4599 C CA . GLU B 1 230 ? -0.956 31.766 2.039 1 94.81 230 GLU B CA 1
ATOM 4600 C C . GLU B 1 230 ? -1.348 30.609 2.945 1 94.81 230 GLU B C 1
ATOM 4602 O O . GLU B 1 230 ? -2.43 30.609 3.535 1 94.81 230 GLU B O 1
ATOM 4607 N N . ALA B 1 231 ? -0.486 29.625 3.033 1 94.94 231 ALA B N 1
ATOM 4608 C CA . ALA B 1 231 ? -0.727 28.469 3.9 1 94.94 231 ALA B CA 1
ATOM 4609 C C . ALA B 1 231 ? -0.844 28.891 5.359 1 94.94 231 ALA B C 1
ATOM 4611 O O . ALA B 1 231 ? -1.73 28.438 6.082 1 94.94 231 ALA B O 1
ATOM 4612 N N . LEU B 1 232 ? 0.031 29.781 5.777 1 96.06 232 LEU B N 1
ATOM 4613 C CA . LEU B 1 232 ? 0.003 30.25 7.16 1 96.06 232 LEU B CA 1
ATOM 4614 C C . LEU B 1 232 ? -1.302 30.984 7.461 1 96.06 232 LEU B C 1
ATOM 4616 O O . LEU B 1 232 ? -1.903 30.781 8.516 1 96.06 232 LEU B O 1
ATOM 4620 N N . ILE B 1 233 ? -1.734 31.812 6.57 1 96.31 233 ILE B N 1
ATOM 4621 C CA . ILE B 1 233 ? -2.977 32.562 6.746 1 96.31 233 ILE B CA 1
ATOM 4622 C C . ILE B 1 233 ? -4.148 31.594 6.863 1 96.31 233 ILE B C 1
ATOM 4624 O O . ILE B 1 233 ? -4.953 31.688 7.797 1 96.31 233 ILE B O 1
ATOM 4628 N N . ALA B 1 234 ? -4.219 30.656 5.93 1 95.75 234 ALA B N 1
ATOM 4629 C CA . ALA B 1 234 ? -5.32 29.703 5.91 1 95.75 234 ALA B CA 1
ATOM 4630 C C . ALA B 1 234 ? -5.332 28.844 7.176 1 95.75 234 ALA B C 1
ATOM 4632 O O . ALA B 1 234 ? -6.379 28.688 7.812 1 95.75 234 ALA B O 1
ATOM 4633 N N . GLU B 1 235 ? -4.156 28.328 7.531 1 97.25 235 GLU B N 1
ATOM 4634 C CA . GLU B 1 235 ? -4.078 27.469 8.703 1 97.25 235 GLU B CA 1
ATOM 4635 C C . GLU B 1 235 ? -4.332 28.25 9.992 1 97.25 235 GLU B C 1
ATOM 4637 O O . GLU B 1 235 ? -4.895 27.719 10.945 1 97.25 235 GLU B O 1
ATOM 4642 N N . SER B 1 236 ? -3.924 29.516 10.023 1 97.5 236 SER B N 1
ATOM 4643 C CA . SER B 1 236 ? -4.23 30.359 11.172 1 97.5 236 SER B CA 1
ATOM 4644 C C . SER B 1 236 ? -5.734 30.547 11.344 1 97.5 236 SER B C 1
ATOM 4646 O O . SER B 1 236 ? -6.246 30.5 12.461 1 97.5 236 SER B O 1
ATOM 4648 N N . ASN B 1 237 ? -6.383 30.75 10.258 1 97.75 237 ASN B N 1
ATOM 4649 C CA . ASN B 1 237 ? -7.836 30.891 10.305 1 97.75 237 ASN B CA 1
ATOM 4650 C C . ASN B 1 237 ? -8.508 29.609 10.805 1 97.75 237 ASN B C 1
ATOM 4652 O O . ASN B 1 237 ? -9.438 29.672 11.609 1 97.75 237 ASN B O 1
ATOM 4656 N N . VAL B 1 238 ? -8.055 28.484 10.367 1 97.69 238 VAL B N 1
ATOM 4657 C CA . VAL B 1 238 ? -8.602 27.203 10.789 1 97.69 238 VAL B CA 1
ATOM 4658 C C . VAL B 1 238 ? -8.352 27 12.281 1 97.69 238 VAL B C 1
ATOM 4660 O O . VAL B 1 238 ? -9.242 26.547 13.008 1 97.69 238 VAL B O 1
ATOM 4663 N N . ILE B 1 239 ? -7.145 27.328 12.711 1 98.56 239 ILE B N 1
ATOM 4664 C CA . ILE B 1 239 ? -6.785 27.203 14.117 1 98.56 239 ILE B CA 1
ATOM 4665 C C . ILE B 1 239 ? -7.719 28.047 14.977 1 98.56 239 ILE B C 1
ATOM 4667 O O . ILE B 1 239 ? -8.258 27.578 15.977 1 98.56 239 ILE B O 1
ATOM 4671 N N . ARG B 1 240 ? -7.949 29.297 14.617 1 98.62 240 ARG B N 1
ATOM 4672 C CA . ARG B 1 240 ? -8.828 30.188 15.367 1 98.62 240 ARG B CA 1
ATOM 4673 C C . ARG B 1 240 ? -10.258 29.672 15.375 1 98.62 240 ARG B C 1
ATOM 4675 O O . ARG B 1 240 ? -10.953 29.781 16.391 1 98.62 240 ARG B O 1
ATOM 4682 N N . TRP B 1 241 ? -10.68 29.141 14.25 1 98.56 241 TRP B N 1
ATOM 4683 C CA . TRP B 1 241 ? -12 28.531 14.18 1 98.56 241 TRP B CA 1
ATOM 4684 C C . TRP B 1 241 ? -12.102 27.328 15.117 1 98.56 241 TRP B C 1
ATOM 4686 O O . TRP B 1 241 ? -13.094 27.188 15.836 1 98.56 241 TRP B O 1
ATOM 4696 N N . ILE B 1 242 ? -11.062 26.438 15.148 1 98.69 242 ILE B N 1
ATOM 4697 C CA . ILE B 1 242 ? -11.039 25.25 16 1 98.69 242 ILE B CA 1
ATOM 4698 C C . ILE B 1 242 ? -11.133 25.656 17.469 1 98.69 242 ILE B C 1
ATOM 4700 O O . ILE B 1 242 ? -11.945 25.125 18.219 1 98.69 242 ILE B O 1
ATOM 4704 N N . MET B 1 243 ? -10.359 26.656 17.812 1 98.75 243 MET B N 1
ATOM 4705 C CA . MET B 1 243 ? -10.258 27.047 19.219 1 98.75 243 MET B CA 1
ATOM 4706 C C . MET B 1 243 ? -11.508 27.797 19.672 1 98.75 243 MET B C 1
ATOM 4708 O O . MET B 1 243 ? -11.898 27.719 20.828 1 98.75 243 MET B O 1
ATOM 4712 N N . GLY B 1 244 ? -12.109 28.562 18.766 1 97.75 244 GLY B N 1
ATOM 4713 C CA . GLY B 1 244 ? -13.359 29.25 19.062 1 97.75 244 GLY B CA 1
ATOM 4714 C C . GLY B 1 244 ? -13.281 30.094 20.328 1 97.75 244 GLY B C 1
ATOM 4715 O O . GLY B 1 244 ? -14.234 30.141 21.094 1 97.75 244 GLY B O 1
ATOM 4716 N N . GLY B 1 245 ? -12.18 30.594 20.641 1 97.44 245 GLY B N 1
ATOM 4717 C CA . GLY B 1 245 ? -12 31.422 21.828 1 97.44 245 GLY B CA 1
ATOM 4718 C C . GLY B 1 245 ? -11.5 30.641 23.031 1 97.44 245 GLY B C 1
ATOM 4719 O O . GLY B 1 245 ? -11.094 31.234 24.031 1 97.44 245 GLY B O 1
ATOM 4720 N N . TYR B 1 246 ? -11.453 29.328 22.984 1 98.31 246 TYR B N 1
ATOM 4721 C CA . TYR B 1 246 ? -10.945 28.5 24.062 1 98.31 246 TYR B CA 1
ATOM 4722 C C . TYR B 1 246 ? -9.445 28.688 24.25 1 98.31 246 TYR B C 1
ATOM 4724 O O . TYR B 1 246 ? -8.711 28.828 23.266 1 98.31 246 TYR B O 1
ATOM 4732 N N . SER B 1 247 ? -9.016 28.719 25.469 1 98.25 247 SER B N 1
ATOM 4733 C CA . SER B 1 247 ? -7.594 28.75 25.812 1 98.25 247 SER B CA 1
ATOM 4734 C C . SER B 1 247 ? -7.352 28.172 27.203 1 98.25 247 SER B C 1
ATOM 4736 O O . SER B 1 247 ? -8.219 28.25 28.078 1 98.25 247 SER B O 1
ATOM 4738 N N . GLU B 1 248 ? -6.258 27.547 27.406 1 98.19 248 GLU B N 1
ATOM 4739 C CA . GLU B 1 248 ? -5.734 27.094 28.688 1 98.19 248 GLU B CA 1
ATOM 4740 C C . GLU B 1 248 ? -4.211 27.125 28.719 1 98.19 248 GLU B C 1
ATOM 4742 O O . GLU B 1 248 ? -3.578 27.5 27.719 1 98.19 248 GLU B O 1
ATOM 4747 N N . LYS B 1 249 ? -3.67 26.906 29.844 1 97.12 249 LYS B N 1
ATOM 4748 C CA . LYS B 1 249 ? -2.213 26.891 29.938 1 97.12 249 LYS B CA 1
ATOM 4749 C C . LYS B 1 249 ? -1.609 25.891 28.938 1 97.12 249 LYS B C 1
ATOM 4751 O O . LYS B 1 249 ? -1.958 24.719 28.953 1 97.12 249 LYS B O 1
ATOM 4756 N N . GLY B 1 250 ? -0.805 26.422 28.031 1 97.62 250 GLY B N 1
ATOM 4757 C CA . GLY B 1 250 ? -0.088 25.562 27.094 1 97.62 250 GLY B CA 1
ATOM 4758 C C . GLY B 1 250 ? -0.85 25.328 25.797 1 97.62 250 GLY B C 1
ATOM 4759 O O . GLY B 1 250 ? -0.372 24.609 24.922 1 97.62 250 GLY B O 1
ATOM 4760 N N . LEU B 1 251 ? -2.035 25.906 25.703 1 98.44 251 LEU B N 1
ATOM 4761 C CA . LEU B 1 251 ? -2.818 25.719 24.5 1 98.44 251 LEU B CA 1
ATOM 4762 C C . LEU B 1 251 ? -3.627 26.969 24.172 1 98.44 251 LEU B C 1
ATOM 4764 O O . LEU B 1 251 ? -4.52 27.344 24.922 1 98.44 251 LEU B O 1
ATOM 4768 N N . SER B 1 252 ? -3.332 27.547 23.094 1 98.31 252 SER B N 1
ATOM 4769 C CA . SER B 1 252 ? -4.027 28.719 22.578 1 98.31 252 SER B CA 1
ATOM 4770 C C . SER B 1 252 ? -3.812 28.859 21.078 1 98.31 252 SER B C 1
ATOM 4772 O O . SER B 1 252 ? -2.963 28.188 20.5 1 98.31 252 SER B O 1
ATOM 4774 N N . ASP B 1 253 ? -4.621 29.688 20.469 1 97.69 253 ASP B N 1
ATOM 4775 C CA . ASP B 1 253 ? -4.453 29.922 19.047 1 97.69 253 ASP B CA 1
ATOM 4776 C C . ASP B 1 253 ? -3.049 30.438 18.734 1 97.69 253 ASP B C 1
ATOM 4778 O O . ASP B 1 253 ? -2.418 30 17.766 1 97.69 253 ASP B O 1
ATOM 4782 N N . ASP B 1 254 ? -2.523 31.359 19.625 1 97.94 254 ASP B N 1
ATOM 4783 C CA . ASP B 1 254 ? -1.205 31.953 19.391 1 97.94 254 ASP B CA 1
ATOM 4784 C C . ASP B 1 254 ? -0.114 30.875 19.453 1 97.94 254 ASP B C 1
ATOM 4786 O O . ASP B 1 254 ? 0.812 30.875 18.641 1 97.94 254 ASP B O 1
ATOM 4790 N N . ILE B 1 255 ? -0.208 30.016 20.422 1 98.31 255 ILE B N 1
ATOM 4791 C CA . ILE B 1 255 ? 0.764 28.938 20.578 1 98.31 255 ILE B CA 1
ATOM 4792 C C . ILE B 1 255 ? 0.729 28.031 19.344 1 98.31 255 ILE B C 1
ATOM 4794 O O . ILE B 1 255 ? 1.774 27.688 18.781 1 98.31 255 ILE B O 1
ATOM 4798 N N . LEU B 1 256 ? -0.438 27.656 18.906 1 98.56 256 LEU B N 1
ATOM 4799 C CA . LEU B 1 256 ? -0.609 26.766 17.75 1 98.56 256 LEU B CA 1
ATOM 4800 C C . LEU B 1 256 ? -0.095 27.422 16.484 1 98.56 256 LEU B C 1
ATOM 4802 O O . LEU B 1 256 ? 0.541 26.766 15.648 1 98.56 256 LEU B O 1
ATOM 4806 N N . ILE B 1 257 ? -0.363 28.734 16.297 1 98.19 257 ILE B N 1
ATOM 4807 C CA . ILE B 1 257 ? 0.08 29.453 15.109 1 98.19 257 ILE B CA 1
ATOM 4808 C C . ILE B 1 257 ? 1.604 29.562 15.109 1 98.19 257 ILE B C 1
ATOM 4810 O O . ILE B 1 257 ? 2.244 29.391 14.07 1 98.19 257 ILE B O 1
ATOM 4814 N N . ALA B 1 258 ? 2.186 29.797 16.266 1 97.88 258 ALA B N 1
ATOM 4815 C CA . ALA B 1 258 ? 3.645 29.781 16.359 1 97.88 258 ALA B CA 1
ATOM 4816 C C . ALA B 1 258 ? 4.215 28.422 15.977 1 97.88 258 ALA B C 1
ATOM 4818 O O . ALA B 1 258 ? 5.23 28.344 15.281 1 97.88 258 ALA B O 1
ATOM 4819 N N . TYR B 1 259 ? 3.605 27.406 16.453 1 97.62 259 TYR B N 1
ATOM 4820 C CA . TYR B 1 259 ? 4.027 26.031 16.172 1 97.62 259 TYR B CA 1
ATOM 4821 C C . TYR B 1 259 ? 4.027 25.766 14.672 1 97.62 259 TYR B C 1
ATOM 4823 O O . TYR B 1 259 ? 5.02 25.266 14.125 1 97.62 259 TYR B O 1
ATOM 4831 N N . ILE B 1 260 ? 2.963 26.094 13.961 1 97.25 260 ILE B N 1
ATOM 4832 C CA . ILE B 1 260 ? 2.867 25.781 12.539 1 97.25 260 ILE B CA 1
ATOM 4833 C C . ILE B 1 260 ? 3.789 26.719 11.75 1 97.25 260 ILE B C 1
ATOM 4835 O O . ILE B 1 260 ? 4.359 26.312 10.734 1 97.25 260 ILE B O 1
ATOM 4839 N N . THR B 1 261 ? 3.957 27.984 12.242 1 97.5 261 THR B N 1
ATOM 4840 C CA . THR B 1 261 ? 4.906 28.891 11.602 1 97.5 261 THR B CA 1
ATOM 4841 C C . THR B 1 261 ? 6.316 28.297 11.641 1 97.5 261 THR B C 1
ATOM 4843 O O . THR B 1 261 ? 7.035 28.328 10.633 1 97.5 261 THR B O 1
ATOM 4846 N N . ASN B 1 262 ? 6.68 27.828 12.758 1 96.56 262 ASN B N 1
ATOM 4847 C CA . ASN B 1 262 ? 7.988 27.188 12.883 1 96.56 262 ASN B CA 1
ATOM 4848 C C . ASN B 1 262 ? 8.117 25.984 11.953 1 96.56 262 ASN B C 1
ATOM 4850 O O . ASN B 1 262 ? 9.18 25.781 11.359 1 96.56 262 ASN B O 1
ATOM 4854 N N . ARG B 1 263 ? 7.125 25.203 11.875 1 95.88 263 ARG B N 1
ATOM 4855 C CA . ARG B 1 263 ? 7.152 24.047 11 1 95.88 263 ARG B CA 1
ATOM 4856 C C . ARG B 1 263 ? 7.332 24.469 9.539 1 95.88 263 ARG B C 1
ATOM 4858 O O . ARG B 1 263 ? 8.086 23.828 8.797 1 95.88 263 ARG B O 1
ATOM 4865 N N . ILE B 1 264 ? 6.613 25.531 9.125 1 96.88 264 ILE B N 1
ATOM 4866 C CA . ILE B 1 264 ? 6.777 26.047 7.77 1 96.88 264 ILE B CA 1
ATOM 4867 C C . ILE B 1 264 ? 8.219 26.484 7.555 1 96.88 264 ILE B C 1
ATOM 4869 O O . ILE B 1 264 ? 8.844 26.109 6.555 1 96.88 264 ILE B O 1
ATOM 4873 N N . ASN B 1 265 ? 8.766 27.25 8.555 1 96.44 265 ASN B N 1
ATOM 4874 C CA . ASN B 1 265 ? 10.125 27.75 8.445 1 96.44 265 ASN B CA 1
ATOM 4875 C C . ASN B 1 265 ? 11.141 26.625 8.344 1 96.44 265 ASN B C 1
ATOM 4877 O O . ASN B 1 265 ? 12.031 26.656 7.484 1 96.44 265 ASN B O 1
ATOM 4881 N N . VAL B 1 266 ? 11 25.656 9.172 1 95.06 266 VAL B N 1
ATOM 4882 C CA . VAL B 1 266 ? 11.93 24.531 9.203 1 95.06 266 VAL B CA 1
ATOM 4883 C C . VAL B 1 266 ? 11.828 23.734 7.898 1 95.06 266 VAL B C 1
ATOM 4885 O O . VAL B 1 266 ? 12.844 23.344 7.316 1 95.06 266 VAL B O 1
ATOM 4888 N N . SER B 1 267 ? 10.633 23.5 7.43 1 94.94 267 SER B N 1
ATOM 4889 C CA . SER B 1 267 ? 10.438 22.75 6.195 1 94.94 267 SER B CA 1
ATOM 4890 C C . SER B 1 267 ? 11.047 23.469 5 1 94.94 267 SER B C 1
ATOM 4892 O O . SER B 1 267 ? 11.633 22.844 4.117 1 94.94 267 SER B O 1
ATOM 4894 N N . MET B 1 268 ? 10.859 24.781 4.969 1 95.81 268 MET B N 1
ATOM 4895 C CA . MET B 1 268 ? 11.461 25.594 3.908 1 95.81 268 MET B CA 1
ATOM 4896 C C . MET B 1 268 ? 12.984 25.484 3.941 1 95.81 268 MET B C 1
ATOM 4898 O O . MET B 1 268 ? 13.625 25.328 2.898 1 95.81 268 MET B O 1
ATOM 4902 N N . GLN B 1 269 ? 13.508 25.531 5.086 1 95.38 269 GLN B N 1
ATOM 4903 C CA . GLN B 1 269 ? 14.953 25.375 5.258 1 95.38 269 GLN B CA 1
ATOM 4904 C C . GLN B 1 269 ? 15.422 24 4.824 1 95.38 269 GLN B C 1
ATOM 4906 O O . GLN B 1 269 ? 16.469 23.859 4.203 1 95.38 269 GLN B O 1
ATOM 4911 N N . ASP B 1 270 ? 14.641 22.984 5.152 1 96 270 ASP B N 1
ATOM 4912 C CA . ASP B 1 270 ? 14.992 21.594 4.859 1 96 270 ASP B CA 1
ATOM 4913 C C . ASP B 1 270 ? 15.102 21.359 3.354 1 96 270 ASP B C 1
ATOM 4915 O O . ASP B 1 270 ? 15.789 20.438 2.912 1 96 270 ASP B O 1
ATOM 4919 N N . ILE B 1 271 ? 14.43 22.172 2.533 1 96.62 271 ILE B N 1
ATOM 4920 C CA . ILE B 1 271 ? 14.516 21.984 1.089 1 96.62 271 ILE B CA 1
ATOM 4921 C C . ILE B 1 271 ? 15.406 23.062 0.484 1 96.62 271 ILE B C 1
ATOM 4923 O O . ILE B 1 271 ? 15.414 23.266 -0.733 1 96.62 271 ILE B O 1
ATOM 4927 N N . GLY B 1 272 ? 16.047 23.844 1.318 1 93.88 272 GLY B N 1
ATOM 4928 C CA . GLY B 1 272 ? 17.078 24.781 0.885 1 93.88 272 GLY B CA 1
ATOM 4929 C C . GLY B 1 272 ? 16.516 26.141 0.511 1 93.88 272 GLY B C 1
ATOM 4930 O O . GLY B 1 272 ? 17.156 26.906 -0.197 1 93.88 272 GLY B O 1
ATOM 4931 N N . PHE B 1 273 ? 15.281 26.391 0.797 1 93.88 273 PHE B N 1
ATOM 4932 C CA . PHE B 1 273 ? 14.695 27.703 0.529 1 93.88 273 PHE B CA 1
ATOM 4933 C C . PHE B 1 273 ? 14.883 28.641 1.723 1 93.88 273 PHE B C 1
ATOM 4935 O O . PHE B 1 273 ? 14.586 28.266 2.859 1 93.88 273 PHE B O 1
ATOM 4942 N N . ASP B 1 274 ? 15.484 29.688 1.486 1 87.06 274 ASP B N 1
ATOM 4943 C CA . ASP B 1 274 ? 15.758 30.656 2.539 1 87.06 274 ASP B CA 1
ATOM 4944 C C . ASP B 1 274 ? 14.555 31.578 2.781 1 87.06 274 ASP B C 1
ATOM 4946 O O . ASP B 1 274 ? 14.531 32.719 2.307 1 87.06 274 ASP B O 1
ATOM 4950 N N . VAL B 1 275 ? 13.586 31.125 3.355 1 83.56 275 VAL B N 1
ATOM 4951 C CA . VAL B 1 275 ? 12.367 31.844 3.703 1 83.56 275 VAL B CA 1
ATOM 4952 C C . VAL B 1 275 ? 12.062 31.656 5.188 1 83.56 275 VAL B C 1
ATOM 4954 O O . VAL B 1 275 ? 12.07 30.531 5.695 1 83.56 275 VAL B O 1
ATOM 4957 N N . LYS B 1 276 ? 11.898 32.812 5.859 1 89.56 276 LYS B N 1
ATOM 4958 C CA . LYS B 1 276 ? 11.57 32.75 7.281 1 89.56 276 LYS B CA 1
ATOM 4959 C C . LYS B 1 276 ? 10.391 33.688 7.598 1 89.56 276 LYS B C 1
ATOM 4961 O O . LYS B 1 276 ? 10.492 34.906 7.465 1 89.56 276 LYS B O 1
ATOM 4966 N N . LEU B 1 277 ? 9.312 33.062 7.941 1 94.88 277 LEU B N 1
ATOM 4967 C CA . LEU B 1 277 ? 8.148 33.781 8.414 1 94.88 277 LEU B CA 1
ATOM 4968 C C . LEU B 1 277 ? 8.305 34.188 9.883 1 94.88 277 LEU B C 1
ATOM 4970 O O . LEU B 1 277 ? 8.875 33.406 10.664 1 94.88 277 LEU B O 1
ATOM 4974 N N . PRO B 1 278 ? 7.867 35.344 10.242 1 93.75 278 PRO B N 1
ATOM 4975 C CA . PRO B 1 278 ? 8 35.812 11.633 1 93.75 278 PRO B CA 1
ATOM 4976 C C . PRO B 1 278 ? 7.188 34.969 12.609 1 93.75 278 PRO B C 1
ATOM 4978 O O . PRO B 1 278 ? 6.074 34.531 12.281 1 93.75 278 PRO B O 1
ATOM 4981 N N . LEU B 1 279 ? 7.816 34.656 13.711 1 91.94 279 LEU B N 1
ATOM 4982 C CA . LEU B 1 279 ? 7.09 33.969 14.773 1 91.94 279 LEU B CA 1
ATOM 4983 C C . LEU B 1 279 ? 7.66 34.312 16.141 1 91.94 279 LEU B C 1
ATOM 4985 O O . LEU B 1 279 ? 8.812 34.75 16.25 1 91.94 279 LEU B O 1
ATOM 4989 N N . ASP B 1 280 ? 6.781 34.312 17.094 1 92.38 280 ASP B N 1
ATOM 4990 C CA . ASP B 1 280 ? 7.211 34.438 18.484 1 92.38 280 ASP B CA 1
ATOM 4991 C C . ASP B 1 280 ? 7.824 33.156 19 1 92.38 280 ASP B C 1
ATOM 4993 O O . ASP B 1 280 ? 7.105 32.25 19.469 1 92.38 280 ASP B O 1
ATOM 4997 N N . ARG B 1 281 ? 9.094 33.125 19.125 1 93.12 281 ARG B N 1
ATOM 4998 C CA . ARG B 1 281 ? 9.82 31.922 19.484 1 93.12 281 ARG B CA 1
ATOM 4999 C C . ARG B 1 281 ? 9.555 31.531 20.922 1 93.12 281 ARG B C 1
ATOM 5001 O O . ARG B 1 281 ? 9.664 30.359 21.281 1 93.12 281 ARG B O 1
ATOM 5008 N N . GLY B 1 282 ? 9.211 32.5 21.688 1 95.88 282 GLY B N 1
ATOM 5009 C CA . GLY B 1 282 ? 8.922 32.219 23.094 1 95.88 282 GLY B CA 1
ATOM 5010 C C . GLY B 1 282 ? 7.742 31.281 23.281 1 95.88 282 GLY B C 1
ATOM 5011 O O . GLY B 1 282 ? 7.691 30.531 24.25 1 95.88 282 GLY B O 1
ATOM 5012 N N . LEU B 1 283 ? 6.871 31.281 22.328 1 97.12 283 LEU B N 1
ATOM 5013 C CA . LEU B 1 283 ? 5.672 30.453 22.422 1 97.12 283 LEU B CA 1
ATOM 5014 C C . LEU B 1 283 ? 5.984 29 22.094 1 97.12 283 LEU B C 1
ATOM 5016 O O . LEU B 1 283 ? 5.195 28.109 22.422 1 97.12 283 LEU B O 1
ATOM 5020 N N . LEU B 1 284 ? 7.102 28.688 21.5 1 96.56 284 LEU B N 1
ATOM 5021 C CA . LEU B 1 284 ? 7.441 27.344 21.062 1 96.56 284 LEU B CA 1
ATOM 5022 C C . LEU B 1 284 ? 7.742 26.453 22.266 1 96.56 284 LEU B C 1
ATOM 5024 O O . LEU B 1 284 ? 7.652 25.219 22.156 1 96.56 284 LEU B O 1
ATOM 5028 N N . GLU B 1 285 ? 8.125 27.031 23.422 1 95.31 285 GLU B N 1
ATOM 5029 C CA . GLU B 1 285 ? 8.453 26.234 24.594 1 95.31 285 GLU B CA 1
ATOM 5030 C C . GLU B 1 285 ? 7.27 25.375 25.031 1 95.31 285 GLU B C 1
ATOM 5032 O O . GLU B 1 285 ? 7.453 24.281 25.578 1 95.31 285 GLU B O 1
ATOM 5037 N N . TYR B 1 286 ? 6.086 25.828 24.734 1 96 286 TYR B N 1
ATOM 5038 C CA . TYR B 1 286 ? 4.875 25.125 25.141 1 96 286 TYR B CA 1
ATOM 5039 C C . TYR B 1 286 ? 4.629 23.906 24.266 1 96 286 TYR B C 1
ATOM 5041 O O . TYR B 1 286 ? 3.781 23.078 24.578 1 96 286 TYR B O 1
ATOM 5049 N N . THR B 1 287 ? 5.371 23.734 23.172 1 96.12 287 THR B N 1
ATOM 5050 C CA . THR B 1 287 ? 5.086 22.688 22.203 1 96.12 287 THR B CA 1
ATOM 5051 C C . THR B 1 287 ? 6.207 21.656 22.172 1 96.12 287 THR B C 1
ATOM 5053 O O . THR B 1 287 ? 6.109 20.656 21.469 1 96.12 287 THR B O 1
ATOM 5056 N N . TYR B 1 288 ? 7.285 21.781 22.984 1 93.44 288 TYR B N 1
ATOM 5057 C CA . TYR B 1 288 ? 8.484 20.953 22.906 1 93.44 288 TYR B CA 1
ATOM 5058 C C . TYR B 1 288 ? 8.18 19.516 23.312 1 93.44 288 TYR B C 1
ATOM 5060 O O . TYR B 1 288 ? 8.812 18.578 22.812 1 93.44 288 TYR B O 1
ATOM 5068 N N . TRP B 1 289 ? 7.215 19.359 24.125 1 93.62 289 TRP B N 1
ATOM 5069 C CA . TRP B 1 289 ? 6.855 18.016 24.578 1 93.62 289 TRP B CA 1
ATOM 5070 C C . TRP B 1 289 ? 6.371 17.156 23.406 1 93.62 289 TRP B C 1
ATOM 5072 O O . TRP B 1 289 ? 6.422 15.93 23.484 1 93.62 289 TRP B O 1
ATOM 5082 N N . MET B 1 290 ? 5.875 17.781 22.359 1 90.75 290 MET B N 1
ATOM 5083 C CA . MET B 1 290 ? 5.367 17.062 21.188 1 90.75 290 MET B CA 1
ATOM 5084 C C . MET B 1 290 ? 6.48 16.281 20.5 1 90.75 290 MET B C 1
ATOM 5086 O O . MET B 1 290 ? 6.238 15.211 19.938 1 90.75 290 MET B O 1
ATOM 5090 N N . ASP B 1 291 ? 7.688 16.828 20.469 1 78.25 291 ASP B N 1
ATOM 5091 C CA . ASP B 1 291 ? 8.836 16.203 19.812 1 78.25 291 ASP B CA 1
ATOM 5092 C C . ASP B 1 291 ? 9.445 15.117 20.703 1 78.25 291 ASP B C 1
ATOM 5094 O O . ASP B 1 291 ? 10.062 14.18 20.203 1 78.25 291 ASP B O 1
ATOM 5098 N N . GLU B 1 292 ? 9.438 15.25 21.984 1 66.06 292 GLU B N 1
ATOM 5099 C CA . GLU B 1 292 ? 9.945 14.25 22.906 1 66.06 292 GLU B CA 1
ATOM 5100 C C . GLU B 1 292 ? 9.148 12.953 22.828 1 66.06 292 GLU B C 1
ATOM 5102 O O . GLU B 1 292 ? 9.703 11.867 22.969 1 66.06 292 GLU B O 1
ATOM 5107 N N . GLU B 1 293 ? 7.977 13.039 22.609 1 53.94 293 GLU B N 1
ATOM 5108 C CA . GLU B 1 293 ? 7.078 11.891 22.562 1 53.94 293 GLU B CA 1
ATOM 5109 C C . GLU B 1 293 ? 7.348 11.023 21.344 1 53.94 293 GLU B C 1
ATOM 5111 O O . GLU B 1 293 ? 7.172 9.805 21.391 1 53.94 293 GLU B O 1
ATOM 5116 N N . SER B 1 294 ? 7.75 11.562 20.25 1 52.66 294 SER B N 1
ATOM 5117 C CA . SER B 1 294 ? 8.031 10.844 19 1 52.66 294 SER B CA 1
ATOM 5118 C C . SER B 1 294 ? 9.344 10.07 19.109 1 52.66 294 SER B C 1
ATOM 5120 O O . SER B 1 294 ? 9.508 9.031 18.453 1 52.66 294 SER B O 1
ATOM 5122 N N . THR B 1 295 ? 10.352 10.656 19.844 1 44.06 295 THR B N 1
ATOM 5123 C CA . THR B 1 295 ? 11.664 10.039 19.984 1 44.06 295 THR B CA 1
ATOM 5124 C C . THR B 1 295 ? 11.562 8.75 20.812 1 44.06 295 THR B C 1
ATOM 5126 O O . THR B 1 295 ? 12.445 7.895 20.734 1 44.06 295 THR B O 1
ATOM 5129 N N . GLY B 1 296 ? 10.578 8.703 21.562 1 40.81 296 GLY B N 1
ATOM 5130 C CA . GLY B 1 296 ? 10.484 7.461 22.312 1 40.81 296 GLY B CA 1
ATOM 5131 C C . GLY B 1 296 ? 10.281 6.242 21.422 1 40.81 296 GLY B C 1
ATOM 5132 O O . GLY B 1 296 ? 10.43 5.105 21.891 1 40.81 296 GLY B O 1
ATOM 5133 N N . THR B 1 297 ? 9.656 6.523 20.406 1 43.12 297 THR B N 1
ATOM 5134 C CA . THR B 1 297 ? 9.461 5.328 19.594 1 43.12 297 THR B CA 1
ATOM 5135 C C . THR B 1 297 ? 10.656 5.109 18.672 1 43.12 297 THR B C 1
ATOM 5137 O O . THR B 1 297 ? 10.672 4.164 17.875 1 43.12 297 THR B O 1
ATOM 5140 N N . GLY B 1 298 ? 11.953 5.355 18.969 1 41.03 298 GLY B N 1
ATOM 5141 C CA . GLY B 1 298 ? 13.266 5.039 18.422 1 41.03 298 GLY B CA 1
ATOM 5142 C C . GLY B 1 298 ? 13.461 5.531 17 1 41.03 298 GLY B C 1
ATOM 5143 O O . GLY B 1 298 ? 14.555 5.41 16.438 1 41.03 298 GLY B O 1
ATOM 5144 N N . ASN B 1 299 ? 12.5 5.949 16.25 1 42 299 ASN B N 1
ATOM 5145 C CA . ASN B 1 299 ? 12.664 6.094 14.812 1 42 299 ASN B CA 1
ATOM 5146 C C . ASN B 1 299 ? 13.164 7.488 14.445 1 42 299 ASN B C 1
ATOM 5148 O O . ASN B 1 299 ? 13.523 7.738 13.289 1 42 299 ASN B O 1
ATOM 5152 N N . TYR B 1 300 ? 13.062 8.523 15.172 1 41.56 300 TYR B N 1
ATOM 5153 C CA . TYR B 1 300 ? 13.438 9.883 14.805 1 41.56 300 TYR B CA 1
ATOM 5154 C C . TYR B 1 300 ? 14.938 9.984 14.555 1 41.56 300 TYR B C 1
ATOM 5156 O O . TYR B 1 300 ? 15.375 10.727 13.664 1 41.56 300 TYR B O 1
ATOM 5164 N N . ASP B 1 301 ? 15.703 9.281 15.234 1 42.66 301 ASP B N 1
ATOM 5165 C CA . ASP B 1 301 ? 17.156 9.391 15.156 1 42.66 301 ASP B CA 1
ATOM 5166 C C . ASP B 1 301 ? 17.672 8.844 13.828 1 42.66 301 ASP B C 1
ATOM 5168 O O . ASP B 1 301 ? 18.828 9.07 13.461 1 42.66 301 ASP B O 1
ATOM 5172 N N . PHE B 1 302 ? 16.922 8.25 13.234 1 41 302 PHE B N 1
ATOM 5173 C CA . PHE B 1 302 ? 17.5 7.523 12.102 1 41 302 PHE B CA 1
ATOM 5174 C C . PHE B 1 302 ? 17.859 8.484 10.977 1 41 302 PHE B C 1
ATOM 5176 O O . PHE B 1 302 ? 18.953 8.375 10.398 1 41 302 PHE B O 1
ATOM 5183 N N . PHE B 1 303 ? 17.109 9.5 10.609 1 43.31 303 PHE B N 1
ATOM 5184 C CA . PHE B 1 303 ? 17.375 10.281 9.406 1 43.31 303 PHE B CA 1
ATOM 5185 C C . PHE B 1 303 ? 18.266 11.477 9.734 1 43.31 303 PHE B C 1
ATOM 5187 O O . PHE B 1 303 ? 19.062 11.906 8.898 1 43.31 303 PHE B O 1
ATOM 5194 N N . HIS B 1 304 ? 18.156 12.031 10.867 1 42.62 304 HIS B N 1
ATOM 5195 C CA . HIS B 1 304 ? 19.047 13.133 11.195 1 42.62 304 HIS B CA 1
ATOM 5196 C C . HIS B 1 304 ? 20.469 12.633 11.43 1 42.62 304 HIS B C 1
ATOM 5198 O O . HIS B 1 304 ? 21.438 13.328 11.117 1 42.62 304 HIS B O 1
ATOM 5204 N N . LYS B 1 305 ? 20.625 11.555 11.836 1 37.03 305 LYS B N 1
ATOM 5205 C CA . LYS B 1 305 ? 21.984 11.062 12.078 1 37.03 305 LYS B CA 1
ATOM 5206 C C . LYS B 1 305 ? 22.703 10.766 10.773 1 37.03 305 LYS B C 1
ATOM 5208 O O . LYS B 1 305 ? 23.906 11 10.656 1 37.03 305 LYS B O 1
ATOM 5213 N N . ARG B 1 306 ? 22.062 10.453 9.75 1 38.78 306 ARG B N 1
ATOM 5214 C CA . ARG B 1 306 ? 22.812 10.031 8.57 1 38.78 306 ARG B CA 1
ATOM 5215 C C . ARG B 1 306 ? 23.172 11.227 7.699 1 38.78 306 ARG B C 1
ATOM 5217 O O . ARG B 1 306 ? 24.094 11.156 6.891 1 38.78 306 ARG B O 1
ATOM 5224 N N . ASP B 1 307 ? 22.469 12.188 7.625 1 36.12 307 ASP B N 1
ATOM 5225 C CA . ASP B 1 307 ? 22.859 13.367 6.855 1 36.12 307 ASP B CA 1
ATOM 5226 C C . ASP B 1 307 ? 24.125 13.992 7.41 1 36.12 307 ASP B C 1
ATOM 5228 O O . ASP B 1 307 ? 24.953 14.516 6.656 1 36.12 307 ASP B O 1
ATOM 5232 N N . ILE B 1 308 ? 24.359 13.836 8.57 1 34.59 308 ILE B N 1
ATOM 5233 C CA . ILE B 1 308 ? 25.641 14.344 9.023 1 34.59 308 ILE B CA 1
ATOM 5234 C C . ILE B 1 308 ? 26.766 13.43 8.539 1 34.59 308 ILE B C 1
ATOM 5236 O O . ILE B 1 308 ? 27.828 13.898 8.148 1 34.59 308 ILE B O 1
ATOM 5240 N N . ALA B 1 309 ? 26.391 12.219 8.312 1 35.97 309 ALA B N 1
ATOM 5241 C CA . ALA B 1 309 ? 27.484 11.336 7.926 1 35.97 309 ALA B CA 1
ATOM 5242 C C . ALA B 1 309 ? 27.812 11.477 6.445 1 35.97 309 ALA B C 1
ATOM 5244 O O . ALA B 1 309 ? 28.984 11.367 6.043 1 35.97 309 ALA B O 1
ATOM 5245 N N . TYR B 1 310 ? 26.859 11.758 5.52 1 35.31 310 TYR B N 1
ATOM 5246 C CA . TYR B 1 310 ? 27.156 11.961 4.105 1 35.31 310 TYR B CA 1
ATOM 5247 C C . TYR B 1 310 ? 27.844 13.297 3.879 1 35.31 310 TYR B C 1
ATOM 5249 O O . TYR B 1 310 ? 28.469 13.508 2.834 1 35.31 310 TYR B O 1
ATOM 5257 N N . GLY B 1 311 ? 27.641 14.289 4.629 1 33.19 311 GLY B N 1
ATOM 5258 C CA . GLY B 1 311 ? 28.469 15.469 4.441 1 33.19 311 GLY B CA 1
ATOM 5259 C C . GLY B 1 311 ? 29.938 15.203 4.664 1 33.19 311 GLY B C 1
ATOM 5260 O O . GLY B 1 311 ? 30.781 15.984 4.23 1 33.19 311 GLY B O 1
ATOM 5261 N N . LYS B 1 312 ? 30.156 14.242 5.453 1 34.25 312 LYS B N 1
ATOM 5262 C CA . LYS B 1 312 ? 31.562 14.133 5.824 1 34.25 312 LYS B CA 1
ATOM 5263 C C . LYS B 1 312 ? 32.375 13.414 4.746 1 34.25 312 LYS B C 1
ATOM 5265 O O . LYS B 1 312 ? 33.594 13.602 4.637 1 34.25 312 LYS B O 1
ATOM 5270 N N . SER B 1 313 ? 31.75 12.469 3.975 1 33.19 313 SER B N 1
ATOM 5271 C CA . SER B 1 313 ? 32.656 11.648 3.172 1 33.19 313 SER B CA 1
ATOM 5272 C C . SER B 1 313 ? 33.125 12.391 1.923 1 33.19 313 SER B C 1
ATOM 5274 O O . SER B 1 313 ? 33.969 11.906 1.19 1 33.19 313 SER B O 1
ATOM 5276 N N . THR B 1 314 ? 32.312 13.391 1.478 1 31.66 314 THR B N 1
ATOM 5277 C CA . THR B 1 314 ? 32.781 13.922 0.207 1 31.66 314 THR B CA 1
ATOM 5278 C C . THR B 1 314 ? 34 14.828 0.424 1 31.66 314 THR B C 1
ATOM 5280 O O . THR B 1 314 ? 34.5 15.445 -0.52 1 31.66 314 THR B O 1
ATOM 5283 N N . GLN B 1 315 ? 34.312 15.078 1.665 1 31.72 315 GLN B N 1
ATOM 5284 C CA . GLN B 1 315 ? 35.5 15.914 1.69 1 31.72 315 GLN B CA 1
ATOM 5285 C C . GLN B 1 315 ? 36.75 15.109 1.322 1 31.72 315 GLN B C 1
ATOM 5287 O O . GLN B 1 315 ? 37.312 14.414 2.166 1 31.72 315 GLN B O 1
ATOM 5292 N N . SER B 1 316 ? 36.719 14.367 0.251 1 30.33 316 SER B N 1
ATOM 5293 C CA . SER B 1 316 ? 37.938 13.711 -0.184 1 30.33 316 SER B CA 1
ATOM 5294 C C . SER B 1 316 ? 39.094 14.695 -0.262 1 30.33 316 SER B C 1
ATOM 5296 O O . SER B 1 316 ? 38.906 15.891 -0.493 1 30.33 316 SER B O 1
ATOM 5298 N N . PHE B 1 317 ? 40.344 14.133 -0.08 1 30.7 317 PHE B N 1
ATOM 5299 C CA . PHE B 1 317 ? 41.781 14.453 0.065 1 30.7 317 PHE B CA 1
ATOM 5300 C C . PHE B 1 317 ? 42.312 15.125 -1.193 1 30.7 317 PHE B C 1
ATOM 5302 O O . PHE B 1 317 ? 42.281 14.539 -2.275 1 30.7 317 PHE B O 1
ATOM 5309 N N . ALA B 1 318 ? 42.125 16.438 -1.414 1 33.16 318 ALA B N 1
ATOM 5310 C CA . ALA B 1 318 ? 42.969 17.203 -2.316 1 33.16 318 ALA B CA 1
ATOM 5311 C C . ALA B 1 318 ? 44.438 16.906 -2.076 1 33.16 318 ALA B C 1
ATOM 5313 O O . ALA B 1 318 ? 45.062 17.453 -1.163 1 33.16 318 ALA B O 1
ATOM 5314 N N . ASP B 1 319 ? 44.906 15.656 -1.908 1 29.2 319 ASP B N 1
ATOM 5315 C CA . ASP B 1 319 ? 46.312 15.312 -1.73 1 29.2 319 ASP B CA 1
ATOM 5316 C C . ASP B 1 319 ? 47.125 15.789 -2.914 1 29.2 319 ASP B C 1
ATOM 5318 O O . ASP B 1 319 ? 47.625 14.984 -3.713 1 29.2 319 ASP B O 1
ATOM 5322 N N . ASP B 1 320 ? 46.781 16.891 -3.684 1 30.59 320 ASP B N 1
ATOM 5323 C CA . ASP B 1 320 ? 47.812 17.281 -4.613 1 30.59 320 ASP B CA 1
ATOM 5324 C C . ASP B 1 320 ? 49.156 17.453 -3.891 1 30.59 320 ASP B C 1
ATOM 5326 O O . ASP B 1 320 ? 50.219 17.25 -4.484 1 30.59 320 ASP B O 1
ATOM 5330 N N . ASP B 1 321 ? 49.188 18.359 -2.883 1 28.91 321 ASP B N 1
ATOM 5331 C CA . ASP B 1 321 ? 50.406 19.141 -2.746 1 28.91 321 ASP B CA 1
ATOM 5332 C C . ASP B 1 321 ? 51.562 18.281 -2.211 1 28.91 321 ASP B C 1
ATOM 5334 O O . ASP B 1 321 ? 52.656 18.781 -2.002 1 28.91 321 ASP B O 1
ATOM 5338 N N . LEU B 1 322 ? 51.375 17.25 -1.409 1 23.44 322 LEU B N 1
ATOM 5339 C CA . LEU B 1 322 ? 52.656 16.953 -0.814 1 23.44 322 LEU B CA 1
ATOM 5340 C C . LEU B 1 322 ? 53.531 16.141 -1.78 1 23.44 322 LEU B C 1
ATOM 5342 O O . LEU B 1 322 ? 54.719 15.961 -1.545 1 23.44 322 LEU B O 1
ATOM 5346 N N . PHE B 1 323 ? 53 15.602 -2.918 1 22.44 323 PHE B N 1
ATOM 5347 C CA . PHE B 1 323 ? 54.219 15.195 -3.633 1 22.44 323 PHE B CA 1
ATOM 5348 C C . PHE B 1 323 ? 54.75 16.344 -4.48 1 22.44 323 PHE B C 1
ATOM 5350 O O . PHE B 1 323 ? 54 17.172 -4.977 1 22.44 323 PHE B O 1
#

Foldseek 3Di:
DQQDADPDQPPQPCCVLVVLLVLLVVLDDALVVDPCQQQLCCLVPVDDPLLNLLLLLLLLLQLLQLLPQDCPLCCQCVRGVHPSSNVSSVSLSVVSVRSNVNSVSVCVSSVSVVVSVVSCPDPLNVLLVVLQCVLVDADDPDPNLSPLLSLLSCLQQSLFFSNVLSLLSQCCCCVPVVHSVRVNVSSLSSNLSSVSSSVVSLVVSQVCCVVPVVSVDPVSLVVVLVSLVVSLVSSLSSLCVSSVPPDDVLDDSLLSSLVSQVRSCVSCVSNPRNHHDDHDPVSPVSRVVVVVVNVVVVPPPPVVVVVVVVVPPVPDDPPPPPD/DQQDADDDQPPQPCCVLVVLLVLLVVLDDALVVDDCPQQLCCLVPVDDPLLNLLLLLLLLLQLLQLLPQDCPLCCQCVRGVHPSSNVSSVSLSVVSVRSNVNSVSVCVSSVSVVVSVVSCPDPLNVLLVVLQCVLVDADDPDPNLSPLLSLLSCLQQSLFFSNVLSLLSQCVCCVPVVHRVRVNVSSLSSNLSSVSSSVVSLVVSQVCCVVPVVSVDPVSLVVVLVSLVVSLVSSLSSLCVSSVPPDDVLDDSLLSSLVSQVRSCVSCVSNPRNHHDDHDPVSPVSRVVVVVVNCVVVSPPPVVVVVVVVVVPVVDDPPPPPD

Radius of gyration: 27.43 Å; Cα contacts (8 Å, |Δi|>4): 743; chains: 2; bounding box: 109×76×59 Å

pLDDT: mean 89.9, std 17.95, range [22.44, 98.81]

Secondary structure (DSSP, 8-state):
-TTS---S-SS-S-THHHHHHHHHHHT---GGG---HHHHHIIIIIS-HHHHHHHHHHHHHHHHHHSS---TGGGHHHHS--HHHHHHHHHHHHHHHHHHHHHHHHHHHTT-HHHHHHHTTSHHHHHHHHHHTGGGS---SSHHHHHHHHHHHIIIIIITTTTHHHHHHHHHHHHHH---HHHHHHHHHHHHHHHHHHHHHHHHHHHHHHH-GGGS-HHHHHHHHHHHHHHHHHHHHHHHHHHTT--BTTB-HHHHHHHHHHHHHHHHHHTT--------GGGGGGGTHHHHHHHTTS-THHHHHHHHHHHHHT-----GGG-/-TTS---S-SS-S-THHHHHHHHHHHT---GGG---HHHHHIIIIIS-HHHHHHHHHHHHHHHHHHSS---TGGGHHHHS--HHHHHHHHHHHHHHHHHHHHHHHHHHHTT-HHHHHHHTTSHHHHHHHHHHTGGGS---SSHHHHHHHHHHHIIIIIITTTTHHHHHHHHHHHHHH---HHHHHHHHHHHHHHHHHHHHHHHHHHHHHHH-GGGS-HHHHHHHHHHHHHHHHHHHHHHHHHHTT--BTTB-HHHHHHHHHHHHHHHHHHTT--------GGGGGGGTHHHHHHHTTS-THHHHHHHHHHHHHT------TT-

InterPro domains:
  IPR000358 Ribonucleotide reductase small subunit family [PF00268] (11-274)
  IPR009078 Ferritin-like superfamily [SSF47240] (11-323)
  IPR012348 Ribonucleotide reductase-like [G3DSA:1.10.620.20] (15-272)
  IPR033909 Ribonucleotide reductase small subunit [cd01049] (14-274)

Organism: NCBI:txid2664196